Protein 3F8T (pdb70)

CATH classification: 1.10.260.200 (+2 more: 2.40.50.140, 3.40.50.300)

Radius of gyration: 26.72 Å; Cα contacts (8 Å, |Δi|>4): 953; chains: 1; bounding box: 68×81×51 Å

Secondary structure (DSSP, 8-state):
-HHHHHHHTT--HHHHHHHHTSHHHHHHHHTGGGTPPEEEEGGGS-HHHHHHHHHTHHHHHHHHHHHHHHH-TTS---EEEE---GGGSS-S--GGGTT-EEEEEEEEEEEEESSSEEEEEEE-SSSEEEEE-TT----TT-EEEEEEEEETTEEEEEEEEEE-SS------HHHHHHHHHHHHS-HHHHHHHHH--STT-HHHHHHHHHHHTT--SSGGG---EEEES-HHHHHHHHHHHHHHT-SSEEEEEGGG--HHHHSEEEEESSSEEEEE-HHHHTTTSEEEEE--TT--HHHHHHHHHHHHHSEEEETTEEEE---EEEEEE------S-GGGG--S-HHHHTT-SEEEETT---HHHHHHHHHHHHHH-S--EE-HHHHHHHHHHHHHHHHHHHHHHHTT-------HHHHHHHHHHHHHHHHHTT-SEE-HHHHHHHHHHHHHHHHHTT-

Solvent-accessible surface area: 21057 Å² total; per-residue (Å²): 181,42,16,112,8,0,89,147,54,59,9,67,52,125,2,0,56,42,0,25,175,8,124,19,1,84,144,16,30,74,136,9,116,61,25,121,21,2,26,1,24,1,158,80,21,87,89,114,6,5,29,80,0,0,58,56,0,136,40,0,14,30,0,0,72,40,17,5,128,100,86,6,104,132,59,123,28,76,2,27,0,95,11,6,33,150,159,0,87,119,16,116,141,7,184,110,33,85,11,3,0,0,1,0,34,8,22,0,54,29,6,103,6,56,170,123,27,62,46,2,42,0,40,23,67,69,40,94,1,40,0,76,0,93,45,37,197,19,22,12,3,45,25,0,21,0,20,0,2,0,86,96,47,18,0,13,3,18,18,32,84,155,58,68,33,11,51,81,5,126,26,85,114,72,26,79,94,85,0,116,82,7,11,113,148,74,5,6,37,34,0,1,120,16,1,8,96,111,135,70,19,52,27,4,0,41,0,1,0,0,1,0,0,0,2,6,34,90,75,57,0,5,0,8,0,0,0,4,6,172,51,120,44,2,22,98,11,0,73,24,2,29,96,77,0,11,12,26,32,35,63,18,16,7,151,198,11,118,64,61,74,1,11,0,31,46,128,133,103,238,28,71,23,10,75,5,5,5,2,0,31,0,4,4,0,0,0,0,0,2,23,0,48,53,4,68,85,57,20,48,158,13,2,25,44,0,9,70,141,1,33,1,66,19,112,73,60,71,16,71,0,58,0,0,1,0,0,2,3,58,30,28,170,83,121,48,47,15,25,62,75,11,94,25,60,165,91,1,17,36,37,6,6,0,0,0,4,41,88,77,98,64,74,74,23,0,76,76,0,0,12,33,0,10,71,66,29,65,44,0,95,44,40,77,104,0,99,110,96,5,87,107,17,40,108,51,65,113,95,73,14,114,97,85,86,73,110,60,76,97,21,41,69,8,36,171,80,7,46,53,4,0,42,47,0,0,18,0,12,0,0,0,68,12,18,75,73,0,63,24,109,0,0,56,49,0,8,81,0,0,14,39,14,19,114,7,0,54,134

Organism: Methanopyrus kandleri (strain AV19 / DSM 6324 / JCM 9639 / NBRC 100938) (NCBI:txid190192)

B-factor: mean 30.09, std 9.2, range [13.4, 61.05]

Foldseek 3Di:
DQCVLCVVLVHDSVLRVQQCPFPQQVVVLVVCVVVDAREGELVSDDPVSSVVCQLQVLSVQVSQQVVSCVVPVPYRHAYYYHHRDPCQEQDPDCQVSANGKHKHKAFWFKWWDAPATFWTWGDRPNDIAIEGQVREDDGGLWIWIFIAHHHRRYGYGRYIGTDASFDDDDDDPVLVVVLLVCLVPCVLQVQLCQLPVDPPCNLVSSLVLLQLLQLAQPQLQHAAEEEEADQPVLVCSLCSCQVQAKRFFDEDALVPADLCLAAWDWDDDVTIMIGGHGLSNQFSIAYEYEACAPRDPSRLVQVLCCLRPQWGDDPNDTGGRVHHYYYYHYFDDDPFAQLVRRPDDPVSVLSHQFYHYPVLPHSVSNRSSSSNLCVQQVAADEDPQLVVLLVVLQVVVQVVCVVCVVVVHDFDHRDVSNSSQLVSQQSSVCSSSSHSYRYNVSSVSSSVSSVSRRVSRGD

InterPro domains:
  IPR001208 MCM domain [PF00493] (193-378)
  IPR001208 MCM domain [PS50051] (217-377)
  IPR012340 Nucleic acid-binding, OB-fold [G3DSA:2.40.50.140] (102-181)
  IPR027417 P-loop containing nucleoside triphosphate hydrolase [G3DSA:3.40.50.300] (188-506)
  IPR027417 P-loop containing nucleoside triphosphate hydrolase [SSF52540] (266-484)
  IPR031327 Mini-chromosome maintenance protein [PTHR11630] (166-485)
  IPR031327 Mini-chromosome maintenance protein [SM00350] (55-488)
  IPR041562 MCM, AAA-lid domain [PF17855] (398-484)

Nearest PDB structures (foldseek):
  3f8t-assembly1_A  TM=1.002E+00  e=4.549E-99  Methanopyrus kandleri AV19
  8kg8-assembly1_6  TM=5.792E-01  e=2.944E-27  Saccharomyces cerevisiae S288C
  6sko-assembly1_6  TM=8.666E-01  e=1.803E-18  Saccharomyces cerevisiae S288C
  7p5z-assembly1_F  TM=6.450E-01  e=1.805E-23  Saccharomyces cerevisiae S288C
  7wi7-assembly1_B  TM=6.787E-01  e=6.792E-21  Homo sapiens

Structure (mmCIF, N/CA/C/O backbone):
data_3F8T
#
_entry.id   3F8T
#
_cell.length_a   42.841
_cell.length_b   95.417
_cell.length_c   125.374
_cell.angle_alpha   90.000
_cell.angle_beta   90.000
_cell.angle_gamma   90.000
#
_symmetry.space_group_name_H-M   'P 21 21 21'
#
loop_
_entity.id
_entity.type
_entity.pdbx_description
1 polymer 'Predicted ATPase involved in replication control, Cdc46/Mcm family'
2 water water
#
loop_
_atom_site.group_PDB
_atom_site.id
_atom_site.type_symbol
_atom_site.label_atom_id
_atom_site.label_alt_id
_atom_site.label_comp_id
_atom_site.label_asym_id
_atom_site.label_entity_id
_atom_site.label_seq_id
_atom_site.pdbx_PDB_ins_code
_atom_site.Cartn_x
_atom_site.Cartn_y
_atom_site.Cartn_z
_atom_site.occupancy
_atom_site.B_iso_or_equiv
_atom_site.auth_seq_id
_atom_site.auth_comp_id
_atom_site.auth_asym_id
_atom_site.auth_atom_id
_atom_site.pdbx_PDB_model_num
ATOM 1 N N . ARG A 1 18 ? 71.518 6.981 18.071 1.00 47.14 18 ARG A N 1
ATOM 2 C CA . ARG A 1 18 ? 70.624 5.796 17.912 1.00 46.92 18 ARG A CA 1
ATOM 3 C C . ARG A 1 18 ? 69.210 6.154 18.364 1.00 46.32 18 ARG A C 1
ATOM 4 O O . ARG A 1 18 ? 69.004 6.633 19.487 1.00 46.36 18 ARG A O 1
ATOM 12 N N . ILE A 1 19 ? 68.246 5.912 17.480 1.00 45.43 19 ILE A N 1
ATOM 13 C CA . ILE A 1 19 ? 66.868 6.346 17.683 1.00 44.58 19 ILE A CA 1
ATOM 14 C C . ILE A 1 19 ? 66.220 5.639 18.884 1.00 43.88 19 ILE A C 1
ATOM 15 O O . ILE A 1 19 ? 65.607 6.293 19.730 1.00 42.88 19 ILE A O 1
ATOM 20 N N . GLY A 1 20 ? 66.367 4.314 18.941 1.00 43.21 20 GLY A N 1
ATOM 21 C CA . GLY A 1 20 ? 65.844 3.503 20.045 1.00 42.81 20 GLY A CA 1
ATOM 22 C C . GLY A 1 20 ? 66.289 3.984 21.416 1.00 42.24 20 GLY A C 1
ATOM 23 O O . GLY A 1 20 ? 65.482 4.075 22.350 1.00 42.41 20 GLY A O 1
ATOM 24 N N . GLU A 1 21 ? 67.574 4.308 21.536 1.00 41.40 21 GLU A N 1
ATOM 25 C CA . GLU A 1 21 ? 68.104 4.848 22.780 1.00 40.40 21 GLU A CA 1
ATOM 26 C C . GLU A 1 21 ? 67.454 6.186 23.153 1.00 38.93 21 GLU A C 1
ATOM 27 O O . GLU A 1 21 ? 67.092 6.397 24.316 1.00 38.24 21 GLU A O 1
ATOM 33 N N . VAL A 1 22 ? 67.299 7.075 22.171 1.00 36.54 22 VAL A N 1
ATOM 34 C CA . VAL A 1 22 ? 66.661 8.367 22.422 1.00 34.96 22 VAL A CA 1
ATOM 35 C C . VAL A 1 22 ? 65.216 8.153 22.869 1.00 33.65 22 VAL A C 1
ATOM 36 O O . VAL A 1 22 ? 64.794 8.724 23.871 1.00 33.03 22 VAL A O 1
ATOM 40 N N . ALA A 1 23 ? 64.482 7.312 22.141 1.00 32.42 23 ALA A N 1
ATOM 41 C CA . ALA A 1 23 ? 63.084 7.013 22.464 1.00 32.41 23 ALA A CA 1
ATOM 42 C C . ALA A 1 23 ? 62.943 6.520 23.906 1.00 32.53 23 ALA A C 1
ATOM 43 O O . ALA A 1 23 ? 62.121 7.039 24.671 1.00 32.11 23 ALA A O 1
ATOM 45 N N . SER A 1 24 ? 63.780 5.544 24.272 1.00 32.72 24 SER A N 1
ATOM 46 C CA . SER A 1 24 ? 63.769 4.952 25.612 1.00 32.69 24 SER A CA 1
ATOM 47 C C . SER A 1 24 ? 64.013 6.015 26.680 1.00 32.13 24 SER A C 1
ATOM 48 O O . SER A 1 24 ? 63.297 6.069 27.690 1.00 32.33 24 SER A O 1
ATOM 51 N N . ARG A 1 25 ? 65.019 6.854 26.428 1.00 30.93 25 ARG A N 1
ATOM 52 C CA . ARG A 1 25 ? 65.413 7.968 27.289 1.00 30.57 25 ARG A CA 1
ATOM 53 C C . ARG A 1 25 ? 64.259 8.936 27.587 1.00 29.14 25 ARG A C 1
ATOM 54 O O . ARG A 1 25 ? 64.172 9.481 28.683 1.00 27.57 25 ARG A O 1
ATOM 62 N N . PHE A 1 26 ? 63.379 9.135 26.603 1.00 27.74 26 PHE A N 1
ATOM 63 C CA . PHE A 1 26 ? 62.303 10.110 26.708 1.00 26.69 26 PHE A CA 1
ATOM 64 C C . PHE A 1 26 ? 60.934 9.467 26.924 1.00 26.26 26 PHE A C 1
ATOM 65 O O . PHE A 1 26 ? 59.913 10.148 26.893 1.00 25.99 26 PHE A O 1
ATOM 73 N N . GLY A 1 27 ? 60.933 8.155 27.162 1.00 25.75 27 GLY A N 1
ATOM 74 C CA . GLY A 1 27 ? 59.716 7.405 27.472 1.00 26.16 27 GLY A CA 1
ATOM 75 C C . GLY A 1 27 ? 58.768 7.264 26.301 1.00 26.38 27 GLY A C 1
ATOM 76 O O . GLY A 1 27 ? 57.557 7.242 26.496 1.00 26.70 27 GLY A O 1
ATOM 77 N N . LEU A 1 28 ? 59.335 7.170 25.094 1.00 26.50 28 LEU A N 1
ATOM 78 C CA . LEU A 1 28 ? 58.577 7.011 23.848 1.00 27.73 28 LEU A CA 1
ATOM 79 C C . LEU A 1 28 ? 58.746 5.617 23.269 1.00 28.19 28 LEU A C 1
ATOM 80 O O . LEU A 1 28 ? 59.856 5.088 23.279 1.00 28.40 28 LEU A O 1
ATOM 85 N N . PRO A 1 29 ? 57.663 5.034 22.733 1.00 29.26 29 PRO A N 1
ATOM 86 C CA . PRO A 1 29 ? 57.825 3.801 21.955 1.00 29.80 29 PRO A CA 1
ATOM 87 C C . PRO A 1 29 ? 58.785 4.097 20.821 1.00 30.45 29 PRO A C 1
ATOM 88 O O . PRO A 1 29 ? 58.668 5.147 20.178 1.00 30.46 29 PRO A O 1
ATOM 92 N N . THR A 1 30 ? 59.744 3.207 20.594 1.00 31.15 30 THR A N 1
ATOM 93 C CA . THR A 1 30 ? 60.719 3.391 19.515 1.00 32.09 30 THR A CA 1
ATOM 94 C C . THR A 1 30 ? 60.071 3.702 18.150 1.00 32.11 30 THR A C 1
ATOM 95 O O . THR A 1 30 ? 60.558 4.561 17.413 1.00 32.38 30 THR A O 1
ATOM 99 N N . ARG A 1 31 ? 58.976 3.020 17.824 1.00 32.52 31 ARG A N 1
ATOM 100 C CA . ARG A 1 31 ? 58.314 3.235 16.529 1.00 33.03 31 ARG A CA 1
ATOM 101 C C . ARG A 1 31 ? 57.853 4.691 16.305 1.00 31.67 31 ARG A C 1
ATOM 102 O O . ARG A 1 31 ? 57.908 5.199 15.178 1.00 31.37 31 ARG A O 1
ATOM 110 N N . VAL A 1 32 ? 57.412 5.359 17.373 1.00 30.09 32 VAL A N 1
ATOM 111 C CA . VAL A 1 32 ? 57.050 6.775 17.293 1.00 29.17 32 VAL A CA 1
ATOM 112 C C . VAL A 1 32 ? 58.189 7.573 16.677 1.00 28.69 32 VAL A C 1
ATOM 113 O O . VAL A 1 32 ? 57.971 8.304 15.700 1.00 28.44 32 VAL A O 1
ATOM 117 N N . LEU A 1 33 ? 59.399 7.425 17.225 1.00 27.44 33 LEU A N 1
ATOM 118 C CA . LEU A 1 33 ? 60.550 8.178 16.734 1.00 27.40 33 LEU A CA 1
ATOM 119 C C . LEU A 1 33 ? 61.047 7.718 15.362 1.00 26.68 33 LEU A C 1
ATOM 120 O O . LEU A 1 33 ? 61.435 8.543 14.537 1.00 26.62 33 LEU A O 1
ATOM 125 N N . ILE A 1 34 ? 61.056 6.407 15.128 1.00 25.58 34 ILE A N 1
ATOM 126 C CA . ILE A 1 34 ? 61.408 5.883 13.809 1.00 25.51 34 ILE A CA 1
ATOM 127 C C . ILE A 1 34 ? 60.462 6.438 12.728 1.00 24.47 34 ILE A C 1
ATOM 128 O O . ILE A 1 34 ? 60.910 6.882 11.681 1.00 23.89 34 ILE A O 1
ATOM 133 N N . GLU A 1 35 ? 59.157 6.408 12.975 1.00 24.23 35 GLU A N 1
ATOM 134 C CA . GLU A 1 35 ? 58.225 6.905 11.956 1.00 24.99 35 GLU A CA 1
ATOM 135 C C . GLU A 1 35 ? 58.369 8.415 11.732 1.00 24.34 35 GLU A C 1
ATOM 136 O O . GLU A 1 35 ? 58.248 8.893 10.594 1.00 23.66 35 GLU A O 1
ATOM 142 N N . ILE A 1 36 ? 58.671 9.149 12.805 1.00 23.61 36 ILE A N 1
ATOM 143 C CA . ILE A 1 36 ? 58.907 10.601 12.706 1.00 23.72 36 ILE A CA 1
ATOM 144 C C . ILE A 1 36 ? 60.106 10.943 11.814 1.00 24.16 36 ILE A C 1
ATOM 145 O O . ILE A 1 36 ? 60.006 11.777 10.906 1.00 25.47 36 ILE A O 1
ATOM 150 N N . VAL A 1 37 ? 61.234 10.294 12.068 1.00 24.65 37 VAL A N 1
ATOM 151 C CA . VAL A 1 37 ? 62.469 10.558 11.342 1.00 26.30 37 VAL A CA 1
ATOM 152 C C . VAL A 1 37 ? 62.401 10.137 9.865 1.00 26.44 37 VAL A C 1
ATOM 153 O O . VAL A 1 37 ? 63.129 10.672 9.028 1.00 26.60 37 VAL A O 1
ATOM 157 N N . ARG A 1 38 ? 61.520 9.190 9.553 1.00 26.20 38 ARG A N 1
ATOM 158 C CA . ARG A 1 38 ? 61.318 8.751 8.174 1.00 27.00 38 ARG A CA 1
ATOM 159 C C . ARG A 1 38 ? 60.546 9.754 7.309 1.00 27.05 38 ARG A C 1
ATOM 160 O O . ARG A 1 38 ? 60.560 9.646 6.080 1.00 27.34 38 ARG A O 1
ATOM 168 N N . THR A 1 39 ? 59.860 10.711 7.938 1.00 27.12 39 THR A N 1
ATOM 169 C CA . THR A 1 39 ? 59.040 11.669 7.200 1.00 27.11 39 THR A CA 1
ATOM 170 C C . THR A 1 39 ? 59.893 12.588 6.328 1.00 28.04 39 THR A C 1
ATOM 171 O O . THR A 1 39 ? 61.036 12.917 6.688 1.00 27.99 39 THR A O 1
ATOM 175 N N . GLU A 1 40 ? 59.337 13.004 5.189 1.00 28.99 40 GLU A N 1
ATOM 176 C CA . GLU A 1 40 ? 60.051 13.916 4.285 1.00 30.75 40 GLU A CA 1
ATOM 177 C C . GLU A 1 40 ? 60.327 15.253 4.962 1.00 30.74 40 GLU A C 1
ATOM 178 O O . GLU A 1 40 ? 61.448 15.749 4.892 1.00 31.31 40 GLU A O 1
ATOM 184 N N . SER A 1 41 ? 59.315 15.802 5.641 1.00 31.02 41 SER A N 1
ATOM 185 C CA . SER A 1 41 ? 59.429 17.075 6.383 1.00 31.03 41 SER A CA 1
ATOM 186 C C . SER A 1 41 ? 60.642 17.066 7.300 1.00 30.90 41 SER A C 1
ATOM 187 O O . SER A 1 41 ? 61.457 17.995 7.291 1.00 30.58 41 SER A O 1
ATOM 190 N N . PHE A 1 42 ? 60.760 15.992 8.071 1.00 30.37 42 PHE A N 1
ATOM 191 C CA . PHE A 1 42 ? 61.820 15.8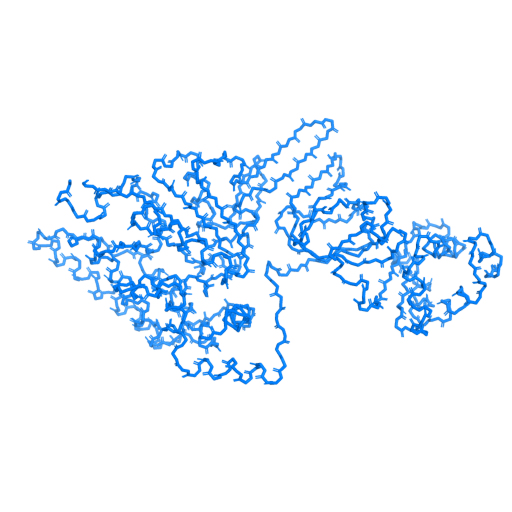65 9.051 1.00 30.79 42 PHE A CA 1
ATOM 192 C C . PHE A 1 42 ? 63.197 15.737 8.426 1.00 31.52 42 PHE A C 1
ATOM 193 O O . PHE A 1 42 ? 64.112 16.452 8.831 1.00 29.98 42 PHE A O 1
ATOM 201 N N . GLN A 1 43 ? 63.340 14.807 7.477 1.00 32.68 43 GLN A N 1
ATOM 202 C CA . GLN A 1 43 ? 64.622 14.561 6.803 1.00 34.80 43 GLN A CA 1
ATOM 203 C C . GLN A 1 43 ? 65.173 15.801 6.090 1.00 35.36 43 GLN A C 1
ATOM 204 O O . GLN A 1 43 ? 66.363 16.085 6.196 1.00 35.35 43 GLN A O 1
ATOM 210 N N . ARG A 1 44 ? 64.305 16.519 5.374 1.00 36.40 44 ARG A N 1
ATOM 211 C CA . ARG A 1 44 ? 64.694 17.730 4.626 1.00 38.10 44 ARG A CA 1
ATOM 212 C C . ARG A 1 44 ? 65.131 18.866 5.540 1.00 38.40 44 ARG A C 1
ATOM 213 O O . ARG A 1 44 ? 66.176 19.489 5.302 1.00 38.10 44 ARG A O 1
ATOM 221 N N . SER A 1 45 ? 64.341 19.126 6.586 1.00 38.88 45 SER A N 1
ATOM 222 C CA . SER A 1 45 ? 64.669 20.169 7.553 1.00 39.30 45 SER A CA 1
ATOM 223 C C . SER A 1 45 ? 65.882 19.808 8.399 1.00 40.16 45 SER A C 1
ATOM 224 O O . SER A 1 45 ? 66.676 20.681 8.729 1.00 40.25 45 SER A O 1
ATOM 227 N N . LEU A 1 46 ? 66.041 18.525 8.734 1.00 40.98 46 LEU A N 1
ATOM 228 C CA . LEU A 1 46 ? 67.211 18.087 9.497 1.00 42.34 46 LEU A CA 1
ATOM 229 C C . LEU A 1 46 ? 68.495 18.393 8.736 1.00 43.44 46 LEU A C 1
ATOM 230 O O . LEU A 1 46 ? 69.501 18.771 9.338 1.00 43.70 46 LEU A O 1
ATOM 235 N N . ALA A 1 47 ? 68.441 18.250 7.414 1.00 44.85 47 ALA A N 1
ATOM 236 C CA . ALA A 1 47 ? 69.576 18.537 6.538 1.00 46.32 47 ALA A CA 1
ATOM 237 C C . ALA A 1 47 ? 69.885 20.035 6.456 1.00 47.19 47 ALA A C 1
ATOM 238 O O . ALA A 1 47 ? 71.017 20.427 6.153 1.00 48.11 47 ALA A O 1
ATOM 240 N N . ARG A 1 48 ? 68.879 20.859 6.742 1.00 47.93 48 ARG A N 1
ATOM 241 C CA . ARG A 1 48 ? 68.964 22.316 6.619 1.00 48.15 48 ARG A CA 1
ATOM 242 C C . ARG A 1 48 ? 69.204 23.023 7.961 1.00 47.95 48 ARG A C 1
ATOM 243 O O . ARG A 1 48 ? 69.047 24.239 8.046 1.00 47.88 48 ARG A O 1
ATOM 251 N N . VAL A 1 49 ? 69.576 22.272 9.001 1.00 47.79 49 VAL A N 1
ATOM 252 C CA . VAL A 1 49 ? 69.600 22.804 10.379 1.00 47.78 49 VAL A CA 1
ATOM 253 C C . VAL A 1 49 ? 70.686 23.837 10.660 1.00 47.70 49 VAL A C 1
ATOM 254 O O . VAL A 1 49 ? 70.544 24.653 11.577 1.00 47.83 49 VAL A O 1
ATOM 258 N N . THR A 1 50 ? 71.769 23.784 9.891 1.00 47.62 50 THR A N 1
ATOM 259 C CA . THR A 1 50 ? 72.852 24.759 10.025 1.00 47.49 50 THR A CA 1
ATOM 260 C C . THR A 1 50 ? 72.379 26.160 9.635 1.00 47.00 50 THR A C 1
ATOM 261 O O . THR A 1 50 ? 72.780 27.142 10.259 1.00 47.68 50 THR A O 1
ATOM 265 N N . SER A 1 51 ? 71.510 26.237 8.624 1.00 46.11 51 SER A N 1
ATOM 266 C CA . SER A 1 51 ? 70.860 27.495 8.216 1.00 45.19 51 SER A CA 1
ATOM 267 C C . SER A 1 51 ? 69.997 28.134 9.313 1.00 44.32 51 SER A C 1
ATOM 268 O O . SER A 1 51 ? 69.343 29.159 9.083 1.00 43.91 51 SER A O 1
ATOM 271 N N . GLY A 1 52 ? 69.999 27.524 10.496 1.00 43.12 52 GLY A N 1
ATOM 272 C CA . GLY A 1 52 ? 69.241 28.029 11.635 1.00 41.95 52 GLY A CA 1
ATOM 273 C C . GLY A 1 52 ? 67.749 27.735 11.612 1.00 40.92 52 GLY A C 1
ATOM 274 O O . GLY A 1 52 ? 67.061 28.024 12.588 1.00 40.95 52 GLY A O 1
ATOM 275 N N . LYS A 1 53 ? 67.257 27.171 10.504 1.00 39.97 53 LYS A N 1
ATOM 276 C CA . LYS A 1 53 ? 65.839 26.830 10.335 1.00 39.00 53 LYS A CA 1
ATOM 277 C C . LYS A 1 53 ? 65.456 25.691 11.286 1.00 37.62 53 LYS A C 1
ATOM 278 O O . LYS A 1 53 ? 66.253 24.784 11.518 1.00 37.19 53 LYS A O 1
ATOM 284 N N . PRO A 1 54 ? 64.244 25.747 11.860 1.00 36.53 54 PRO A N 1
ATOM 285 C CA . PRO A 1 54 ? 63.861 24.690 12.792 1.00 35.62 54 PRO A CA 1
ATOM 286 C C . PRO A 1 54 ? 63.636 23.367 12.073 1.00 34.34 54 PRO A C 1
ATOM 287 O O . PRO A 1 54 ? 63.338 23.348 10.877 1.00 33.90 54 PRO A O 1
ATOM 291 N N . VAL A 1 55 ? 63.796 22.268 12.800 1.00 32.94 55 VAL A N 1
ATOM 292 C CA . VAL A 1 55 ? 63.434 20.973 12.262 1.00 31.46 55 VAL A CA 1
ATOM 293 C C . VAL A 1 55 ? 61.908 20.910 12.299 1.00 30.80 55 VAL A C 1
ATOM 294 O O . VAL A 1 55 ? 61.286 21.364 13.256 1.00 30.78 55 VAL A O 1
ATOM 298 N N . VAL A 1 56 ? 61.310 20.386 11.236 1.00 29.66 56 VAL A N 1
ATOM 299 C CA . VAL A 1 56 ? 59.861 20.448 11.066 1.00 28.79 56 VAL A CA 1
ATOM 300 C C . VAL A 1 56 ? 59.272 19.050 10.970 1.00 27.18 56 VAL A C 1
ATOM 301 O O . VAL A 1 56 ? 59.755 18.215 10.204 1.00 27.64 56 VAL A O 1
ATOM 305 N N . LEU A 1 57 ? 58.239 18.790 11.766 1.00 25.05 57 LEU A N 1
ATOM 306 C CA . LEU A 1 57 ? 57.467 17.562 11.624 1.00 23.73 57 LEU A CA 1
ATOM 307 C C . LEU A 1 57 ? 56.078 17.902 11.120 1.00 22.79 57 LEU A C 1
ATOM 308 O O . LEU A 1 57 ? 55.313 18.545 11.815 1.00 22.19 57 LEU A O 1
ATOM 313 N N . ASP A 1 58 ? 55.773 17.463 9.900 1.00 22.75 58 ASP A N 1
ATOM 314 C CA . ASP A 1 58 ? 54.439 17.617 9.347 1.00 22.55 58 ASP A CA 1
ATOM 315 C C . ASP A 1 58 ? 53.660 16.351 9.665 1.00 22.73 58 ASP A C 1
ATOM 316 O O . ASP A 1 58 ? 53.915 15.274 9.089 1.00 22.09 58 ASP A O 1
ATOM 321 N N . LEU A 1 59 ? 52.720 16.494 10.597 1.00 22.84 59 LEU A N 1
ATOM 322 C CA . LEU A 1 59 ? 51.934 15.383 11.124 1.00 22.80 59 LEU A CA 1
ATOM 323 C C . LEU A 1 59 ? 51.058 14.673 10.099 1.00 23.23 59 LEU A C 1
ATOM 324 O O . LEU A 1 59 ? 50.670 13.520 10.304 1.00 23.14 59 LEU A O 1
ATOM 329 N N . ARG A 1 60 ? 50.744 15.347 8.994 1.00 23.99 60 ARG A N 1
ATOM 330 C CA . ARG A 1 60 ? 49.948 14.721 7.924 1.00 24.58 60 ARG A CA 1
ATOM 331 C C . ARG A 1 60 ? 50.755 13.656 7.203 1.00 24.73 60 ARG A C 1
ATOM 332 O O . ARG A 1 60 ? 50.191 12.852 6.446 1.00 24.19 60 ARG A O 1
ATOM 340 N N . GLU A 1 61 ? 52.071 13.673 7.409 1.00 24.97 61 GLU A N 1
ATOM 341 C CA . GLU A 1 61 ? 52.979 12.708 6.778 1.00 25.90 61 GLU A CA 1
ATOM 342 C C . GLU A 1 61 ? 53.009 11.389 7.557 1.00 26.00 61 GLU A C 1
ATOM 343 O O . GLU A 1 61 ? 53.708 10.453 7.165 1.00 26.19 61 GLU A O 1
ATOM 349 N N . LEU A 1 62 ? 52.227 11.330 8.641 1.00 25.27 62 LEU A N 1
ATOM 350 C CA . LEU A 1 62 ? 52.113 10.149 9.496 1.00 25.80 62 LEU A CA 1
ATOM 351 C C . LEU A 1 62 ? 50.691 9.578 9.555 1.00 25.90 62 LEU A C 1
ATOM 352 O O . LEU A 1 62 ? 49.714 10.282 9.283 1.00 25.41 62 LEU A O 1
ATOM 357 N N . ASP A 1 63 ? 50.594 8.304 9.938 1.00 26.44 63 ASP A N 1
ATOM 358 C CA . ASP A 1 63 ? 49.324 7.668 10.294 1.00 27.27 63 ASP A CA 1
ATOM 359 C C . ASP A 1 63 ? 48.501 8.589 11.204 1.00 26.96 63 ASP A C 1
ATOM 360 O O . ASP A 1 63 ? 49.029 9.141 12.177 1.00 26.22 63 ASP A O 1
ATOM 365 N N . SER A 1 64 ? 47.210 8.713 10.907 1.00 26.85 64 SER A N 1
ATOM 366 C CA . SER A 1 64 ? 46.328 9.653 11.600 1.00 27.16 64 SER A CA 1
ATOM 367 C C . SER A 1 64 ? 46.251 9.432 13.096 1.00 27.00 64 SER A C 1
ATOM 368 O O . SER A 1 64 ? 46.216 10.397 13.872 1.00 27.09 64 SER A O 1
ATOM 371 N N . ASP A 1 65 ? 46.198 8.169 13.502 1.00 26.58 65 ASP A N 1
ATOM 372 C CA . ASP A 1 65 ? 46.181 7.836 14.927 1.00 27.10 65 ASP A CA 1
ATOM 373 C C . ASP A 1 65 ? 47.517 8.181 15.587 1.00 26.32 65 ASP A C 1
ATOM 374 O O . ASP A 1 65 ? 47.550 8.639 16.729 1.00 26.57 65 ASP A O 1
ATOM 379 N N . LEU A 1 66 ? 48.614 7.990 14.858 1.00 25.29 66 LEU A N 1
ATOM 380 C CA . LEU A 1 66 ? 49.930 8.401 15.357 1.00 24.44 66 LEU A CA 1
ATOM 381 C C . LEU A 1 66 ? 50.040 9.924 15.451 1.00 24.14 66 LEU A C 1
ATOM 382 O O . LEU A 1 66 ? 50.561 10.445 16.442 1.00 23.71 66 LEU A O 1
ATOM 387 N N . ALA A 1 67 ? 49.557 10.627 14.424 1.00 23.93 67 ALA A N 1
ATOM 388 C CA . ALA A 1 67 ? 49.546 12.088 14.415 1.00 23.54 67 ALA A CA 1
ATOM 389 C C . ALA A 1 67 ? 48.827 12.582 15.677 1.00 23.86 67 ALA A C 1
ATOM 390 O O . ALA A 1 67 ? 49.306 13.455 16.400 1.00 23.32 67 ALA A O 1
ATOM 392 N N . SER A 1 68 ? 47.677 11.985 15.938 1.00 24.61 68 SER A N 1
ATOM 393 C CA . SER A 1 68 ? 46.874 12.298 17.103 1.00 25.80 68 SER A CA 1
ATOM 394 C C . SER A 1 68 ? 47.622 12.017 18.412 1.00 25.24 68 SER A C 1
ATOM 395 O O . SER A 1 68 ? 47.618 12.850 19.318 1.00 26.42 68 SER A O 1
ATOM 398 N N . TRP A 1 69 ? 48.268 10.857 18.506 1.00 24.52 69 TRP A N 1
ATOM 399 C CA . TRP A 1 69 ? 49.014 10.470 19.711 1.00 23.96 69 TRP A CA 1
ATOM 400 C C . TRP A 1 69 ? 50.140 11.470 19.971 1.00 22.99 69 TRP A C 1
ATOM 401 O O . TRP A 1 69 ? 50.402 11.861 21.116 1.00 22.48 69 TRP A O 1
ATOM 412 N N . ILE A 1 70 ? 50.816 11.866 18.894 1.00 22.04 70 ILE A N 1
ATOM 413 C CA . ILE A 1 70 ? 51.938 12.789 18.998 1.00 21.52 70 ILE A CA 1
ATOM 414 C C . ILE A 1 70 ? 51.472 14.145 19.525 1.00 21.49 70 ILE A C 1
ATOM 415 O O . ILE A 1 70 ? 52.090 14.697 20.439 1.00 21.26 70 ILE A O 1
ATOM 420 N N . ALA A 1 71 ? 50.368 14.653 18.976 1.00 21.55 71 ALA A N 1
ATOM 421 C CA . ALA A 1 71 ? 49.801 15.928 19.427 1.00 22.39 71 ALA A CA 1
ATOM 422 C C . ALA A 1 71 ? 49.419 15.829 20.900 1.00 23.36 71 ALA A C 1
ATOM 423 O O . ALA A 1 71 ? 49.758 16.705 21.687 1.00 22.92 71 ALA A O 1
ATOM 425 N N . THR A 1 72 ? 48.741 14.745 21.276 1.00 23.85 72 THR A N 1
ATOM 426 C CA . THR A 1 72 ? 48.370 14.543 22.679 1.00 25.15 72 THR A CA 1
ATOM 427 C C . THR A 1 72 ? 49.580 14.510 23.619 1.00 24.56 72 THR A C 1
ATOM 428 O O . THR A 1 72 ? 49.524 15.079 24.706 1.00 25.60 72 THR A O 1
ATOM 432 N N . HIS A 1 73 ? 50.679 13.904 23.170 1.00 24.54 73 HIS A N 1
ATOM 433 C CA . HIS A 1 73 ? 51.879 13.720 23.983 1.00 23.96 73 HIS A CA 1
ATOM 434 C C . HIS A 1 73 ? 53.066 14.586 23.548 1.00 23.36 73 HIS A C 1
ATOM 435 O O . HIS A 1 73 ? 54.224 14.202 23.728 1.00 23.15 73 HIS A O 1
ATOM 442 N N . ALA A 1 74 ? 52.787 15.768 23.018 1.00 23.20 74 ALA A N 1
ATOM 443 C CA . ALA A 1 74 ? 53.853 16.622 22.477 1.00 22.86 74 ALA A CA 1
ATOM 444 C C . ALA A 1 74 ? 54.921 17.018 23.503 1.00 22.64 74 ALA A C 1
ATOM 445 O O . ALA A 1 74 ? 56.089 17.236 23.151 1.00 22.21 74 ALA A O 1
ATOM 447 N N . ARG A 1 75 ? 54.527 17.095 24.772 1.00 22.94 75 ARG A N 1
ATOM 448 C CA . ARG A 1 75 ? 55.463 17.484 25.833 1.00 23.08 75 ARG A CA 1
ATOM 449 C C . ARG A 1 75 ? 56.614 16.465 25.948 1.00 23.29 75 ARG A C 1
ATOM 450 O O . ARG A 1 75 ? 57.721 16.809 26.362 1.00 23.32 75 ARG A O 1
ATOM 458 N N . LEU A 1 76 ? 56.334 15.224 25.555 1.00 23.31 76 LEU A N 1
ATOM 459 C CA . LEU A 1 76 ? 57.339 14.144 25.488 1.00 24.02 76 LEU A CA 1
ATOM 460 C C . LEU A 1 76 ? 58.129 14.125 24.186 1.00 23.46 76 LEU A C 1
ATOM 461 O O . LEU A 1 76 ? 59.337 13.892 24.191 1.00 23.58 76 LEU A O 1
ATOM 466 N N . VAL A 1 77 ? 57.426 14.359 23.076 1.00 23.24 77 VAL A N 1
ATOM 467 C CA . VAL A 1 77 ? 58.018 14.262 21.731 1.00 23.12 77 VAL A CA 1
ATOM 468 C C . VAL A 1 77 ? 58.949 15.423 21.418 1.00 23.12 77 VAL A C 1
ATOM 469 O O . VAL A 1 77 ? 60.068 15.225 20.948 1.00 23.32 77 VAL A O 1
ATOM 473 N N . GLU A 1 78 ? 58.495 16.638 21.696 1.00 23.41 78 GLU A N 1
ATOM 474 C CA . GLU A 1 78 ? 59.289 17.818 21.375 1.00 24.38 78 GLU A CA 1
ATOM 475 C C . GLU A 1 78 ? 60.738 17.794 21.934 1.00 24.30 78 GLU A C 1
ATOM 476 O O . GLU A 1 78 ? 61.666 18.058 21.188 1.00 23.63 78 GLU A O 1
ATOM 482 N N . PRO A 1 79 ? 60.939 17.529 23.254 1.00 24.85 79 PRO A N 1
ATOM 483 C CA . PRO A 1 79 ? 62.345 17.447 23.709 1.00 25.09 79 PRO A CA 1
ATOM 484 C C . PRO A 1 79 ? 63.140 16.278 23.118 1.00 24.86 79 PRO A C 1
ATOM 485 O O . PRO A 1 79 ? 64.373 16.383 22.972 1.00 24.95 79 PRO A O 1
ATOM 489 N N . ALA A 1 80 ? 62.459 15.180 22.783 1.00 24.14 80 ALA A N 1
ATOM 490 C CA . ALA A 1 80 ? 63.128 14.044 22.114 1.00 24.52 80 ALA A CA 1
ATOM 491 C C . ALA A 1 80 ? 63.677 14.482 20.763 1.00 24.72 80 ALA A C 1
ATOM 492 O O . ALA A 1 80 ? 64.824 14.194 20.415 1.00 24.96 80 ALA A O 1
ATOM 494 N N . LEU A 1 81 ? 62.839 15.183 20.004 1.00 25.22 81 LEU A N 1
ATOM 495 C CA . LEU A 1 81 ? 63.236 15.729 18.711 1.00 26.58 81 LEU A CA 1
ATOM 496 C C . LEU A 1 81 ? 64.358 16.748 18.862 1.00 27.40 81 LEU A C 1
ATOM 497 O O . LEU A 1 81 ? 65.332 16.695 18.131 1.00 28.13 81 LEU A O 1
ATOM 502 N N . ARG A 1 82 ? 64.244 17.658 19.830 1.00 29.16 82 ARG A N 1
ATOM 503 C CA . ARG A 1 82 ? 65.343 18.592 20.100 1.00 31.36 82 ARG A CA 1
ATOM 504 C C . ARG A 1 82 ? 66.666 17.853 20.357 1.00 32.20 82 ARG A C 1
ATOM 505 O O . ARG A 1 82 ? 67.726 18.254 19.853 1.00 32.25 82 ARG A O 1
ATOM 513 N N . GLU A 1 83 ? 66.592 16.766 21.127 1.00 33.54 83 GLU A N 1
ATOM 514 C CA . GLU A 1 83 ? 67.767 15.939 21.424 1.00 35.17 83 GLU A CA 1
ATOM 515 C C . GLU A 1 83 ? 68.368 15.311 20.157 1.00 36.05 83 GLU A C 1
ATOM 516 O O . GLU A 1 83 ? 69.580 15.360 19.951 1.00 35.94 83 GLU A O 1
ATOM 522 N N . LEU A 1 84 ? 67.520 14.734 19.310 1.00 37.91 84 LEU A N 1
ATOM 523 C CA . LEU A 1 84 ? 67.957 14.240 17.998 1.00 40.07 84 LEU A CA 1
ATOM 524 C C . LEU A 1 84 ? 68.671 15.311 17.173 1.00 41.63 84 LEU A C 1
ATOM 525 O O . LEU A 1 84 ? 69.709 15.039 16.577 1.00 42.41 84 LEU A O 1
ATOM 530 N N . VAL A 1 85 ? 68.120 16.522 17.123 1.00 43.62 85 VAL A N 1
ATOM 531 C CA . VAL A 1 85 ? 68.760 17.589 16.343 1.00 45.66 85 VAL A CA 1
ATOM 532 C C . VAL A 1 85 ? 70.038 18.110 17.014 1.00 46.73 85 VAL A C 1
ATOM 533 O O . VAL A 1 85 ? 70.950 18.574 16.327 1.00 46.94 85 VAL A O 1
ATOM 537 N N . ARG A 1 86 ? 70.095 18.019 18.345 1.00 48.40 86 ARG A N 1
ATOM 538 C CA . ARG A 1 86 ? 71.270 18.428 19.125 1.00 50.39 86 ARG A CA 1
ATOM 539 C C . ARG A 1 86 ? 72.467 17.553 18.777 1.00 51.32 86 ARG A C 1
ATOM 540 O O . ARG A 1 86 ? 73.595 18.033 18.721 1.00 51.79 86 ARG A O 1
ATOM 548 N N . THR A 1 87 ? 72.204 16.270 18.535 1.00 52.54 87 THR A N 1
ATOM 549 C CA . THR A 1 87 ? 73.223 15.324 18.084 1.00 53.66 87 THR A CA 1
ATOM 550 C C . THR A 1 87 ? 73.803 15.731 16.724 1.00 54.32 87 THR A C 1
ATOM 551 O O . THR A 1 87 ? 75.015 15.688 16.524 1.00 54.71 87 THR A O 1
ATOM 555 N N . VAL A 1 88 ? 72.934 16.138 15.801 1.00 55.17 88 VAL A N 1
ATOM 556 C CA . VAL A 1 88 ? 73.348 16.545 14.451 1.00 55.77 88 VAL A CA 1
ATOM 557 C C . VAL A 1 88 ? 73.995 17.936 14.456 1.00 56.27 88 VAL A C 1
ATOM 558 O O . VAL A 1 88 ? 74.931 18.194 13.697 1.00 56.51 88 VAL A O 1
ATOM 562 N N . ALA A 1 89 ? 73.509 18.826 15.318 1.00 56.78 89 ALA A N 1
ATOM 563 C CA . ALA A 1 89 ? 74.029 20.193 15.376 1.00 57.17 89 ALA A CA 1
ATOM 564 C C . ALA A 1 89 ? 74.173 20.736 16.804 1.00 57.50 89 ALA A C 1
ATOM 565 O O . ALA A 1 89 ? 73.341 21.528 17.257 1.00 57.49 89 ALA A O 1
ATOM 567 N N . PRO A 1 90 ? 75.239 20.323 17.521 1.00 57.79 90 PRO A N 1
ATOM 568 C CA . PRO A 1 90 ? 75.470 20.891 18.854 1.00 57.96 90 PRO A CA 1
ATOM 569 C C . PRO A 1 90 ? 75.747 22.397 18.772 1.00 58.23 90 PRO A C 1
ATOM 570 O O . PRO A 1 90 ? 75.751 23.089 19.795 1.00 58.25 90 PRO A O 1
ATOM 574 N N . ASP A 1 91 ? 75.938 22.877 17.541 1.00 58.47 91 ASP A N 1
ATOM 575 C CA . ASP A 1 91 ? 76.292 24.266 17.224 1.00 58.62 91 ASP A CA 1
ATOM 576 C C . ASP A 1 91 ? 75.182 25.278 17.540 1.00 58.23 91 ASP A C 1
ATOM 577 O O . ASP A 1 91 ? 75.439 26.336 18.122 1.00 58.28 91 ASP A O 1
ATOM 582 N N . VAL A 1 92 ? 73.951 24.955 17.144 1.00 57.72 92 VAL A N 1
ATOM 583 C CA . VAL A 1 92 ? 72.853 25.933 17.173 1.00 56.88 92 VAL A CA 1
ATOM 584 C C . VAL A 1 92 ? 71.753 25.572 18.187 1.00 55.93 92 VAL A C 1
ATOM 585 O O . VAL A 1 92 ? 71.671 24.427 18.642 1.00 56.02 92 VAL A O 1
ATOM 589 N N . GLU A 1 93 ? 70.940 26.566 18.553 1.00 54.65 93 GLU A N 1
ATOM 590 C CA . GLU A 1 93 ? 69.772 26.358 19.411 1.00 53.29 93 GLU A CA 1
ATOM 591 C C . GLU A 1 93 ? 68.810 25.395 18.707 1.00 51.53 93 GLU A C 1
ATOM 592 O O . GLU A 1 93 ? 68.384 25.664 17.582 1.00 51.66 93 GLU A O 1
ATOM 598 N N . PRO A 1 94 ? 68.475 24.266 19.360 1.00 49.89 94 PRO A N 1
ATOM 599 C CA . PRO A 1 94 ? 67.623 23.272 18.711 1.00 48.14 94 PRO A CA 1
ATOM 600 C C . PRO A 1 94 ? 66.182 23.762 18.705 1.00 46.49 94 PRO A C 1
ATOM 601 O O . PRO A 1 94 ? 65.618 24.033 19.766 1.00 46.14 94 PRO A O 1
ATOM 605 N N . ARG A 1 95 ? 65.606 23.911 17.519 1.00 44.33 95 ARG A N 1
ATOM 606 C CA . ARG A 1 95 ? 64.223 24.345 17.420 1.00 42.64 95 ARG A CA 1
ATOM 607 C C . ARG A 1 95 ? 63.415 23.349 16.609 1.00 40.82 95 ARG A C 1
ATOM 608 O O . ARG A 1 95 ? 63.868 22.851 15.575 1.00 39.85 95 ARG A O 1
ATOM 616 N N . VAL A 1 96 ? 62.223 23.052 17.114 1.00 38.96 96 VAL A N 1
ATOM 617 C CA . VAL A 1 96 ? 61.327 22.089 16.495 1.00 37.42 96 VAL A CA 1
ATOM 618 C C . VAL A 1 96 ? 59.976 22.746 16.248 1.00 36.40 96 VAL A C 1
ATOM 619 O O . VAL A 1 96 ? 59.454 23.472 17.099 1.00 36.03 96 VAL A O 1
ATOM 623 N N . ARG A 1 97 ? 59.426 22.505 15.064 1.00 35.14 97 ARG A N 1
ATOM 624 C CA . ARG A 1 97 ? 58.116 23.020 14.715 1.00 34.32 97 ARG A CA 1
ATOM 625 C C . ARG A 1 97 ? 57.244 21.855 14.279 1.00 33.05 97 ARG A C 1
ATOM 626 O O . ARG A 1 97 ? 57.739 20.865 13.726 1.00 33.15 97 ARG A O 1
ATOM 634 N N . PHE A 1 98 ? 55.952 21.973 14.535 1.00 31.81 98 PHE A N 1
ATOM 635 C CA . PHE A 1 98 ? 55.004 20.989 14.060 1.00 31.20 98 PHE A CA 1
ATOM 636 C C . PHE A 1 98 ? 54.056 21.662 13.075 1.00 31.62 98 PHE A C 1
ATOM 637 O O . PHE A 1 98 ? 53.628 22.804 13.284 1.00 31.35 98 PHE A O 1
ATOM 645 N N . ARG A 1 99 ? 53.734 20.943 12.005 1.00 31.64 99 ARG A N 1
ATOM 646 C CA . ARG A 1 99 ? 52.743 21.392 11.038 1.00 31.88 99 ARG A CA 1
ATOM 647 C C . ARG A 1 99 ? 51.671 20.320 10.934 1.00 31.32 99 ARG A C 1
ATOM 648 O O . ARG A 1 99 ? 51.902 19.154 11.296 1.00 30.66 99 ARG A O 1
ATOM 656 N N . GLY A 1 100 ? 50.499 20.720 10.450 1.00 30.98 100 GLY A N 1
ATOM 657 C CA . GLY A 1 100 ? 49.444 19.773 10.124 1.00 30.52 100 GLY A CA 1
ATOM 658 C C . GLY A 1 100 ? 48.787 19.129 11.321 1.00 30.37 100 GLY A C 1
ATOM 659 O O . GLY A 1 100 ? 48.548 17.921 11.323 1.00 29.85 100 GLY A O 1
ATOM 660 N N . LEU A 1 101 ? 48.491 19.935 12.342 1.00 30.43 101 LEU A N 1
ATOM 661 C CA . LEU A 1 101 ? 47.708 19.488 13.497 1.00 30.54 101 LEU A CA 1
ATOM 662 C C . LEU A 1 101 ? 46.397 18.856 13.069 1.00 31.18 101 LEU A C 1
ATOM 663 O O . LEU A 1 101 ? 45.691 19.435 12.245 1.00 31.84 101 LEU A O 1
ATOM 668 N N . PRO A 1 102 ? 46.068 17.664 13.610 1.00 31.83 102 PRO A N 1
ATOM 669 C CA . PRO A 1 102 ? 44.708 17.143 13.447 1.00 32.65 102 PRO A CA 1
ATOM 670 C C . PRO A 1 102 ? 43.669 18.176 13.898 1.00 33.42 102 PRO A C 1
ATOM 671 O O . PRO A 1 102 ? 43.913 18.958 14.828 1.00 32.57 102 PRO A O 1
ATOM 675 N N . HIS A 1 103 ? 42.518 18.164 13.233 1.00 34.65 103 HIS A N 1
ATOM 676 C CA . HIS A 1 103 ? 41.536 19.240 13.347 1.00 35.77 103 HIS A CA 1
ATOM 677 C C . HIS A 1 103 ? 41.070 19.531 14.776 1.00 35.68 103 HIS A C 1
ATOM 678 O O . HIS A 1 103 ? 40.843 20.694 15.131 1.00 35.36 103 HIS A O 1
ATOM 685 N N . ARG A 1 104 ? 40.961 18.487 15.595 1.00 35.45 104 ARG A N 1
ATOM 686 C CA . ARG A 1 104 ? 40.490 18.630 16.976 1.00 35.97 104 ARG A CA 1
ATOM 687 C C . ARG A 1 104 ? 41.467 19.368 17.900 1.00 35.19 104 ARG A C 1
ATOM 688 O O . ARG A 1 104 ? 41.074 19.819 18.980 1.00 35.29 104 ARG A O 1
ATOM 696 N N . PHE A 1 105 ? 42.730 19.489 17.483 1.00 33.90 105 PHE A N 1
ATOM 697 C CA . PHE A 1 105 ? 43.738 20.196 18.285 1.00 32.43 105 PHE A CA 1
ATOM 698 C C . PHE A 1 105 ? 43.858 21.679 17.895 1.00 32.13 105 PHE A C 1
ATOM 699 O O . PHE A 1 105 ? 44.651 22.426 18.488 1.00 31.17 105 PHE A O 1
ATOM 707 N N . ARG A 1 106 ? 43.077 22.098 16.904 1.00 31.73 106 ARG A N 1
ATOM 708 C CA . ARG A 1 106 ? 43.146 23.480 16.392 1.00 32.14 106 ARG A CA 1
ATOM 709 C C . ARG A 1 106 ? 42.045 24.363 16.977 1.00 31.90 106 ARG A C 1
ATOM 710 O O . ARG A 1 106 ? 40.918 23.903 17.188 1.00 31.49 106 ARG A O 1
ATOM 718 N N . ARG A 1 107 ? 42.379 25.632 17.218 1.00 31.66 107 ARG A N 1
ATOM 719 C CA . ARG A 1 107 ? 41.438 26.622 17.752 1.00 31.85 107 ARG A CA 1
ATOM 720 C C . ARG A 1 107 ? 40.707 26.119 18.993 1.00 31.54 107 ARG A C 1
ATOM 721 O O . ARG A 1 107 ? 39.479 26.181 19.074 1.00 31.64 107 ARG A O 1
ATOM 729 N N . VAL A 1 108 ? 41.486 25.613 19.943 1.00 31.27 108 VAL A N 1
ATOM 730 C CA . VAL A 1 108 ? 40.980 25.034 21.180 1.00 31.15 108 VAL A CA 1
ATOM 731 C C . VAL A 1 108 ? 40.308 26.108 22.040 1.00 32.06 108 VAL A C 1
ATOM 732 O O . VAL A 1 108 ? 40.883 27.160 22.318 1.00 31.00 108 VAL A O 1
ATOM 736 N N . GLU A 1 109 ? 39.076 25.825 22.447 1.00 33.66 109 GLU A N 1
ATOM 737 C CA . GLU A 1 109 ? 38.279 26.776 23.203 1.00 35.27 109 GLU A CA 1
ATOM 738 C C . GLU A 1 109 ? 38.522 26.714 24.710 1.00 35.06 109 GLU A C 1
ATOM 739 O O . GLU A 1 109 ? 38.233 27.682 25.420 1.00 35.19 109 GLU A O 1
ATOM 745 N N . ARG A 1 110 ? 39.045 25.580 25.189 1.00 34.93 110 ARG A N 1
ATOM 746 C CA . ARG A 1 110 ? 39.368 25.374 26.607 1.00 35.42 110 ARG A CA 1
ATOM 747 C C . ARG A 1 110 ? 40.711 24.658 26.740 1.00 34.75 110 ARG A C 1
ATOM 748 O O . ARG A 1 110 ? 40.787 23.463 26.508 1.00 34.64 110 ARG A O 1
ATOM 756 N N . ILE A 1 111 ? 41.766 25.379 27.116 1.00 34.66 111 ILE A N 1
ATOM 757 C CA . ILE A 1 111 ? 43.131 24.807 27.053 1.00 34.42 111 ILE A CA 1
ATOM 758 C C . ILE A 1 111 ? 43.532 23.893 28.225 1.00 34.59 111 ILE A C 1
ATOM 759 O O . ILE A 1 111 ? 44.389 23.025 28.075 1.00 33.76 111 ILE A O 1
ATOM 764 N N . ARG A 1 112 ? 42.929 24.092 29.392 1.00 34.94 112 ARG A N 1
ATOM 765 C CA . ARG A 1 112 ? 43.378 23.373 30.599 1.00 35.56 112 ARG A CA 1
ATOM 766 C C . ARG A 1 112 ? 43.311 21.839 30.473 1.00 35.30 112 ARG A C 1
ATOM 767 O O . ARG A 1 112 ? 44.258 21.151 30.863 1.00 35.58 112 ARG A O 1
ATOM 775 N N . PRO A 1 113 ? 42.207 21.292 29.924 1.00 35.11 113 PRO A N 1
ATOM 776 C CA . PRO A 1 113 ? 42.151 19.833 29.779 1.00 35.04 113 PRO A CA 1
ATOM 777 C C . PRO A 1 113 ? 43.178 19.293 28.792 1.00 34.54 113 PRO A C 1
ATOM 778 O O . PRO A 1 113 ? 43.423 18.082 28.776 1.00 34.91 113 PRO A O 1
ATOM 782 N N . MET A 1 114 ? 43.772 20.184 27.989 1.00 33.29 114 MET A N 1
ATOM 783 C CA . MET A 1 114 ? 44.762 19.794 26.981 1.00 32.51 114 MET A CA 1
ATOM 784 C C . MET A 1 114 ? 46.200 19.828 27.501 1.00 31.46 114 MET A C 1
ATOM 785 O O . MET A 1 114 ? 47.134 19.916 26.703 1.00 30.40 114 MET A O 1
ATOM 790 N N . ASP A 1 115 ? 46.394 19.747 28.820 1.00 30.17 115 ASP A N 1
ATOM 791 C CA . ASP A 1 115 ? 47.752 19.847 29.363 1.00 29.58 115 ASP A CA 1
ATOM 792 C C . ASP A 1 115 ? 48.663 18.823 28.703 1.00 28.54 115 ASP A C 1
ATOM 793 O O . ASP A 1 115 ? 48.260 17.682 28.503 1.00 28.68 115 ASP A O 1
ATOM 798 N N . GLY A 1 116 ? 49.872 19.248 28.349 1.00 27.35 116 GLY A N 1
ATOM 799 C CA . GLY A 1 116 ? 50.861 18.366 27.723 1.00 26.08 116 GLY A CA 1
ATOM 800 C C . GLY A 1 116 ? 50.781 18.261 26.203 1.00 24.77 116 GLY A C 1
ATOM 801 O O . GLY A 1 116 ? 51.711 17.759 25.580 1.00 24.87 116 GLY A O 1
ATOM 802 N N . ALA A 1 117 ? 49.686 18.764 25.627 1.00 23.73 117 ALA A N 1
ATOM 803 C CA . ALA A 1 117 ? 49.360 18.597 24.208 1.00 23.07 117 ALA A CA 1
ATOM 804 C C . ALA A 1 117 ? 49.793 19.764 23.315 1.00 23.28 117 ALA A C 1
ATOM 805 O O . ALA A 1 117 ? 49.839 20.932 23.757 1.00 23.04 117 ALA A O 1
ATOM 807 N N . LEU A 1 118 ? 50.091 19.431 22.057 1.00 22.15 118 LEU A N 1
ATOM 808 C CA . LEU A 1 118 ? 50.277 20.415 21.001 1.00 21.84 118 LEU A CA 1
ATOM 809 C C . LEU A 1 118 ? 48.906 20.867 20.527 1.00 21.16 118 LEU A C 1
ATOM 810 O O . LEU A 1 118 ? 48.050 20.040 20.170 1.00 21.02 118 LEU A O 1
ATOM 815 N N . ILE A 1 119 ? 48.694 22.176 20.532 1.00 20.87 119 ILE A N 1
ATOM 816 C CA . ILE A 1 119 ? 47.417 22.755 20.139 1.00 20.89 119 ILE A CA 1
ATOM 817 C C . ILE A 1 119 ? 47.645 24.081 19.417 1.00 21.26 119 ILE A C 1
ATOM 818 O O . ILE A 1 119 ? 48.751 24.630 19.459 1.00 20.68 119 ILE A O 1
ATOM 823 N N . SER A 1 120 ? 46.594 24.602 18.776 1.00 22.07 120 SER A N 1
ATOM 824 C CA . SER A 1 120 ? 46.590 26.028 18.438 1.00 22.62 120 SER A CA 1
ATOM 825 C C . SER A 1 120 ? 45.430 26.723 19.144 1.00 23.00 120 SER A C 1
ATOM 826 O O . SER A 1 120 ? 44.406 26.093 19.457 1.00 22.98 120 SER A O 1
ATOM 829 N N . ILE A 1 121 ? 45.632 27.999 19.456 1.00 23.06 121 ILE A N 1
ATOM 830 C CA . ILE A 1 121 ? 44.542 28.875 19.875 1.00 22.84 121 ILE A CA 1
ATOM 831 C C . ILE A 1 121 ? 44.428 30.009 18.869 1.00 22.89 121 ILE A C 1
ATOM 832 O O . ILE A 1 121 ? 45.385 30.308 18.152 1.00 22.45 121 ILE A O 1
ATOM 837 N N . GLU A 1 122 ? 43.258 30.635 18.817 1.00 22.08 122 GLU A N 1
ATOM 838 C CA . GLU A 1 122 ? 43.086 31.802 17.990 1.00 22.38 122 GLU A CA 1
ATOM 839 C C . GLU A 1 122 ? 42.230 32.823 18.723 1.00 21.71 122 GLU A C 1
ATOM 840 O O . GLU A 1 122 ? 41.192 32.477 19.295 1.00 20.97 122 GLU A O 1
ATOM 846 N N . GLY A 1 123 ? 42.688 34.070 18.729 1.00 20.35 123 GLY A N 1
ATOM 847 C CA . GLY A 1 123 ? 41.894 35.162 19.262 1.00 20.09 123 GLY A CA 1
ATOM 848 C C . GLY A 1 123 ? 42.624 36.485 19.324 1.00 18.87 123 GLY A C 1
ATOM 849 O O . GLY A 1 123 ? 43.597 36.694 18.608 1.00 19.55 123 GLY A O 1
ATOM 850 N N . VAL A 1 124 ? 42.138 37.374 20.182 1.00 18.59 124 VAL A N 1
ATOM 851 C CA . VAL A 1 124 ? 42.626 38.763 20.263 1.00 18.26 124 VAL A CA 1
ATOM 852 C C . VAL A 1 124 ? 43.518 38.918 21.477 1.00 18.16 124 VAL A C 1
ATOM 853 O O . VAL A 1 124 ? 43.162 38.472 22.567 1.00 18.40 124 VAL A O 1
ATOM 857 N N . VAL A 1 125 ? 44.690 39.523 21.267 1.00 18.69 125 VAL A N 1
ATOM 858 C CA . VAL A 1 125 ? 45.645 39.747 22.340 1.00 18.96 125 VAL A CA 1
ATOM 859 C C . VAL A 1 125 ? 45.126 40.858 23.249 1.00 19.58 125 VAL A C 1
ATOM 860 O O . VAL A 1 125 ? 44.907 41.998 22.818 1.00 20.07 125 VAL A O 1
ATOM 864 N N . ARG A 1 126 ? 44.920 40.514 24.514 1.00 20.45 126 ARG A N 1
ATOM 865 C CA . ARG A 1 126 ? 44.428 41.477 25.497 1.00 22.00 126 ARG A CA 1
ATOM 866 C C . ARG A 1 126 ? 45.562 42.259 26.137 1.00 22.53 126 ARG A C 1
ATOM 867 O O . ARG A 1 126 ? 45.393 43.430 26.503 1.00 21.66 126 ARG A O 1
ATOM 875 N N . GLU A 1 127 ? 46.717 41.606 26.275 1.00 22.54 127 GLU A N 1
ATOM 876 C CA . GLU A 1 127 ? 47.793 42.153 27.081 1.00 24.34 127 GLU A CA 1
ATOM 877 C C . GLU A 1 127 ? 49.123 41.489 26.733 1.00 23.37 127 GLU A C 1
ATOM 878 O O . GLU A 1 127 ? 49.164 40.327 26.316 1.00 22.81 127 GLU A O 1
ATOM 884 N N . VAL A 1 128 ? 50.204 42.247 26.871 1.00 23.72 128 VAL A N 1
ATOM 885 C CA . VAL A 1 128 ? 51.545 41.690 26.737 1.00 24.49 128 VAL A CA 1
ATOM 886 C C . VAL A 1 128 ? 52.390 42.204 27.885 1.00 26.04 128 VAL A C 1
ATOM 887 O O . VAL A 1 128 ? 52.102 43.267 28.444 1.00 24.90 128 VAL A O 1
ATOM 891 N N . ARG A 1 129 ? 53.416 41.443 28.254 1.00 27.43 129 ARG A N 1
ATOM 892 C CA . ARG A 1 129 ? 54.316 41.895 29.303 1.00 30.24 129 ARG A CA 1
ATOM 893 C C . ARG A 1 129 ? 55.743 41.361 29.136 1.00 30.77 129 ARG A C 1
ATOM 894 O O . ARG A 1 129 ? 55.976 40.328 28.476 1.00 29.92 129 ARG A O 1
ATOM 902 N N . GLY A 1 130 ? 56.682 42.109 29.709 1.00 31.75 130 GLY A N 1
ATOM 903 C CA . GLY A 1 130 ? 58.093 41.764 29.650 1.00 33.93 130 GLY A CA 1
ATOM 904 C C . GLY A 1 130 ? 58.988 42.812 30.289 1.00 35.09 130 GLY A C 1
ATOM 905 O O . GLY A 1 130 ? 58.531 43.665 31.049 1.00 35.06 130 GLY A O 1
ATOM 906 N N . ALA A 1 131 ? 60.278 42.730 29.988 1.00 36.70 131 ALA A N 1
ATOM 907 C CA . ALA A 1 131 ? 61.250 43.656 30.544 1.00 37.94 131 ALA A CA 1
ATOM 908 C C . ALA A 1 131 ? 62.179 44.097 29.416 1.00 38.90 131 ALA A C 1
ATOM 909 O O . ALA A 1 131 ? 61.834 44.976 28.623 1.00 39.29 131 ALA A O 1
ATOM 911 N N . GLU A 1 132 ? 63.350 43.481 29.333 1.00 39.88 132 GLU A N 1
ATOM 912 C CA . GLU A 1 132 ? 64.232 43.696 28.196 1.00 41.00 132 GLU A CA 1
ATOM 913 C C . GLU A 1 132 ? 63.570 43.073 26.964 1.00 41.45 132 GLU A C 1
ATOM 914 O O . GLU A 1 132 ? 63.667 43.613 25.858 1.00 41.67 132 GLU A O 1
ATOM 920 N N . ARG A 1 133 ? 62.875 41.954 27.186 1.00 41.49 133 ARG A N 1
ATOM 921 C CA . ARG A 1 133 ? 62.250 41.165 26.132 1.00 41.69 133 ARG A CA 1
ATOM 922 C C . ARG A 1 133 ? 60.732 41.072 26.337 1.00 40.75 133 ARG A C 1
ATOM 923 O O . ARG A 1 133 ? 60.247 41.099 27.469 1.00 40.12 133 ARG A O 1
ATOM 931 N N . LEU A 1 134 ? 59.994 40.980 25.234 1.00 39.88 134 LEU A N 1
ATOM 932 C CA . LEU A 1 134 ? 58.567 40.646 25.265 1.00 38.87 134 LEU A CA 1
ATOM 933 C C . LEU A 1 134 ? 58.429 39.170 25.655 1.00 37.66 134 LEU A C 1
ATOM 934 O O . LEU A 1 134 ? 58.965 38.296 24.974 1.00 37.57 134 LEU A O 1
ATOM 939 N N . GLU A 1 135 ? 57.719 38.894 26.752 1.00 36.31 135 GLU A N 1
ATOM 940 C CA . GLU A 1 135 ? 57.766 37.571 27.391 1.00 35.47 135 GLU A CA 1
ATOM 941 C C . GLU A 1 135 ? 56.440 36.829 27.511 1.00 33.51 135 GLU A C 1
ATOM 942 O O . GLU A 1 135 ? 56.410 35.614 27.352 1.00 33.04 135 GLU A O 1
ATOM 948 N N . HIS A 1 136 ? 55.368 37.550 27.842 1.00 31.33 136 HIS A N 1
ATOM 949 C CA . HIS A 1 136 ? 54.076 36.935 28.140 1.00 29.72 136 HIS A CA 1
ATOM 950 C C . HIS A 1 136 ? 52.939 37.664 27.442 1.00 27.73 136 HIS A C 1
ATOM 951 O O . HIS A 1 136 ? 53.009 38.873 27.222 1.00 26.68 136 HIS A O 1
ATOM 958 N N . ALA A 1 137 ? 51.883 36.925 27.126 1.00 25.86 137 ALA A N 1
ATOM 959 C CA . ALA A 1 137 ? 50.671 37.529 26.598 1.00 24.26 137 ALA A CA 1
ATOM 960 C C . ALA A 1 137 ? 49.441 36.869 27.200 1.00 23.56 137 ALA A C 1
ATOM 961 O O . ALA A 1 137 ? 49.496 35.721 27.692 1.00 22.81 137 ALA A O 1
ATOM 963 N N . ILE A 1 138 ? 48.329 37.603 27.189 1.00 22.32 138 ILE A N 1
ATOM 964 C CA . ILE A 1 138 ? 47.032 37.002 27.497 1.00 21.50 138 ILE A CA 1
ATOM 965 C C . ILE A 1 138 ? 46.192 37.121 26.231 1.00 21.25 138 ILE A C 1
ATOM 966 O O . ILE A 1 138 ? 46.102 38.217 25.656 1.00 19.68 138 ILE A O 1
ATOM 971 N N . VAL A 1 139 ? 45.607 36.001 25.799 1.00 20.60 139 VAL A N 1
ATOM 972 C CA . VAL A 1 139 ? 44.794 35.974 24.578 1.00 20.27 139 VAL A CA 1
ATOM 973 C C . VAL A 1 139 ? 43.328 35.593 24.848 1.00 20.42 139 VAL A C 1
ATOM 974 O O . VAL A 1 139 ? 43.040 34.531 25.418 1.00 20.67 139 VAL A O 1
ATOM 978 N N . ASP A 1 140 ? 42.409 36.444 24.397 1.00 20.57 140 ASP A N 1
ATOM 979 C CA . ASP A 1 140 ? 40.968 36.161 24.466 1.00 21.02 140 ASP A CA 1
ATOM 980 C C . ASP A 1 140 ? 40.596 35.268 23.285 1.00 21.62 140 ASP A C 1
ATOM 981 O O . ASP A 1 140 ? 40.560 35.723 22.136 1.00 21.24 140 ASP A O 1
ATOM 986 N N . THR A 1 141 ? 40.335 33.993 23.567 1.00 22.00 141 THR A N 1
ATOM 987 C CA . THR A 1 141 ? 39.980 33.038 22.506 1.00 24.13 141 THR A CA 1
ATOM 988 C C . THR A 1 141 ? 38.460 32.934 22.282 1.00 25.50 141 THR A C 1
ATOM 989 O O . THR A 1 141 ? 37.987 32.084 21.530 1.00 25.37 141 THR A O 1
ATOM 993 N N . GLY A 1 142 ? 37.702 33.811 22.923 1.00 26.70 142 GLY A N 1
ATOM 994 C CA . GLY A 1 142 ? 36.247 33.813 22.751 1.00 29.15 142 GLY A CA 1
ATOM 995 C C . GLY A 1 142 ? 35.542 33.459 24.043 1.00 30.69 142 GLY A C 1
ATOM 996 O O . GLY A 1 142 ? 34.732 34.244 24.535 1.00 31.86 142 GLY A O 1
ATOM 997 N N . SER A 1 143 ? 35.842 32.288 24.604 1.00 31.24 143 SER A N 1
ATOM 998 C CA . SER A 1 143 ? 35.205 31.876 25.863 1.00 32.56 143 SER A CA 1
ATOM 999 C C . SER A 1 143 ? 36.102 31.998 27.085 1.00 32.27 143 SER A C 1
ATOM 1000 O O . SER A 1 143 ? 35.609 31.972 28.214 1.00 32.39 143 SER A O 1
ATOM 1003 N N . GLU A 1 144 ? 37.412 32.140 26.874 1.00 31.27 144 GLU A N 1
ATOM 1004 C CA . GLU A 1 144 ? 38.350 32.221 27.984 1.00 30.37 144 GLU A CA 1
ATOM 1005 C C . GLU A 1 144 ? 39.541 33.107 27.648 1.00 29.42 144 GLU A C 1
ATOM 1006 O O . GLU A 1 144 ? 39.787 33.413 26.483 1.00 28.99 144 GLU A O 1
ATOM 1012 N N . LEU A 1 145 ? 40.286 33.491 28.676 1.00 28.14 145 LEU A N 1
ATOM 1013 C CA . LEU A 1 145 ? 41.536 34.212 28.490 1.00 27.18 145 LEU A CA 1
ATOM 1014 C C . LEU A 1 145 ? 42.688 33.240 28.731 1.00 26.82 145 LEU A C 1
ATOM 1015 O O . LEU A 1 145 ? 42.708 32.532 29.746 1.00 28.03 145 LEU A O 1
ATOM 1020 N N . VAL A 1 146 ? 43.631 33.193 27.794 1.00 25.33 146 VAL A N 1
ATOM 1021 C CA . VAL A 1 146 ? 44.692 32.182 27.800 1.00 24.45 146 VAL A CA 1
ATOM 1022 C C . VAL A 1 146 ? 46.045 32.839 28.031 1.00 23.81 146 VAL A C 1
ATOM 1023 O O . VAL A 1 146 ? 46.402 33.776 27.326 1.00 22.21 146 VAL A O 1
ATOM 1027 N N . ALA A 1 147 ? 46.791 32.362 29.029 1.00 23.59 147 ALA A N 1
ATOM 1028 C CA . ALA A 1 147 ? 48.137 32.887 29.265 1.00 23.20 147 ALA A CA 1
ATOM 1029 C C . ALA A 1 147 ? 49.101 32.215 28.303 1.00 22.77 147 ALA A C 1
ATOM 1030 O O . ALA A 1 147 ? 49.000 31.002 28.079 1.00 22.01 147 ALA A O 1
ATOM 1032 N N . VAL A 1 148 ? 50.039 32.996 27.759 1.00 23.01 148 VAL A N 1
ATOM 1033 C CA . VAL A 1 148 ? 51.005 32.526 26.753 1.00 22.69 148 VAL A CA 1
ATOM 1034 C C . VAL A 1 148 ? 52.423 32.972 27.093 1.00 23.46 148 VAL A C 1
ATOM 1035 O O . VAL A 1 148 ? 52.666 34.169 27.310 1.00 23.63 148 VAL A O 1
ATOM 1039 N N . ARG A 1 149 ? 53.349 32.009 27.161 1.00 24.05 149 ARG A N 1
ATOM 1040 C CA . ARG A 1 149 ? 54.783 32.297 27.239 1.00 25.06 149 ARG A CA 1
ATOM 1041 C C . ARG A 1 149 ? 55.280 32.377 25.811 1.00 25.29 149 ARG A C 1
ATOM 1042 O O . ARG A 1 149 ? 55.132 31.420 25.042 1.00 24.24 149 ARG A O 1
ATOM 1050 N N . LEU A 1 150 ? 55.842 33.530 25.452 1.00 25.82 150 LEU A N 1
ATOM 1051 C CA . LEU A 1 150 ? 56.082 33.854 24.042 1.00 27.62 150 LEU A CA 1
ATOM 1052 C C . LEU A 1 150 ? 57.370 33.288 23.455 1.00 28.91 150 LEU A C 1
ATOM 1053 O O . LEU A 1 150 ? 57.438 33.047 22.252 1.00 29.27 150 LEU A O 1
ATOM 1058 N N . HIS A 1 151 ? 58.395 33.112 24.288 1.00 30.49 151 HIS A N 1
ATOM 1059 C CA . HIS A 1 151 ? 59.664 32.526 23.820 1.00 32.02 151 HIS A CA 1
ATOM 1060 C C . HIS A 1 151 ? 60.212 33.233 22.575 1.00 32.29 151 HIS A C 1
ATOM 1061 O O . HIS A 1 151 ? 60.571 32.588 21.587 1.00 33.14 151 HIS A O 1
ATOM 1068 N N . GLY A 1 152 ? 60.264 34.562 22.614 1.00 32.92 152 GLY A N 1
ATOM 1069 C CA . GLY A 1 152 ? 60.838 35.340 21.510 1.00 32.85 152 GLY A CA 1
ATOM 1070 C C . GLY A 1 152 ? 59.884 35.690 20.386 1.00 33.29 152 GLY A C 1
ATOM 1071 O O . GLY A 1 152 ? 60.214 36.503 19.511 1.00 33.85 152 GLY A O 1
ATOM 1072 N N . HIS A 1 153 ? 58.701 35.075 20.387 1.00 33.11 153 HIS A N 1
ATOM 1073 C CA . HIS A 1 153 ? 57.707 35.348 19.351 1.00 32.76 153 HIS A CA 1
ATOM 1074 C C . HIS A 1 153 ? 56.998 36.653 19.637 1.00 32.14 153 HIS A C 1
ATOM 1075 O O . HIS A 1 153 ? 56.639 36.937 20.778 1.00 32.09 153 HIS A O 1
ATOM 1082 N N . ARG A 1 154 ? 56.805 37.450 18.597 1.00 31.24 154 ARG A N 1
ATOM 1083 C CA . ARG A 1 154 ? 56.252 38.776 18.779 1.00 30.69 154 ARG A CA 1
ATOM 1084 C C . ARG A 1 154 ? 54.770 38.888 18.411 1.00 29.25 154 ARG A C 1
ATOM 1085 O O . ARG A 1 154 ? 54.254 38.168 17.556 1.00 29.35 154 ARG A O 1
ATOM 1093 N N . LEU A 1 155 ? 54.100 39.792 19.109 1.00 28.10 155 LEU A N 1
ATOM 1094 C CA . LEU A 1 155 ? 52.717 40.157 18.842 1.00 27.05 155 LEU A CA 1
ATOM 1095 C C . LEU A 1 155 ? 52.427 41.370 19.727 1.00 26.53 155 LEU A C 1
ATOM 1096 O O . LEU A 1 155 ? 53.316 41.818 20.482 1.00 26.45 155 LEU A O 1
ATOM 1101 N N . GLY A 1 156 ? 51.217 41.916 19.645 1.00 24.74 156 GLY A N 1
ATOM 1102 C CA . GLY A 1 156 ? 50.881 43.092 20.450 1.00 23.61 156 GLY A CA 1
ATOM 1103 C C . GLY A 1 156 ? 49.400 43.170 20.780 1.00 22.91 156 GLY A C 1
ATOM 1104 O O . GLY A 1 156 ? 48.597 42.510 20.139 1.00 22.68 156 GLY A O 1
ATOM 1105 N N . PRO A 1 157 ? 49.032 43.999 21.772 1.00 22.83 157 PRO A N 1
ATOM 1106 C CA . PRO A 1 157 ? 47.631 44.080 22.218 1.00 22.00 157 PRO A CA 1
ATOM 1107 C C . PRO A 1 157 ? 46.712 44.487 21.065 1.00 21.92 157 PRO A C 1
ATOM 1108 O O . PRO A 1 157 ? 47.040 45.409 20.309 1.00 22.12 157 PRO A O 1
ATOM 1112 N N . GLY A 1 158 ? 45.587 43.792 20.914 1.00 21.41 158 GLY A N 1
ATOM 1113 C CA . GLY A 1 158 ? 44.605 44.124 19.872 1.00 20.92 158 GLY A CA 1
ATOM 1114 C C . GLY A 1 158 ? 44.762 43.293 18.614 1.00 20.85 158 GLY A C 1
ATOM 1115 O O . GLY A 1 158 ? 43.832 43.190 17.806 1.00 21.01 158 GLY A O 1
ATOM 1116 N N . LEU A 1 159 ? 45.947 42.708 18.441 1.00 21.14 159 LEU A N 1
ATOM 1117 C CA . LEU A 1 159 ? 46.225 41.850 17.289 1.00 21.86 159 LEU A CA 1
ATOM 1118 C C . LEU A 1 159 ? 45.388 40.583 17.375 1.00 20.83 159 LEU A C 1
ATOM 1119 O O . LEU A 1 159 ? 45.211 40.038 18.458 1.00 19.77 159 LEU A O 1
ATOM 1124 N N . ARG A 1 160 ? 44.854 40.138 16.240 1.00 20.43 160 ARG A N 1
ATOM 1125 C CA . ARG A 1 160 ? 44.267 38.811 16.158 1.00 20.97 160 ARG A CA 1
ATOM 1126 C C . ARG A 1 160 ? 45.312 37.809 15.659 1.00 21.17 160 ARG A C 1
ATOM 1127 O O . ARG A 1 160 ? 45.941 38.010 14.624 1.00 20.61 160 ARG A O 1
ATOM 1135 N N . VAL A 1 161 ? 45.471 36.717 16.397 1.00 21.59 161 VAL A N 1
ATOM 1136 C CA . VAL A 1 161 ? 46.562 35.784 16.148 1.00 21.86 161 VAL A CA 1
ATOM 1137 C C . VAL A 1 161 ? 46.114 34.325 16.222 1.00 22.49 161 VAL A C 1
ATOM 1138 O O . VAL A 1 161 ? 45.145 33.997 16.910 1.00 21.67 161 VAL A O 1
ATOM 1142 N N . GLU A 1 162 ? 46.794 33.460 15.471 1.00 22.30 162 GLU A N 1
ATOM 1143 C CA . GLU A 1 162 ? 46.772 32.037 15.765 1.00 23.57 162 GLU A CA 1
ATOM 1144 C C . GLU A 1 162 ? 48.132 31.654 16.337 1.00 22.45 162 GLU A C 1
ATOM 1145 O O . GLU A 1 162 ? 49.189 31.995 15.769 1.00 22.14 162 GLU A O 1
ATOM 1151 N N . ILE A 1 163 ? 48.104 30.977 17.481 1.00 21.70 163 ILE A N 1
ATOM 1152 C CA . ILE A 1 163 ? 49.336 30.603 18.174 1.00 20.77 163 ILE A CA 1
ATOM 1153 C C . ILE A 1 163 ? 49.372 29.104 18.321 1.00 21.50 163 ILE A C 1
ATOM 1154 O O . ILE A 1 163 ? 48.457 28.491 18.886 1.00 21.48 163 ILE A O 1
ATOM 1159 N N . LEU A 1 164 ? 50.440 28.517 17.809 1.00 20.99 164 LEU A N 1
ATOM 1160 C CA . LEU A 1 164 ? 50.688 27.106 17.986 1.00 21.88 164 LEU A CA 1
ATOM 1161 C C . LEU A 1 164 ? 51.629 26.942 19.167 1.00 20.93 164 LEU A C 1
ATOM 1162 O O . LEU A 1 164 ? 52.557 27.734 19.337 1.00 21.02 164 LEU A O 1
ATOM 1167 N N . GLY A 1 165 ? 51.396 25.917 19.980 1.00 20.98 165 GLY A N 1
ATOM 1168 C CA . GLY A 1 165 ? 52.209 25.713 21.157 1.00 20.59 165 GLY A CA 1
ATOM 1169 C C . GLY A 1 165 ? 51.901 24.441 21.904 1.00 20.34 165 GLY A C 1
ATOM 1170 O O . GLY A 1 165 ? 51.034 23.679 21.522 1.00 20.31 165 GLY A O 1
ATOM 1171 N N . ILE A 1 166 ? 52.619 24.236 22.998 1.00 20.58 166 ILE A N 1
ATOM 1172 C CA . ILE A 1 166 ? 52.364 23.103 23.868 1.00 21.33 166 ILE A CA 1
ATOM 1173 C C . ILE A 1 166 ? 51.862 23.630 25.236 1.00 21.81 166 ILE A C 1
ATOM 1174 O O . ILE A 1 166 ? 52.451 24.542 25.812 1.00 22.20 166 ILE A O 1
ATOM 1179 N N . VAL A 1 167 ? 50.764 23.064 25.719 1.00 22.53 167 VAL A N 1
ATOM 1180 C CA . VAL A 1 167 ? 50.147 23.491 26.978 1.00 24.40 167 VAL A CA 1
ATOM 1181 C C . VAL A 1 167 ? 50.943 22.923 28.146 1.00 25.50 167 VAL A C 1
ATOM 1182 O O . VAL A 1 167 ? 51.220 21.729 28.180 1.00 25.56 167 VAL A O 1
ATOM 1186 N N . ARG A 1 168 ? 51.327 23.787 29.085 1.00 27.16 168 ARG A N 1
ATOM 1187 C CA . ARG A 1 168 ? 51.987 23.365 30.309 1.00 29.02 168 ARG A CA 1
ATOM 1188 C C . ARG A 1 168 ? 51.389 24.123 31.487 1.00 30.15 168 ARG A C 1
ATOM 1189 O O . ARG A 1 168 ? 51.611 25.333 31.638 1.00 29.97 168 ARG A O 1
ATOM 1197 N N . SER A 1 169 ? 50.607 23.405 32.294 1.00 31.60 169 SER A N 1
ATOM 1198 C CA . SER A 1 169 ? 49.926 23.952 33.475 1.00 33.43 169 SER A CA 1
ATOM 1199 C C . SER A 1 169 ? 49.191 25.264 33.188 1.00 33.81 169 SER A C 1
ATOM 1200 O O . SER A 1 169 ? 49.580 26.334 33.675 1.00 34.81 169 SER A O 1
ATOM 1203 N N . ALA A 1 170 ? 48.136 25.164 32.384 1.00 33.70 170 ALA A N 1
ATOM 1204 C CA . ALA A 1 170 ? 47.265 26.299 32.057 1.00 33.70 170 ALA A CA 1
ATOM 1205 C C . ALA A 1 170 ? 47.968 27.480 31.374 1.00 32.96 170 ALA A C 1
ATOM 1206 O O . ALA A 1 170 ? 47.411 28.584 31.326 1.00 34.29 170 ALA A O 1
ATOM 1208 N N . THR A 1 171 ? 49.178 27.250 30.861 1.00 31.51 171 THR A N 1
ATOM 1209 C CA . THR A 1 171 ? 49.897 28.220 30.021 1.00 30.02 171 THR A CA 1
ATOM 1210 C C . THR A 1 171 ? 50.301 27.572 28.690 1.00 28.70 171 THR A C 1
ATOM 1211 O O . THR A 1 171 ? 50.785 26.432 28.656 1.00 27.92 171 THR A O 1
ATOM 1215 N N . LEU A 1 172 ? 50.106 28.308 27.597 1.00 26.48 172 LEU A N 1
ATOM 1216 C CA . LEU A 1 172 ? 50.527 27.845 26.290 1.00 24.29 172 LEU A CA 1
ATOM 1217 C C . LEU A 1 172 ? 51.948 28.318 26.048 1.00 24.03 172 LEU A C 1
ATOM 1218 O O . LEU A 1 172 ? 52.210 29.524 26.055 1.00 22.98 172 LEU A O 1
ATOM 1223 N N . ASP A 1 173 ? 52.868 27.371 25.862 1.00 22.98 173 ASP A N 1
ATOM 1224 C CA . ASP A 1 173 ? 54.224 27.696 25.459 1.00 23.27 173 ASP A CA 1
ATOM 1225 C C . ASP A 1 173 ? 54.270 27.809 23.946 1.00 22.96 173 ASP A C 1
ATOM 1226 O O . ASP A 1 173 ? 54.242 26.810 23.238 1.00 22.90 173 ASP A O 1
ATOM 1231 N N . ALA A 1 174 ? 54.356 29.038 23.461 1.00 23.05 174 ALA A N 1
ATOM 1232 C CA . ALA A 1 174 ? 54.272 29.318 22.042 1.00 23.59 174 ALA A CA 1
ATOM 1233 C C . ALA A 1 174 ? 55.446 28.722 21.263 1.00 24.37 174 ALA A C 1
ATOM 1234 O O . ALA A 1 174 ? 56.612 28.848 21.671 1.00 24.43 174 ALA A O 1
ATOM 1236 N N . LEU A 1 175 ? 55.116 28.068 20.153 1.00 24.40 175 LEU A N 1
ATOM 1237 C CA . LEU A 1 175 ? 56.098 27.591 19.172 1.00 25.36 175 LEU A CA 1
ATOM 1238 C C . LEU A 1 175 ? 56.117 28.483 17.931 1.00 26.12 175 LEU A C 1
ATOM 1239 O O . LEU A 1 175 ? 57.164 28.708 17.332 1.00 25.77 175 LEU A O 1
ATOM 1244 N N . GLU A 1 176 ? 54.941 28.964 17.537 1.00 26.30 176 GLU A N 1
ATOM 1245 C CA . GLU A 1 176 ? 54.836 29.949 16.455 1.00 27.15 176 GLU A CA 1
ATOM 1246 C C . GLU A 1 176 ? 53.587 30.814 16.606 1.00 26.69 176 GLU A C 1
ATOM 1247 O O . GLU A 1 176 ? 52.610 30.409 17.237 1.00 25.53 176 GLU A O 1
ATOM 1253 N N . VAL A 1 177 ? 53.650 32.003 16.009 1.00 26.41 177 VAL A N 1
ATOM 1254 C CA . VAL A 1 177 ? 52.585 33.000 16.082 1.00 26.55 177 VAL A CA 1
ATOM 1255 C C . VAL A 1 177 ? 52.292 33.429 14.647 1.00 27.13 177 VAL A C 1
ATOM 1256 O O . VAL A 1 177 ? 53.221 33.781 13.915 1.00 27.40 177 VAL A O 1
ATOM 1260 N N . HIS A 1 178 ? 51.025 33.328 14.244 1.00 27.50 178 HIS A N 1
ATOM 1261 C CA . HIS A 1 178 ? 50.581 33.763 12.925 1.00 28.60 178 HIS A CA 1
ATOM 1262 C C . HIS A 1 178 ? 49.594 34.910 13.073 1.00 28.78 178 HIS A C 1
ATOM 1263 O O . HIS A 1 178 ? 48.545 34.743 13.685 1.00 27.90 178 HIS A O 1
ATOM 1270 N N . LYS A 1 179 ? 49.958 36.072 12.531 1.00 29.30 179 LYS A N 1
ATOM 1271 C CA . LYS A 1 179 ? 49.080 37.241 12.504 1.00 29.56 179 LYS A CA 1
ATOM 1272 C C . LYS A 1 179 ? 47.889 36.927 11.604 1.00 28.74 179 LYS A C 1
ATOM 1273 O O . LYS A 1 179 ? 48.035 36.272 10.563 1.00 28.93 179 LYS A O 1
ATOM 1279 N N . LYS A 1 180 ? 46.703 37.358 12.021 1.00 27.77 180 LYS A N 1
ATOM 1280 C CA . LYS A 1 180 ? 45.475 37.146 11.261 1.00 27.49 180 LYS A CA 1
ATOM 1281 C C . LYS A 1 180 ? 44.822 38.498 10.971 1.00 27.10 180 LYS A C 1
ATOM 1282 O O . LYS A 1 180 ? 45.183 39.505 11.598 1.00 26.65 180 LYS A O 1
ATOM 1288 N N . ASP A 1 181 ? 43.865 38.509 10.038 1.00 26.50 181 ASP A N 1
ATOM 1289 C CA . ASP A 1 181 ? 43.018 39.688 9.792 1.00 26.80 181 ASP A CA 1
ATOM 1290 C C . ASP A 1 181 ? 42.297 40.020 11.100 1.00 24.94 181 ASP A C 1
ATOM 1291 O O . ASP A 1 181 ? 42.075 39.126 11.905 1.00 23.94 181 ASP A O 1
ATOM 1296 N N . PRO A 1 182 ? 41.921 41.297 11.319 1.00 23.97 182 PRO A N 1
ATOM 1297 C CA . PRO A 1 182 ? 41.213 41.630 12.560 1.00 23.58 182 PRO A CA 1
ATOM 1298 C C . PRO A 1 182 ? 39.852 40.949 12.727 1.00 23.57 182 PRO A C 1
ATOM 1299 O O . PRO A 1 182 ? 39.360 40.833 13.848 1.00 22.84 182 PRO A O 1
ATOM 1303 N N . ILE A 1 183 ? 39.260 40.479 11.635 1.00 23.96 183 ILE A N 1
ATOM 1304 C CA . ILE A 1 183 ? 37.964 39.811 11.721 1.00 25.20 183 ILE A CA 1
ATOM 1305 C C . ILE A 1 183 ? 38.039 38.377 11.17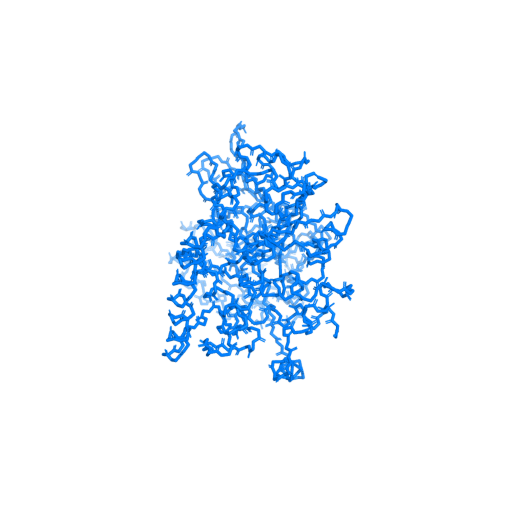8 1.00 26.35 183 ILE A C 1
ATOM 1306 O O . ILE A 1 183 ? 38.873 38.092 10.320 1.00 25.67 183 ILE A O 1
ATOM 1311 N N . PRO A 1 184 ? 37.196 37.472 11.710 1.00 27.60 184 PRO A N 1
ATOM 1312 C CA . PRO A 1 184 ? 37.183 36.076 11.284 1.00 28.65 184 PRO A CA 1
ATOM 1313 C C . PRO A 1 184 ? 36.898 35.916 9.794 1.00 29.99 184 PRO A C 1
ATOM 1314 O O . PRO A 1 184 ? 36.103 36.667 9.231 1.00 29.29 184 PRO A O 1
ATOM 1318 N N . GLU A 1 185 ? 37.559 34.938 9.182 1.00 31.40 185 GLU A N 1
ATOM 1319 C CA . GLU A 1 185 ? 37.333 34.552 7.795 1.00 33.30 185 GLU A CA 1
ATOM 1320 C C . GLU A 1 185 ? 36.142 33.594 7.667 1.00 33.18 185 GLU A C 1
ATOM 1321 O O . GLU A 1 185 ? 35.988 32.665 8.460 1.00 33.25 185 GLU A O 1
ATOM 1327 N N . VAL A 1 186 ? 35.321 33.826 6.649 1.00 33.26 186 VAL A N 1
ATOM 1328 C CA . VAL A 1 186 ? 34.223 32.952 6.296 1.00 33.73 186 VAL A CA 1
ATOM 1329 C C . VAL A 1 186 ? 34.534 32.399 4.905 1.00 34.43 186 VAL A C 1
ATOM 1330 O O . VAL A 1 186 ? 34.829 33.151 3.982 1.00 34.67 186 VAL A O 1
ATOM 1334 N N . HIS A 1 187 ? 34.494 31.082 4.773 1.00 35.40 187 HIS A N 1
ATOM 1335 C CA . HIS A 1 187 ? 34.686 30.428 3.485 1.00 36.07 187 HIS A CA 1
ATOM 1336 C C . HIS A 1 187 ? 33.416 29.628 3.203 1.00 35.92 187 HIS A C 1
ATOM 1337 O O . HIS A 1 187 ? 33.282 28.470 3.644 1.00 36.14 187 HIS A O 1
ATOM 1344 N N . PRO A 1 188 ? 32.457 30.261 2.496 1.00 35.19 188 PRO A N 1
ATOM 1345 C CA . PRO A 1 188 ? 31.151 29.663 2.249 1.00 35.01 188 PRO A CA 1
ATOM 1346 C C . PRO A 1 188 ? 31.254 28.495 1.278 1.00 35.12 188 PRO A C 1
ATOM 1347 O O . PRO A 1 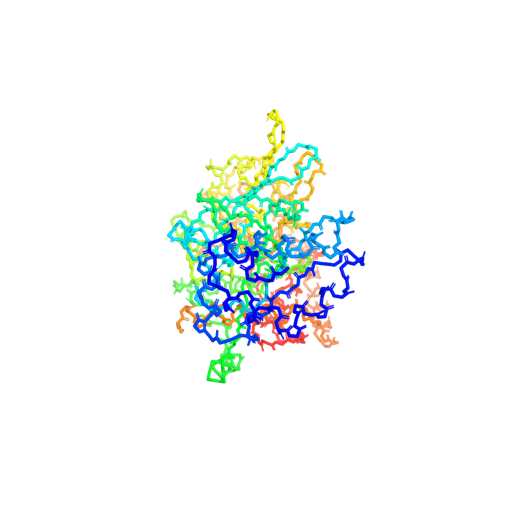188 ? 32.098 28.515 0.373 1.00 34.88 188 PRO A O 1
ATOM 1351 N N . ASP A 1 189 ? 30.410 27.488 1.486 1.00 35.02 189 ASP A N 1
ATOM 1352 C CA . ASP A 1 189 ? 30.254 26.402 0.526 1.00 35.17 189 ASP A CA 1
ATOM 1353 C C . ASP A 1 189 ? 29.320 26.845 -0.603 1.00 34.59 189 ASP A C 1
ATOM 1354 O O . ASP A 1 189 ? 28.780 27.958 -0.547 1.00 34.14 189 ASP A O 1
ATOM 1359 N N . PRO A 1 190 ? 29.141 25.998 -1.645 1.00 34.02 190 PRO A N 1
ATOM 1360 C CA . PRO A 1 190 ? 28.334 26.418 -2.783 1.00 33.61 190 PRO A CA 1
ATOM 1361 C C . PRO A 1 190 ? 26.919 26.845 -2.413 1.00 33.02 190 PRO A C 1
ATOM 1362 O O . PRO A 1 190 ? 26.445 27.837 -2.949 1.00 32.74 190 PRO A O 1
ATOM 1366 N N . ALA A 1 191 ? 26.267 26.123 -1.495 1.00 32.54 191 ALA A N 1
ATOM 1367 C CA . ALA A 1 191 ? 24.911 26.475 -1.072 1.00 32.01 191 ALA A CA 1
ATOM 1368 C C . ALA A 1 191 ? 24.879 27.840 -0.368 1.00 31.28 191 ALA A C 1
ATOM 1369 O O . ALA A 1 191 ? 23.997 28.652 -0.632 1.00 31.26 191 ALA A O 1
ATOM 1371 N N . GLU A 1 192 ? 25.838 28.087 0.516 1.00 30.98 192 GLU A N 1
ATOM 1372 C CA . GLU A 1 192 ? 25.878 29.374 1.216 1.00 30.57 192 GLU A CA 1
ATOM 1373 C C . GLU A 1 192 ? 26.279 30.503 0.262 1.00 30.20 192 GLU A C 1
ATOM 1374 O O . GLU A 1 192 ? 25.682 31.572 0.274 1.00 30.68 192 GLU A O 1
ATOM 1380 N N . LEU A 1 193 ? 27.283 30.258 -0.575 1.00 30.33 193 LEU A N 1
ATOM 1381 C CA . LEU A 1 193 ? 27.645 31.218 -1.617 1.00 30.19 193 LEU A CA 1
ATOM 1382 C C . LEU A 1 193 ? 26.429 31.611 -2.467 1.00 29.94 193 LEU A C 1
ATOM 1383 O O . LEU A 1 193 ? 26.242 32.787 -2.810 1.00 29.31 193 LEU A O 1
ATOM 1388 N N . GLU A 1 194 ? 25.588 30.624 -2.783 1.00 29.61 194 GLU A N 1
ATOM 1389 C CA . GLU A 1 194 ? 24.335 30.867 -3.491 1.00 29.65 194 GLU A CA 1
ATOM 1390 C C . GLU A 1 194 ? 23.382 31.780 -2.702 1.00 28.80 194 GLU A C 1
ATOM 1391 O O . GLU A 1 194 ? 22.809 32.700 -3.277 1.00 28.38 194 GLU A O 1
ATOM 1397 N N . GLU A 1 195 ? 23.231 31.535 -1.395 1.00 27.93 195 GLU A N 1
ATOM 1398 C CA . GLU A 1 195 ? 22.416 32.414 -0.540 1.00 28.11 195 GLU A CA 1
ATOM 1399 C C . GLU A 1 195 ? 22.956 33.839 -0.590 1.00 26.40 195 GLU A C 1
ATOM 1400 O O . GLU A 1 195 ? 22.192 34.792 -0.716 1.00 26.89 195 GLU A O 1
ATOM 1406 N N . PHE A 1 196 ? 24.277 33.968 -0.478 1.00 25.16 196 PHE A N 1
ATOM 1407 C CA . PHE A 1 196 ? 24.956 35.274 -0.529 1.00 24.30 196 PHE A CA 1
ATOM 1408 C C . PHE A 1 196 ? 24.627 35.992 -1.830 1.00 23.98 196 PHE A C 1
ATOM 1409 O O . PHE A 1 196 ? 24.239 37.155 -1.821 1.00 23.63 196 PHE A O 1
ATOM 1417 N N . ARG A 1 197 ? 24.770 35.295 -2.961 1.00 24.17 197 ARG A N 1
ATOM 1418 C CA . ARG A 1 197 ? 24.502 35.924 -4.249 1.00 24.16 197 ARG A CA 1
ATOM 1419 C C . ARG A 1 197 ? 23.053 36.375 -4.362 1.00 24.44 197 ARG A C 1
ATOM 1420 O O . ARG A 1 197 ? 22.786 37.460 -4.867 1.00 24.26 197 ARG A O 1
ATOM 1428 N N . GLU A 1 198 ? 22.126 35.560 -3.857 1.00 25.60 198 GLU A N 1
ATOM 1429 C CA . GLU A 1 198 ? 20.715 35.941 -3.829 1.00 26.97 198 GLU A CA 1
ATOM 1430 C C . GLU A 1 198 ? 20.465 37.181 -2.979 1.00 26.99 198 GLU A C 1
ATOM 1431 O O . GLU A 1 198 ? 19.724 38.071 -3.389 1.00 27.01 198 GLU A O 1
ATOM 1437 N N . LEU A 1 199 ? 21.099 37.245 -1.812 1.00 27.67 199 LEU A N 1
ATOM 1438 C CA . LEU A 1 199 ? 20.960 38.419 -0.941 1.00 27.64 199 LEU A CA 1
ATOM 1439 C C . LEU A 1 199 ? 21.477 39.666 -1.660 1.00 27.96 199 LEU A C 1
ATOM 1440 O O . LEU A 1 199 ? 20.775 40.680 -1.734 1.00 28.41 199 LEU A O 1
ATOM 1445 N N . ALA A 1 200 ? 22.680 39.579 -2.222 1.00 28.48 200 ALA A N 1
ATOM 1446 C CA . ALA A 1 200 ? 23.269 40.679 -3.011 1.00 28.96 200 ALA A CA 1
ATOM 1447 C C . ALA A 1 200 ? 22.374 41.229 -4.127 1.00 29.87 200 ALA A C 1
ATOM 1448 O O . ALA A 1 200 ? 22.307 42.442 -4.341 1.00 29.12 200 ALA A O 1
ATOM 1450 N N . ASP A 1 201 ? 21.700 40.332 -4.840 1.00 31.10 201 ASP A N 1
ATOM 1451 C CA . ASP A 1 201 ? 20.830 40.716 -5.955 1.00 32.59 201 ASP A CA 1
ATOM 1452 C C . ASP A 1 201 ? 19.557 41.444 -5.516 1.00 33.49 201 ASP A C 1
ATOM 1453 O O . ASP A 1 201 ? 18.996 42.224 -6.284 1.00 34.28 201 ASP A O 1
ATOM 1458 N N . LYS A 1 202 ? 19.102 41.188 -4.289 1.00 34.22 202 LYS A N 1
ATOM 1459 C CA . LYS A 1 202 ? 17.860 41.773 -3.774 1.00 35.40 202 LYS A CA 1
ATOM 1460 C C . LYS A 1 202 ? 18.013 43.234 -3.329 1.00 35.26 202 LYS A C 1
ATOM 1461 O O . LYS A 1 202 ? 18.437 44.094 -4.090 1.00 36.56 202 LYS A O 1
ATOM 1467 N N . ASP A 1 203 ? 17.639 43.498 -2.085 1.00 34.79 203 ASP A N 1
ATOM 1468 C CA . ASP A 1 203 ? 17.819 44.803 -1.463 1.00 33.85 203 ASP A CA 1
ATOM 1469 C C . ASP A 1 203 ? 18.419 44.480 -0.114 1.00 31.77 203 ASP A C 1
ATOM 1470 O O . ASP A 1 203 ? 17.669 44.352 0.882 1.00 32.99 203 ASP A O 1
ATOM 1475 N N . PRO A 1 204 ? 19.759 44.270 -0.064 1.00 29.84 204 PRO A N 1
ATOM 1476 C CA . PRO A 1 204 ? 20.348 43.921 1.228 1.00 27.85 204 PRO A CA 1
ATOM 1477 C C . PRO A 1 204 ? 20.307 45.082 2.219 1.00 26.30 204 PRO A C 1
ATOM 1478 O O . PRO A 1 204 ? 20.242 44.846 3.424 1.00 25.77 204 PRO A O 1
ATOM 1482 N N . LEU A 1 205 ? 20.332 46.318 1.725 1.00 24.02 205 LEU A N 1
ATOM 1483 C CA . LEU A 1 205 ? 20.289 47.476 2.628 1.00 22.86 205 LEU A CA 1
ATOM 1484 C C . LEU A 1 205 ? 19.031 47.458 3.475 1.00 22.48 205 LEU A C 1
ATOM 1485 O O . LEU A 1 205 ? 19.104 47.585 4.684 1.00 21.24 205 LEU A O 1
ATOM 1490 N N . THR A 1 206 ? 17.875 47.282 2.837 1.00 23.02 206 THR A N 1
ATOM 1491 C CA . THR A 1 206 ? 16.613 47.219 3.586 1.00 24.08 206 THR A CA 1
ATOM 1492 C C . THR A 1 206 ? 16.565 46.054 4.572 1.00 23.51 206 THR A C 1
ATOM 1493 O O . THR A 1 206 ? 16.120 46.199 5.721 1.00 23.94 206 THR A O 1
ATOM 1497 N N . THR A 1 207 ? 17.050 44.898 4.133 1.00 23.64 207 THR A N 1
ATOM 1498 C CA . THR A 1 207 ? 17.127 43.725 5.000 1.00 23.55 207 THR A CA 1
ATOM 1499 C C . THR A 1 207 ? 17.943 43.991 6.271 1.00 23.53 207 THR A C 1
ATOM 1500 O O . THR A 1 207 ? 17.481 43.692 7.380 1.00 23.53 207 THR A O 1
ATOM 1504 N N . PHE A 1 208 ? 19.160 44.523 6.117 1.00 22.39 208 PHE A N 1
ATOM 1505 C CA . PHE A 1 208 ? 20.008 44.799 7.269 1.00 21.79 208 PHE A CA 1
ATOM 1506 C C . PHE A 1 208 ? 19.413 45.900 8.142 1.00 21.72 208 PHE A C 1
ATOM 1507 O O . PHE A 1 208 ? 19.457 45.798 9.365 1.00 21.22 208 PHE A O 1
ATOM 1515 N N . ALA A 1 209 ? 18.823 46.923 7.514 1.00 22.30 209 ALA A N 1
ATOM 1516 C CA . ALA A 1 209 ? 18.230 48.062 8.223 1.00 22.64 209 ALA A CA 1
ATOM 1517 C C . ALA A 1 209 ? 17.095 47.615 9.139 1.00 22.92 209 ALA A C 1
ATOM 1518 O O . ALA A 1 209 ? 16.988 48.048 10.279 1.00 22.60 209 ALA A O 1
ATOM 1520 N N . ARG A 1 210 ? 16.246 46.735 8.627 1.00 24.26 210 ARG A N 1
ATOM 1521 C CA . ARG A 1 210 ? 15.139 46.193 9.409 1.00 25.08 210 ARG A CA 1
ATOM 1522 C C . ARG A 1 210 ? 15.616 45.242 10.495 1.00 24.86 210 ARG A C 1
ATOM 1523 O O . ARG A 1 210 ? 15.046 45.200 11.594 1.00 24.58 210 ARG A O 1
ATOM 1531 N N . ALA A 1 211 ? 16.680 44.495 10.211 1.00 24.41 211 ALA A N 1
ATOM 1532 C CA . ALA A 1 211 ? 17.278 43.639 11.224 1.00 24.41 211 ALA A CA 1
ATOM 1533 C C . ALA A 1 211 ? 17.760 44.474 12.407 1.00 24.43 211 ALA A C 1
ATOM 1534 O O . ALA A 1 211 ? 17.549 44.105 13.557 1.00 24.48 211 ALA A O 1
ATOM 1536 N N . ILE A 1 212 ? 18.383 45.611 12.115 1.00 23.71 212 ILE A N 1
ATOM 1537 C CA . ILE A 1 212 ? 18.961 46.470 13.147 1.00 23.74 212 ILE A CA 1
ATOM 1538 C C . ILE A 1 212 ? 17.935 47.281 13.931 1.00 24.69 212 ILE A C 1
ATOM 1539 O O . ILE A 1 212 ? 18.003 47.370 15.169 1.00 24.87 212 ILE A O 1
ATOM 1544 N N . ALA A 1 213 ? 16.992 47.885 13.218 1.00 25.59 213 ALA A N 1
ATOM 1545 C CA . ALA A 1 213 ? 16.067 48.830 13.834 1.00 27.22 213 ALA A CA 1
ATOM 1546 C C . ALA A 1 213 ? 14.684 48.701 13.216 1.00 28.43 213 ALA A C 1
ATOM 1547 O O . ALA A 1 213 ? 14.324 49.481 12.338 1.00 28.86 213 ALA A O 1
ATOM 1549 N N . PRO A 1 214 ? 13.915 47.701 13.669 1.00 30.21 214 PRO A N 1
ATOM 1550 C CA . PRO A 1 214 ? 12.626 47.367 13.067 1.00 32.07 214 PRO A CA 1
ATOM 1551 C C . PRO A 1 214 ? 11.445 48.236 13.532 1.00 33.50 214 PRO A C 1
ATOM 1552 O O . PRO A 1 214 ? 10.336 48.077 13.009 1.00 35.63 214 PRO A O 1
ATOM 1556 N N . LEU A 1 215 ? 11.664 49.141 14.484 1.00 34.29 215 LEU A N 1
ATOM 1557 C CA . LEU A 1 215 ? 10.566 49.963 15.016 1.00 34.91 215 LEU A CA 1
ATOM 1558 C C . LEU A 1 215 ? 10.061 50.971 13.981 1.00 34.68 215 LEU A C 1
ATOM 1559 O O . LEU A 1 215 ? 10.852 51.474 13.172 1.00 34.15 215 LEU A O 1
ATOM 1564 N N . PRO A 1 216 ? 8.735 51.248 13.976 1.00 34.66 216 PRO A N 1
ATOM 1565 C CA . PRO A 1 216 ? 8.210 52.261 13.060 1.00 34.41 216 PRO A CA 1
ATOM 1566 C C . PRO A 1 216 ? 8.996 53.565 13.140 1.00 34.66 216 PRO A C 1
ATOM 1567 O O . PRO A 1 216 ? 9.370 54.001 14.234 1.00 34.46 216 PRO A O 1
ATOM 1571 N N . GLY A 1 217 ? 9.252 54.163 11.979 1.00 34.53 217 GLY A N 1
ATOM 1572 C CA . GLY A 1 217 ? 9.962 55.431 11.896 1.00 35.34 217 GLY A CA 1
ATOM 1573 C C . GLY A 1 217 ? 11.479 55.344 11.878 1.00 35.56 217 GLY A C 1
ATOM 1574 O O . GLY A 1 217 ? 12.142 56.352 11.643 1.00 35.93 217 GLY A O 1
ATOM 1575 N N . ALA A 1 218 ? 12.035 54.153 12.120 1.00 35.37 218 ALA A N 1
ATOM 1576 C CA . ALA A 1 218 ? 13.494 54.012 12.261 1.00 35.17 218 ALA A CA 1
ATOM 1577 C C . ALA A 1 218 ? 14.230 53.560 10.982 1.00 34.91 218 ALA A C 1
ATOM 1578 O O . ALA A 1 218 ? 15.329 53.011 11.063 1.00 34.28 218 ALA A O 1
ATOM 1580 N N . GLU A 1 219 ? 13.620 53.801 9.818 1.00 34.75 219 GLU A N 1
ATOM 1581 C CA . GLU A 1 219 ? 14.155 53.377 8.508 1.00 34.40 219 GLU A CA 1
ATOM 1582 C C . GLU A 1 219 ? 15.540 53.934 8.155 1.00 32.87 219 GLU A C 1
ATOM 1583 O O . GLU A 1 219 ? 16.451 53.177 7.837 1.00 32.14 219 GLU A O 1
ATOM 1589 N N . GLU A 1 220 ? 15.675 55.257 8.197 1.00 31.37 220 GLU A N 1
ATOM 1590 C CA . GLU A 1 220 ? 16.936 55.936 7.912 1.00 30.19 220 GLU A CA 1
ATOM 1591 C C . GLU A 1 220 ? 18.008 55.550 8.920 1.00 27.92 220 GLU A C 1
ATOM 1592 O O . GLU A 1 220 ? 19.162 55.327 8.556 1.00 26.88 220 GLU A O 1
ATOM 1598 N N . VAL A 1 221 ? 17.612 55.474 10.186 1.00 25.70 221 VAL A N 1
ATOM 1599 C CA . VAL A 1 221 ? 18.522 55.093 11.251 1.00 23.85 221 VAL A CA 1
ATOM 1600 C C . VAL A 1 221 ? 19.082 53.693 10.955 1.00 22.67 221 VAL A C 1
ATOM 1601 O O . VAL A 1 221 ? 20.301 53.500 10.973 1.00 21.96 221 VAL A O 1
ATOM 1605 N N . GLY A 1 222 ? 18.195 52.736 10.667 1.00 20.97 222 GLY A N 1
ATOM 1606 C CA . GLY A 1 222 ? 18.616 51.368 10.300 1.00 19.73 222 GLY A CA 1
ATOM 1607 C C . GLY A 1 222 ? 19.585 51.351 9.124 1.00 19.26 222 GLY A C 1
ATOM 1608 O O . GLY A 1 222 ? 20.565 50.598 9.131 1.00 18.84 222 GLY A O 1
ATOM 1609 N N . LYS A 1 223 ? 19.305 52.159 8.102 1.00 18.85 223 LYS A N 1
ATOM 1610 C CA . LYS A 1 223 ? 20.161 52.202 6.905 1.00 18.92 223 LYS A CA 1
ATOM 1611 C C . LYS A 1 223 ? 21.547 52.734 7.248 1.00 18.28 223 LYS A C 1
ATOM 1612 O O . LYS A 1 223 ? 22.544 52.196 6.808 1.00 17.75 223 LYS A O 1
ATOM 1618 N N . MET A 1 224 ? 21.602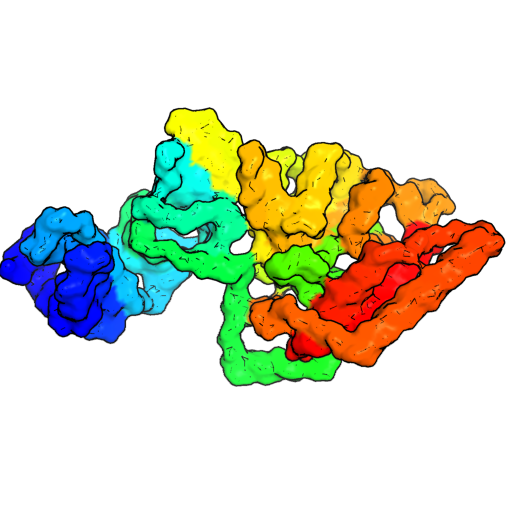 53.790 8.055 1.00 18.96 224 MET A N 1
ATOM 1619 C CA . MET A 1 224 ? 22.889 54.344 8.524 1.00 19.62 224 MET A CA 1
ATOM 1620 C C . MET A 1 224 ? 23.744 53.306 9.258 1.00 18.99 224 MET A C 1
ATOM 1621 O O . MET A 1 224 ? 24.932 53.161 8.987 1.00 17.93 224 MET A O 1
ATOM 1626 N N . LEU A 1 225 ? 23.138 52.610 10.213 1.00 18.93 225 LEU A N 1
ATOM 1627 C CA . LEU A 1 225 ? 23.832 51.573 10.973 1.00 18.83 225 LEU A CA 1
ATOM 1628 C C . LEU A 1 225 ? 24.197 50.355 10.125 1.00 18.58 225 LEU A C 1
ATOM 1629 O O . LEU A 1 225 ? 25.252 49.760 10.333 1.00 18.62 225 LEU A O 1
ATOM 1634 N N . ALA A 1 226 ? 23.315 49.967 9.199 1.00 17.38 226 ALA A N 1
ATOM 1635 C CA . ALA A 1 226 ? 23.649 48.902 8.237 1.00 17.31 226 ALA A CA 1
ATOM 1636 C C . ALA A 1 226 ? 24.920 49.251 7.443 1.00 16.73 226 ALA A C 1
ATOM 1637 O O . ALA A 1 226 ? 25.870 48.467 7.382 1.00 16.37 226 ALA A O 1
ATOM 1639 N N . LEU A 1 227 ? 24.956 50.447 6.865 1.00 16.27 227 LEU A N 1
ATOM 1640 C CA . LEU A 1 227 ? 26.115 50.840 6.070 1.00 16.02 227 LEU A CA 1
ATOM 1641 C C . LEU A 1 227 ? 27.359 51.023 6.958 1.00 15.81 227 LEU A C 1
ATOM 1642 O O . LEU A 1 227 ? 28.476 50.727 6.553 1.00 15.21 227 LEU A O 1
ATOM 1647 N N . GLN A 1 228 ? 27.177 51.498 8.183 1.00 16.08 228 GLN A N 1
ATOM 1648 C CA . GLN A 1 228 ? 28.318 51.511 9.117 1.00 16.21 228 GLN A CA 1
ATOM 1649 C C . GLN A 1 228 ? 28.980 50.121 9.294 1.00 16.18 228 GLN A C 1
ATOM 1650 O O . GLN A 1 228 ? 30.208 50.002 9.234 1.00 14.98 228 GLN A O 1
ATOM 1656 N N . LEU A 1 229 ? 28.171 49.081 9.474 1.00 15.73 229 LEU A N 1
ATOM 1657 C CA . LEU A 1 229 ? 28.707 47.709 9.569 1.00 17.04 229 LEU A CA 1
ATOM 1658 C C . LEU A 1 229 ? 29.561 47.358 8.357 1.00 17.22 229 LEU A C 1
ATOM 1659 O O . LEU A 1 229 ? 30.653 46.816 8.495 1.00 16.86 229 LEU A O 1
ATOM 1664 N N . PHE A 1 230 ? 29.081 47.742 7.183 1.00 17.46 230 PHE A N 1
ATOM 1665 C CA . PHE A 1 230 ? 29.779 47.481 5.921 1.00 17.75 230 PHE A CA 1
ATOM 1666 C C . PHE A 1 230 ? 30.958 48.429 5.646 1.00 18.33 230 PHE A C 1
ATOM 1667 O O . PHE A 1 230 ? 31.589 48.364 4.577 1.00 18.15 230 PHE A O 1
ATOM 1675 N N . SER A 1 231 ? 31.263 49.290 6.614 1.00 17.94 231 SER A N 1
ATOM 1676 C CA . SER A 1 231 ? 32.443 50.156 6.507 1.00 18.63 231 SER A CA 1
ATOM 1677 C C . SER A 1 231 ? 33.595 49.656 7.380 1.00 19.56 231 SER A C 1
ATOM 1678 O O . SER A 1 231 ? 34.645 50.300 7.454 1.00 20.03 231 SER A O 1
ATOM 1681 N N . CYS A 1 232 ? 33.391 48.537 8.064 1.00 20.61 232 CYS A N 1
ATOM 1682 C CA . CYS A 1 232 ? 34.386 47.992 8.982 1.00 22.95 232 CYS A CA 1
ATOM 1683 C C . CYS A 1 232 ? 35.600 47.386 8.262 1.00 25.29 232 CYS A C 1
ATOM 1684 O O . CYS A 1 232 ? 35.698 46.175 8.107 1.00 25.93 232 CYS A O 1
ATOM 1687 N N . VAL A 1 233 ? 36.512 48.230 7.808 1.00 28.29 233 VAL A N 1
ATOM 1688 C CA . VAL A 1 233 ? 37.702 47.736 7.093 1.00 30.60 233 VAL A CA 1
ATOM 1689 C C . VAL A 1 233 ? 38.949 48.432 7.627 1.00 32.17 233 VAL A C 1
ATOM 1690 O O . VAL A 1 233 ? 38.843 49.472 8.269 1.00 32.34 233 VAL A O 1
ATOM 1694 N N . GLY A 1 234 ? 40.123 47.857 7.358 1.00 34.26 234 GLY A N 1
ATOM 1695 C CA . GLY A 1 234 ? 41.405 48.389 7.845 1.00 36.35 234 GLY A CA 1
ATOM 1696 C C . GLY A 1 234 ? 41.778 49.753 7.286 1.00 37.83 234 GLY A C 1
ATOM 1697 O O . GLY A 1 234 ? 42.287 50.621 8.021 1.00 38.30 234 GLY A O 1
ATOM 1698 N N . LYS A 1 235 ? 41.522 49.947 5.993 1.00 39.23 235 LYS A N 1
ATOM 1699 C CA . LYS A 1 235 ? 41.805 51.212 5.299 1.00 40.95 235 LYS A CA 1
ATOM 1700 C C . LYS A 1 235 ? 41.169 52.402 6.032 1.00 40.96 235 LYS A C 1
ATOM 1701 O O . LYS A 1 235 ? 39.946 52.529 6.122 1.00 41.51 235 LYS A O 1
ATOM 1707 N N . ASN A 1 236 ? 42.036 53.267 6.545 1.00 41.35 236 ASN A N 1
ATOM 1708 C CA . ASN A 1 236 ? 41.693 54.291 7.528 1.00 41.06 236 ASN A CA 1
ATOM 1709 C C . ASN A 1 236 ? 40.512 55.189 7.156 1.00 40.31 236 ASN A C 1
ATOM 1710 O O . ASN A 1 236 ? 39.603 55.419 7.964 1.00 40.98 236 ASN A O 1
ATOM 1715 N N . SER A 1 237 ? 40.523 55.665 5.920 1.00 38.76 237 SER A N 1
ATOM 1716 C CA . SER A 1 237 ? 39.560 56.647 5.446 1.00 36.96 237 SER A CA 1
ATOM 1717 C C . SER A 1 237 ? 38.169 56.067 5.127 1.00 35.09 237 SER A C 1
ATOM 1718 O O . SER A 1 237 ? 37.295 56.816 4.703 1.00 35.62 237 SER A O 1
ATOM 1721 N N . GLU A 1 238 ? 37.971 54.759 5.344 1.00 32.49 238 GLU A N 1
ATOM 1722 C CA . GLU A 1 238 ? 36.748 54.027 4.921 1.00 30.19 238 GLU A CA 1
ATOM 1723 C C . GLU A 1 238 ? 35.655 53.935 5.977 1.00 27.33 238 GLU A C 1
ATOM 1724 O O . GLU A 1 238 ? 34.468 53.801 5.646 1.00 26.18 238 GLU A O 1
ATOM 1730 N N . ARG A 1 239 ? 36.076 53.953 7.239 1.00 23.95 239 ARG A N 1
ATOM 1731 C CA . ARG A 1 239 ? 35.201 53.623 8.353 1.00 21.52 239 ARG A CA 1
ATOM 1732 C C . ARG A 1 239 ? 34.234 54.768 8.652 1.00 20.00 239 ARG A C 1
ATOM 1733 O O . ARG A 1 239 ? 34.630 55.937 8.602 1.00 19.16 239 ARG A O 1
ATOM 1741 N N . LEU A 1 240 ? 32.986 54.417 8.973 1.00 17.53 240 LEU A N 1
ATOM 1742 C CA . LEU A 1 240 ? 31.941 55.390 9.278 1.00 16.54 240 LEU A CA 1
ATOM 1743 C C . LEU A 1 240 ? 31.691 55.483 10.765 1.00 15.78 240 LEU A C 1
ATOM 1744 O O . LEU A 1 240 ? 31.663 54.467 11.464 1.00 15.61 240 LEU A O 1
ATOM 1749 N N . HIS A 1 241 ? 31.478 56.708 11.239 1.00 15.16 241 HIS A N 1
ATOM 1750 C CA . HIS A 1 241 ? 31.182 56.961 12.650 1.00 14.66 241 HIS A CA 1
ATOM 1751 C C . HIS A 1 241 ? 29.813 57.597 12.766 1.00 15.30 241 HIS A C 1
ATOM 1752 O O . HIS A 1 241 ? 29.503 58.562 12.051 1.00 15.97 241 HIS A O 1
ATOM 1759 N N . VAL A 1 242 ? 28.990 57.033 13.635 1.00 14.49 242 VAL A N 1
ATOM 1760 C CA . VAL A 1 242 ? 27.563 57.389 13.710 1.00 16.06 242 VAL A CA 1
ATOM 1761 C C . VAL A 1 242 ? 27.216 57.699 15.161 1.00 16.21 242 VAL A C 1
ATOM 1762 O O . VAL A 1 242 ? 27.580 56.946 16.066 1.00 16.39 242 VAL A O 1
ATOM 1766 N N . LEU A 1 243 ? 26.525 58.818 15.374 1.00 16.96 243 LEU A N 1
ATOM 1767 C CA . LEU A 1 243 ? 26.019 59.178 16.693 1.00 17.28 243 LEU A CA 1
ATOM 1768 C C . LEU A 1 243 ? 24.499 59.028 16.700 1.00 18.61 243 LEU A C 1
ATOM 1769 O O . LEU A 1 243 ? 23.818 59.684 15.916 1.00 17.91 243 LEU A O 1
ATOM 1774 N N . LEU A 1 244 ? 23.995 58.165 17.574 1.00 19.68 244 LEU A N 1
ATOM 1775 C CA . LEU A 1 244 ? 22.559 58.049 17.835 1.00 22.08 244 LEU A CA 1
ATOM 1776 C C . LEU A 1 244 ? 22.152 59.046 18.900 1.00 23.49 244 LEU A C 1
ATOM 1777 O O . LEU A 1 244 ? 22.723 59.059 19.997 1.00 23.36 244 LEU A O 1
ATOM 1782 N N . ALA A 1 245 ? 21.166 59.889 18.591 1.00 24.21 245 ALA A N 1
ATOM 1783 C CA . ALA A 1 245 ? 20.661 60.822 19.581 1.00 25.39 245 ALA A CA 1
ATOM 1784 C C . ALA A 1 245 ? 19.205 60.496 19.906 1.00 26.79 245 ALA A C 1
ATOM 1785 O O . ALA A 1 245 ? 18.308 60.774 19.108 1.00 26.64 245 ALA A O 1
ATOM 1787 N N . GLY A 1 246 ? 18.988 59.873 21.062 1.00 27.37 246 GLY A N 1
ATOM 1788 C CA . GLY A 1 246 ? 17.636 59.525 21.518 1.00 28.58 246 GLY A CA 1
ATOM 1789 C C . GLY A 1 246 ? 17.604 59.173 22.989 1.00 29.06 246 GLY A C 1
ATOM 1790 O O . GLY A 1 246 ? 18.589 59.370 23.706 1.00 28.00 246 GLY A O 1
ATOM 1791 N N . TYR A 1 247 ? 16.460 58.650 23.440 1.00 29.76 247 TYR A N 1
ATOM 1792 C CA . TYR A 1 247 ? 16.287 58.215 24.831 1.00 30.12 247 TYR A CA 1
ATOM 1793 C C . TYR A 1 247 ? 17.213 57.049 25.146 1.00 29.73 247 TYR A C 1
ATOM 1794 O O . TYR A 1 247 ? 17.455 56.218 24.266 1.00 29.64 247 TYR A O 1
ATOM 1803 N N . PRO A 1 248 ? 17.726 56.975 26.398 1.00 29.39 248 PRO A N 1
ATOM 1804 C CA . PRO A 1 248 ? 18.731 55.980 26.816 1.00 29.34 248 PRO A CA 1
ATOM 1805 C C . PRO A 1 248 ? 18.402 54.524 26.516 1.00 28.91 248 PRO A C 1
ATOM 1806 O O . PRO A 1 248 ? 19.217 53.812 25.934 1.00 28.79 248 PRO A O 1
ATOM 1810 N N . VAL A 1 249 ? 17.217 54.089 26.933 1.00 28.50 249 VAL A N 1
ATOM 1811 C CA . VAL A 1 249 ? 16.795 52.700 26.829 1.00 28.15 249 VAL A CA 1
ATOM 1812 C C . VAL A 1 249 ? 16.843 52.188 25.382 1.00 27.72 249 VAL A C 1
ATOM 1813 O O . VAL A 1 249 ? 17.414 51.128 25.095 1.00 28.38 249 VAL A O 1
ATOM 1817 N N . VAL A 1 250 ? 16.249 52.943 24.474 1.00 27.28 250 VAL A N 1
ATOM 1818 C CA . VAL A 1 250 ? 16.155 52.487 23.098 1.00 27.58 250 VAL A CA 1
ATOM 1819 C C . VAL A 1 250 ? 17.538 52.526 22.405 1.00 26.94 250 VAL A C 1
ATOM 1820 O O . VAL A 1 250 ? 17.879 51.620 21.647 1.00 27.25 250 VAL A O 1
ATOM 1824 N N . CYS A 1 251 ? 18.330 53.554 22.701 1.00 25.76 251 CYS A N 1
ATOM 1825 C CA . CYS A 1 251 ? 19.685 53.664 22.125 1.00 25.28 251 CYS A CA 1
ATOM 1826 C C . CYS A 1 251 ? 20.588 52.535 22.629 1.00 24.27 251 CYS A C 1
ATOM 1827 O O . CYS A 1 251 ? 21.349 51.947 21.846 1.00 23.56 251 CYS A O 1
ATOM 1830 N N . SER A 1 252 ? 20.482 52.194 23.918 1.00 23.02 252 SER A N 1
ATOM 1831 C CA . SER A 1 252 ? 21.281 51.097 24.466 1.00 22.60 252 SER A CA 1
ATOM 1832 C C . SER A 1 252 ? 20.911 49.758 23.839 1.00 22.85 252 SER A C 1
ATOM 1833 O O . SER A 1 252 ? 21.780 48.951 23.545 1.00 21.37 252 SER A O 1
ATOM 1836 N N . GLU A 1 253 ? 19.614 49.520 23.663 1.00 22.49 253 GLU A N 1
ATOM 1837 C CA . GLU A 1 253 ? 19.155 48.284 23.033 1.00 22.90 253 GLU A CA 1
ATOM 1838 C C . GLU A 1 253 ? 19.742 48.173 21.623 1.00 21.83 253 GLU A C 1
ATOM 1839 O O . GLU A 1 253 ? 20.175 47.104 21.233 1.00 22.33 253 GLU A O 1
ATOM 1845 N N . ILE A 1 254 ? 19.738 49.270 20.874 1.00 21.16 254 ILE A N 1
ATOM 1846 C CA . ILE A 1 254 ? 20.293 49.278 19.511 1.00 20.72 254 ILE A CA 1
ATOM 1847 C C . ILE A 1 254 ? 21.810 48.922 19.523 1.00 20.77 254 ILE A C 1
ATOM 1848 O O . ILE A 1 254 ? 22.241 47.985 18.845 1.00 19.92 254 ILE A O 1
ATOM 1853 N N . LEU A 1 255 ? 22.590 49.640 20.330 1.00 19.18 255 LEU A N 1
ATOM 1854 C CA . LEU A 1 255 ? 24.041 49.379 20.420 1.00 19.20 255 LEU A CA 1
ATOM 1855 C C . LEU A 1 255 ? 24.332 47.927 20.792 1.00 19.42 255 LEU A C 1
ATOM 1856 O O . LEU A 1 255 ? 25.171 47.273 20.165 1.00 19.30 255 LEU A O 1
ATOM 1861 N N . HIS A 1 256 ? 23.635 47.419 21.811 1.00 19.60 256 HIS A N 1
ATOM 1862 C CA . HIS A 1 256 ? 23.815 46.029 22.245 1.00 20.53 256 HIS A CA 1
ATOM 1863 C C . HIS A 1 256 ? 23.406 45.045 21.152 1.00 20.98 256 HIS A C 1
ATOM 1864 O O . HIS A 1 256 ? 24.079 44.035 20.932 1.00 20.89 256 HIS A O 1
ATOM 1871 N N . HIS A 1 257 ? 22.288 45.348 20.485 1.00 21.09 257 HIS A N 1
ATOM 1872 C CA . HIS A 1 257 ? 21.791 44.526 19.384 1.00 21.25 257 HIS A CA 1
ATOM 1873 C C . HIS A 1 257 ? 22.828 44.389 18.252 1.00 21.01 257 HIS A C 1
ATOM 1874 O O . HIS A 1 257 ? 23.186 43.264 17.837 1.00 20.68 257 HIS A O 1
ATOM 1881 N N . VAL A 1 258 ? 23.337 45.528 17.793 1.00 21.05 258 VAL A N 1
ATOM 1882 C CA . VAL A 1 258 ? 24.340 45.543 16.723 1.00 21.01 258 VAL A CA 1
ATOM 1883 C C . VAL A 1 258 ? 25.573 44.718 17.120 1.00 21.55 258 VAL A C 1
ATOM 1884 O O . VAL A 1 258 ? 26.014 43.841 16.375 1.00 20.85 258 VAL A O 1
ATOM 1888 N N . LEU A 1 259 ? 26.116 44.987 18.299 1.00 22.21 259 LEU A N 1
ATOM 1889 C CA . LEU A 1 259 ? 27.297 44.263 18.767 1.00 23.83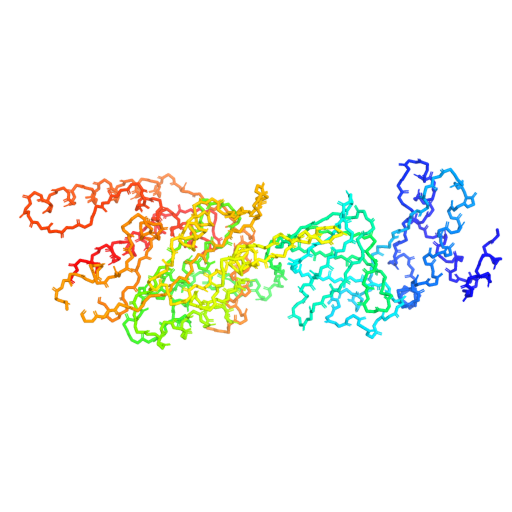 259 LEU A CA 1
ATOM 1890 C C . LEU A 1 259 ? 27.068 42.787 19.021 1.00 24.94 259 LEU A C 1
ATOM 1891 O O . LEU A 1 259 ? 27.956 41.964 18.791 1.00 26.17 259 LEU A O 1
ATOM 1896 N N . ASP A 1 260 ? 25.893 42.439 19.530 1.00 25.38 260 ASP A N 1
ATOM 1897 C CA . ASP A 1 260 ? 25.649 41.052 19.911 1.00 25.57 260 ASP A CA 1
ATOM 1898 C C . ASP A 1 260 ? 25.385 40.174 18.729 1.00 25.35 260 ASP A C 1
ATOM 1899 O O . ASP A 1 260 ? 25.772 39.022 18.746 1.00 25.45 260 ASP A O 1
ATOM 1904 N N . HIS A 1 261 ? 24.720 40.715 17.714 1.00 24.17 261 HIS A N 1
ATOM 1905 C CA . HIS A 1 261 ? 24.123 39.898 16.666 1.00 24.87 261 HIS A CA 1
ATOM 1906 C C . HIS A 1 261 ? 24.642 40.125 15.272 1.00 23.70 261 HIS A C 1
ATOM 1907 O O . HIS A 1 261 ? 24.419 39.294 14.396 1.00 23.33 261 HIS A O 1
ATOM 1914 N N . LEU A 1 262 ? 25.317 41.252 15.048 1.00 22.16 262 LEU A N 1
ATOM 1915 C CA . LEU A 1 262 ? 25.677 41.616 13.684 1.00 21.25 262 LEU A CA 1
ATOM 1916 C C . LEU A 1 262 ? 27.138 41.971 13.489 1.00 20.60 262 LEU A C 1
ATOM 1917 O O . LEU A 1 262 ? 27.716 41.622 12.456 1.00 20.62 262 LEU A O 1
ATOM 1922 N N . ALA A 1 263 ? 27.730 42.660 14.461 1.00 19.58 263 ALA A N 1
ATOM 1923 C CA . ALA A 1 263 ? 29.105 43.163 14.292 1.00 19.71 263 ALA A CA 1
ATOM 1924 C C . ALA A 1 263 ? 30.126 42.027 14.064 1.00 19.77 263 ALA A C 1
ATOM 1925 O O . ALA A 1 263 ? 30.041 40.980 14.717 1.00 19.78 263 ALA A O 1
ATOM 1927 N N . PRO A 1 264 ? 31.099 42.236 13.141 1.00 19.95 264 PRO A N 1
ATOM 1928 C CA . PRO A 1 264 ? 32.161 41.252 12.862 1.00 19.30 264 PRO A CA 1
ATOM 1929 C C . PRO A 1 264 ? 33.114 41.070 14.046 1.00 19.46 264 PRO A C 1
ATOM 1930 O O . PRO A 1 264 ? 33.763 40.011 14.192 1.00 19.05 264 PRO A O 1
ATOM 1934 N N . ARG A 1 265 ? 33.154 42.107 14.885 1.00 18.33 265 ARG A N 1
ATOM 1935 C CA . ARG A 1 265 ? 34.030 42.210 16.040 1.00 19.24 265 ARG A CA 1
ATOM 1936 C C . ARG A 1 265 ? 33.627 43.502 16.754 1.00 18.97 265 ARG A C 1
ATOM 1937 O O . ARG A 1 265 ? 33.144 44.451 16.117 1.00 19.90 265 ARG A O 1
ATOM 1945 N N . GLY A 1 266 ? 33.822 43.580 18.059 1.00 18.16 266 GLY A N 1
ATOM 1946 C CA . GLY A 1 266 ? 33.479 44.851 18.694 1.00 18.13 266 GLY A CA 1
ATOM 1947 C C . GLY A 1 266 ? 33.494 44.815 20.199 1.00 17.83 266 GLY A C 1
ATOM 1948 O O . GLY A 1 266 ? 33.666 43.744 20.794 1.00 16.28 266 GLY A O 1
ATOM 1949 N N . VAL A 1 267 ? 33.298 45.995 20.796 1.00 17.04 267 VAL A N 1
ATOM 1950 C CA . VAL A 1 267 ? 33.258 46.153 22.243 1.00 17.38 267 VAL A CA 1
ATOM 1951 C C . VAL A 1 267 ? 32.212 47.183 22.575 1.00 17.57 267 VAL A C 1
ATOM 1952 O O . VAL A 1 267 ? 32.116 48.231 21.915 1.00 16.01 267 VAL A O 1
ATOM 1956 N N . TYR A 1 268 ? 31.443 46.885 23.619 1.00 17.88 268 TYR A N 1
ATOM 1957 C CA . TYR A 1 268 ? 30.506 47.842 24.170 1.00 18.90 268 TYR A CA 1
ATOM 1958 C C . TYR A 1 268 ? 31.096 48.481 25.407 1.00 18.72 268 TYR A C 1
ATOM 1959 O O . TYR A 1 268 ? 31.644 47.788 26.258 1.00 18.58 268 TYR A O 1
ATOM 1968 N N . VAL A 1 269 ? 30.998 49.807 25.491 1.00 18.07 269 VAL A N 1
ATOM 1969 C CA . VAL A 1 269 ? 31.271 50.515 26.735 1.00 18.30 269 VAL A CA 1
ATOM 1970 C C . VAL A 1 269 ? 30.186 51.545 27.052 1.00 18.30 269 VAL A C 1
ATOM 1971 O O . VAL A 1 269 ? 29.623 52.200 26.159 1.00 18.10 269 VAL A O 1
ATOM 1975 N N . ASP A 1 270 ? 29.915 51.679 28.340 1.00 18.30 270 ASP A N 1
ATOM 1976 C CA . ASP A 1 270 ? 29.196 52.840 28.851 1.00 19.43 270 ASP A CA 1
ATOM 1977 C C . ASP A 1 270 ? 30.311 53.819 29.186 1.00 18.75 270 ASP A C 1
ATOM 1978 O O . ASP A 1 270 ? 31.080 53.566 30.112 1.00 18.91 270 ASP A O 1
ATOM 1983 N N . LEU A 1 271 ? 30.416 54.919 28.439 1.00 18.92 271 LEU A N 1
ATOM 1984 C CA . LEU A 1 271 ? 31.526 55.864 28.635 1.00 19.84 271 LEU A CA 1
ATOM 1985 C C . LEU A 1 271 ? 31.631 56.373 30.082 1.00 20.66 271 LEU A C 1
ATOM 1986 O O . LEU A 1 271 ? 32.738 56.619 30.598 1.00 20.58 271 LEU A O 1
ATOM 1991 N N . ARG A 1 272 ? 30.485 56.501 30.746 1.00 20.76 272 ARG A N 1
ATOM 1992 C CA . ARG A 1 272 ? 30.459 56.931 32.143 1.00 22.15 272 ARG A CA 1
ATOM 1993 C C . ARG A 1 272 ? 31.181 55.956 33.087 1.00 22.09 272 ARG A C 1
ATOM 1994 O O . ARG A 1 272 ? 31.667 56.376 34.137 1.00 23.74 272 ARG A O 1
ATOM 2002 N N . ARG A 1 273 ? 31.246 54.675 32.714 1.00 22.27 273 ARG A N 1
ATOM 2003 C CA . ARG A 1 273 ? 31.901 53.648 33.530 1.00 22.19 273 ARG A CA 1
ATOM 2004 C C . ARG A 1 273 ? 33.302 53.287 33.013 1.00 21.91 273 ARG A C 1
ATOM 2005 O O . ARG A 1 273 ? 33.898 52.304 33.455 1.00 21.86 273 ARG A O 1
ATOM 2013 N N . THR A 1 274 ? 33.830 54.094 32.101 1.00 21.97 274 THR A N 1
ATOM 2014 C CA . THR A 1 274 ? 35.073 53.763 31.420 1.00 22.85 274 THR A CA 1
ATOM 2015 C C . THR A 1 274 ? 36.138 54.797 31.730 1.00 23.07 274 THR A C 1
ATOM 2016 O O . THR A 1 274 ? 36.008 55.969 31.356 1.00 23.28 274 THR A O 1
ATOM 2020 N N . GLU A 1 275 ? 37.178 54.367 32.442 1.00 23.55 275 GLU A N 1
ATOM 2021 C CA . GLU A 1 275 ? 38.343 55.231 32.667 1.00 24.26 275 GLU A CA 1
ATOM 2022 C C . GLU A 1 275 ? 39.081 55.362 31.348 1.00 24.20 275 GLU A C 1
ATOM 2023 O O . GLU A 1 275 ? 38.965 54.489 30.478 1.00 23.09 275 GLU A O 1
ATOM 2029 N N . LEU A 1 276 ? 39.847 56.439 31.202 1.00 24.28 276 LEU A N 1
ATOM 2030 C CA . LEU A 1 276 ? 40.538 56.701 29.952 1.00 25.39 276 LEU A CA 1
ATOM 2031 C C . LEU A 1 276 ? 41.365 55.489 29.525 1.00 25.66 276 LEU A C 1
ATOM 2032 O O . LEU A 1 276 ? 41.321 55.071 28.369 1.00 25.14 276 LEU A O 1
ATOM 2037 N N . THR A 1 277 ? 42.093 54.902 30.463 1.00 26.15 277 THR A N 1
ATOM 2038 C CA . THR A 1 277 ? 42.921 53.765 30.113 1.00 26.89 277 THR A CA 1
ATOM 2039 C C . THR A 1 277 ? 42.104 52.477 29.871 1.00 26.78 277 THR A C 1
ATOM 2040 O O . THR A 1 277 ? 42.624 51.538 29.272 1.00 26.94 277 THR A O 1
ATOM 2044 N N . ASP A 1 278 ? 40.841 52.445 30.307 1.00 25.63 278 ASP A N 1
ATOM 2045 C CA . ASP A 1 278 ? 39.913 51.367 29.923 1.00 25.31 278 ASP A CA 1
ATOM 2046 C C . ASP A 1 278 ? 39.489 51.552 28.449 1.00 24.37 278 ASP A C 1
ATOM 2047 O O . ASP A 1 278 ? 39.016 50.605 27.802 1.00 23.37 278 ASP A O 1
ATOM 2052 N N . LEU A 1 279 ? 39.606 52.780 27.943 1.00 23.19 279 LEU A N 1
ATOM 2053 C CA . LEU A 1 279 ? 39.195 53.103 26.572 1.00 23.27 279 LEU A CA 1
ATOM 2054 C C . LEU A 1 279 ? 40.348 52.986 25.572 1.00 23.30 279 LEU A C 1
ATOM 2055 O O . LEU A 1 279 ? 40.148 52.566 24.433 1.00 24.02 279 LEU A O 1
ATOM 2060 N N . THR A 1 280 ? 41.548 53.366 25.991 1.00 23.56 280 THR A N 1
ATOM 2061 C CA . THR A 1 280 ? 42.699 53.358 25.105 1.00 23.75 280 THR A CA 1
ATOM 2062 C C . THR A 1 280 ? 43.577 52.130 25.391 1.00 24.47 280 THR A C 1
ATOM 2063 O O . THR A 1 280 ? 43.433 51.083 24.746 1.00 24.46 280 THR A O 1
ATOM 2067 N N . ALA A 1 281 ? 44.461 52.261 26.379 1.00 24.48 281 ALA A N 1
ATOM 2068 C CA . ALA A 1 281 ? 45.362 51.202 26.785 1.00 25.36 281 ALA A CA 1
ATOM 2069 C C . ALA A 1 281 ? 46.031 51.668 28.069 1.00 25.85 281 ALA A C 1
ATOM 2070 O O . ALA A 1 281 ? 46.035 52.859 28.362 1.00 25.89 281 ALA A O 1
ATOM 2072 N N . VAL A 1 282 ? 46.572 50.736 28.844 1.00 26.90 282 VAL A N 1
ATOM 2073 C CA . VAL A 1 282 ? 47.356 51.099 30.034 1.00 28.06 282 VAL A CA 1
ATOM 2074 C C . VAL A 1 282 ? 48.774 50.504 29.937 1.00 28.42 282 VAL A C 1
ATOM 2075 O O . VAL A 1 282 ? 48.936 49.341 29.558 1.00 27.49 282 VAL A O 1
ATOM 2079 N N . LEU A 1 283 ? 49.781 51.325 30.234 1.00 29.28 283 LEU A N 1
ATOM 2080 C CA . LEU A 1 283 ? 51.157 50.848 30.361 1.00 31.10 283 LEU A CA 1
ATOM 2081 C C . LEU A 1 283 ? 51.543 50.919 31.837 1.00 32.74 283 LEU A C 1
ATOM 2082 O O . LEU A 1 283 ? 51.542 51.998 32.425 1.00 32.33 283 LEU A O 1
ATOM 2087 N N . LYS A 1 284 ? 51.826 49.766 32.435 1.00 35.10 284 LYS A N 1
ATOM 2088 C CA . LYS A 1 284 ? 52.189 49.694 33.850 1.00 38.19 284 LYS A CA 1
ATOM 2089 C C . LYS A 1 284 ? 53.656 49.328 33.985 1.00 39.93 284 LYS A C 1
ATOM 2090 O O . LYS A 1 284 ? 54.124 48.409 33.311 1.00 40.04 284 LYS A O 1
ATOM 2096 N N . GLU A 1 285 ? 54.364 50.057 34.850 1.00 42.29 285 GLU A N 1
ATOM 2097 C CA . GLU A 1 285 ? 55.783 49.815 35.155 1.00 44.65 285 GLU A CA 1
ATOM 2098 C C . GLU A 1 285 ? 55.918 49.197 36.539 1.00 45.56 285 GLU A C 1
ATOM 2099 O O . GLU A 1 285 ? 55.562 49.830 37.542 1.00 45.84 285 GLU A O 1
ATOM 2105 N N . ASP A 1 286 ? 56.427 47.966 36.592 1.00 46.63 286 ASP A N 1
ATOM 2106 C CA . ASP A 1 286 ? 56.532 47.210 37.845 1.00 47.48 286 ASP A CA 1
ATOM 2107 C C . ASP A 1 286 ? 57.488 46.026 37.682 1.00 47.37 286 ASP A C 1
ATOM 2108 O O . ASP A 1 286 ? 57.085 44.958 37.213 1.00 47.59 286 ASP A O 1
ATOM 2113 N N . ARG A 1 287 ? 58.752 46.220 38.068 1.00 47.00 287 ARG A N 1
ATOM 2114 C CA . ARG A 1 287 ? 59.812 45.218 37.839 1.00 46.53 287 ARG A CA 1
ATOM 2115 C C . ARG A 1 287 ? 59.694 44.630 36.422 1.00 45.83 287 ARG A C 1
ATOM 2116 O O . ARG A 1 287 ? 59.800 43.416 36.222 1.00 46.50 287 ARG A O 1
ATOM 2124 N N . GLY A 1 288 ? 59.474 45.519 35.452 1.00 44.76 288 GLY A N 1
ATOM 2125 C CA . GLY A 1 288 ? 59.113 45.151 34.084 1.00 42.50 288 GLY A CA 1
ATOM 2126 C C . GLY A 1 288 ? 58.001 46.066 33.598 1.00 40.95 288 GLY A C 1
ATOM 2127 O O . GLY A 1 288 ? 57.690 47.072 34.239 1.00 40.79 288 GLY A O 1
ATOM 2128 N N . TRP A 1 289 ? 57.403 45.719 32.464 1.00 39.31 289 TRP A N 1
ATOM 2129 C CA . TRP A 1 289 ? 56.316 46.505 31.880 1.00 37.71 289 TRP A CA 1
ATOM 2130 C C . TRP A 1 289 ? 55.180 45.587 31.420 1.00 35.69 289 TRP A C 1
ATOM 2131 O O . TRP A 1 289 ? 55.424 44.462 30.994 1.00 35.07 289 TRP A O 1
ATOM 2142 N N . ALA A 1 290 ? 53.947 46.069 31.523 1.00 32.80 290 ALA A N 1
ATOM 2143 C CA . ALA A 1 290 ? 52.793 45.358 30.960 1.00 30.67 290 ALA A CA 1
ATOM 2144 C C . ALA A 1 290 ? 51.948 46.352 30.181 1.00 29.59 290 ALA A C 1
ATOM 2145 O O . ALA A 1 290 ? 51.730 47.470 30.645 1.00 28.75 290 ALA A O 1
ATOM 2147 N N . LEU A 1 291 ? 51.498 45.953 28.994 1.00 27.87 291 LEU A N 1
ATOM 2148 C CA . LEU A 1 291 ? 50.661 46.803 28.164 1.00 26.62 291 LEU A CA 1
ATOM 2149 C C . LEU A 1 291 ? 49.331 46.088 27.901 1.00 26.39 291 LEU A C 1
ATOM 2150 O O . LEU A 1 291 ? 49.320 45.009 27.302 1.00 24.77 291 LEU A O 1
ATOM 2155 N N . ARG A 1 292 ? 48.234 46.690 28.371 1.00 25.72 292 ARG A N 1
ATOM 2156 C CA . ARG A 1 292 ? 46.898 46.084 28.300 1.00 26.05 292 ARG A CA 1
ATOM 2157 C C . ARG A 1 292 ? 45.965 46.914 27.405 1.00 25.38 292 ARG A C 1
ATOM 2158 O O . ARG A 1 292 ? 45.839 48.139 27.575 1.00 25.85 292 ARG A O 1
ATOM 2166 N N . ALA A 1 293 ? 45.330 46.239 26.449 1.00 23.68 293 ALA A N 1
ATOM 2167 C CA . ALA A 1 293 ? 44.446 46.888 25.499 1.00 22.39 293 ALA A CA 1
ATOM 2168 C C . ALA A 1 293 ? 43.184 47.358 26.198 1.00 21.03 293 ALA A C 1
ATOM 2169 O O . ALA A 1 293 ? 42.573 46.596 26.942 1.00 20.48 293 ALA A O 1
ATOM 2171 N N . GLY A 1 294 ? 42.801 48.599 25.914 1.00 20.24 294 GLY A N 1
ATOM 2172 C CA . GLY A 1 294 ? 41.480 49.125 26.259 1.00 19.18 294 GLY A CA 1
ATOM 2173 C C . GLY A 1 294 ? 40.503 48.898 25.119 1.00 19.33 294 GLY A C 1
ATOM 2174 O O . GLY A 1 294 ? 40.842 48.294 24.098 1.00 18.52 294 GLY A O 1
ATOM 2175 N N . ALA A 1 295 ? 39.285 49.405 25.291 1.00 18.37 295 ALA A N 1
ATOM 2176 C CA . ALA A 1 295 ? 38.172 49.097 24.393 1.00 18.17 295 ALA A CA 1
ATOM 2177 C C . ALA A 1 295 ? 38.419 49.383 22.921 1.00 17.32 295 ALA A C 1
ATOM 2178 O O . ALA A 1 295 ? 38.054 48.569 22.089 1.00 17.31 295 ALA A O 1
ATOM 2180 N N . ALA A 1 296 ? 38.978 50.549 22.598 1.00 17.37 296 ALA A N 1
ATOM 2181 C CA . ALA A 1 296 ? 39.129 50.954 21.196 1.00 17.82 296 ALA A CA 1
ATOM 2182 C C . ALA A 1 296 ? 40.088 50.014 20.449 1.00 18.37 296 ALA A C 1
ATOM 2183 O O . ALA A 1 296 ? 39.874 49.671 19.282 1.00 18.33 296 ALA A O 1
ATOM 2185 N N . VAL A 1 297 ? 41.143 49.604 21.152 1.00 18.47 297 VAL A N 1
ATOM 2186 C CA . VAL A 1 297 ? 42.120 48.626 20.659 1.00 18.10 297 VAL A CA 1
ATOM 2187 C C . VAL A 1 297 ? 41.479 47.237 20.502 1.00 17.49 297 VAL A C 1
ATOM 2188 O O . VAL A 1 297 ? 41.677 46.564 19.490 1.00 17.20 297 VAL A O 1
ATOM 2192 N N . LEU A 1 298 ? 40.692 46.805 21.482 1.00 17.20 298 LEU A N 1
ATOM 2193 C CA . LEU A 1 298 ? 40.022 45.504 21.361 1.00 17.60 298 LEU A CA 1
ATOM 2194 C C . LEU A 1 298 ? 38.945 45.496 20.266 1.00 17.17 298 LEU A C 1
ATOM 2195 O O . LEU A 1 298 ? 38.552 44.432 19.778 1.00 17.01 298 LEU A O 1
ATOM 2200 N N . ALA A 1 299 ? 38.481 46.683 19.873 1.00 17.19 299 ALA A N 1
ATOM 2201 C CA . ALA A 1 299 ? 37.456 46.821 18.814 1.00 17.42 299 ALA A CA 1
ATOM 2202 C C . ALA A 1 299 ? 38.089 47.017 17.429 1.00 18.43 299 ALA A C 1
ATOM 2203 O O . ALA A 1 299 ? 37.378 47.214 16.442 1.00 18.71 299 ALA A O 1
ATOM 2205 N N . ASP A 1 300 ? 39.418 46.967 17.350 1.00 17.56 300 ASP A N 1
ATOM 2206 C CA . ASP A 1 300 ? 40.112 47.078 16.066 1.00 18.47 300 ASP A CA 1
ATOM 2207 C C . ASP A 1 300 ? 39.468 46.188 15.000 1.00 18.14 300 ASP A C 1
ATOM 2208 O O . ASP A 1 300 ? 39.306 44.979 15.187 1.00 18.21 300 ASP A O 1
ATOM 2213 N N . GLY A 1 301 ? 39.091 46.807 13.884 1.00 18.28 301 GLY A N 1
ATOM 2214 C CA . GLY A 1 301 ? 38.471 46.106 12.770 1.00 17.79 301 GLY A CA 1
ATOM 2215 C C . GLY A 1 301 ? 36.969 45.883 12.904 1.00 18.37 301 GLY A C 1
ATOM 2216 O O . GLY A 1 301 ? 36.357 45.208 12.074 1.00 18.57 301 GLY A O 1
ATOM 2217 N N . GLY A 1 302 ? 36.377 46.422 13.957 1.00 17.66 302 GLY A N 1
ATOM 2218 C CA . GLY A 1 302 ? 34.945 46.227 14.179 1.00 16.82 302 GLY A CA 1
ATOM 2219 C C . GLY A 1 302 ? 34.272 47.477 14.711 1.00 17.27 302 GLY A C 1
ATOM 2220 O O . GLY A 1 302 ? 34.681 48.612 14.390 1.00 17.44 302 GLY A O 1
ATOM 2221 N N . ILE A 1 303 ? 33.231 47.267 15.516 1.00 16.58 303 ILE A N 1
ATOM 2222 C CA . ILE A 1 303 ? 32.426 48.377 16.020 1.00 16.16 303 ILE A CA 1
ATOM 2223 C C . ILE A 1 303 ? 32.820 48.677 17.454 1.00 15.53 303 ILE A C 1
ATOM 2224 O O . ILE A 1 303 ? 32.847 47.783 18.291 1.00 15.97 303 ILE A O 1
ATOM 2229 N N . LEU A 1 304 ? 33.110 49.940 17.733 1.00 15.58 304 LEU A N 1
ATOM 2230 C CA . LEU A 1 304 ? 33.202 50.386 19.118 1.00 15.76 304 LEU A CA 1
ATOM 2231 C C . LEU A 1 304 ? 31.891 51.082 19.505 1.00 16.07 304 LEU A C 1
ATOM 2232 O O . LEU A 1 304 ? 31.611 52.204 19.059 1.00 15.16 304 LEU A O 1
ATOM 2237 N N . ALA A 1 305 ? 31.095 50.410 20.336 1.00 15.78 305 ALA A N 1
ATOM 2238 C CA . ALA A 1 305 ? 29.820 50.986 20.772 1.00 16.66 305 ALA A CA 1
ATOM 2239 C C . ALA A 1 305 ? 30.050 51.812 22.029 1.00 16.64 305 ALA A C 1
ATOM 2240 O O . ALA A 1 305 ? 30.414 51.271 23.082 1.00 17.47 305 ALA A O 1
ATOM 2242 N N . VAL A 1 306 ? 29.862 53.121 21.908 1.00 16.84 306 VAL A N 1
ATOM 2243 C CA . VAL A 1 306 ? 30.184 54.053 22.994 1.00 17.26 306 VAL A CA 1
ATOM 2244 C C . VAL A 1 306 ? 28.881 54.649 23.500 1.00 17.00 306 VAL A C 1
ATOM 2245 O O . VAL A 1 306 ? 28.376 55.611 22.931 1.00 16.90 306 VAL A O 1
ATOM 2249 N N . ASP A 1 307 ? 28.342 54.050 24.557 1.00 17.47 307 ASP A N 1
ATOM 2250 C CA . ASP A 1 307 ? 27.017 54.434 25.067 1.00 18.47 307 ASP A CA 1
ATOM 2251 C C . ASP A 1 307 ? 27.175 55.575 26.072 1.00 19.43 307 ASP A C 1
ATOM 2252 O O . ASP A 1 307 ? 28.217 55.700 26.727 1.00 19.86 307 ASP A O 1
ATOM 2257 N N . HIS A 1 308 ? 26.137 56.398 26.186 1.00 19.55 308 HIS A N 1
ATOM 2258 C CA . HIS A 1 308 ? 26.105 57.522 27.131 1.00 20.56 308 HIS A CA 1
ATOM 2259 C C . HIS A 1 308 ? 27.254 58.513 26.952 1.00 20.92 308 HIS A C 1
ATOM 2260 O O . HIS A 1 308 ? 28.017 58.781 27.893 1.00 21.64 308 HIS A O 1
ATOM 2267 N N . LEU A 1 309 ? 27.360 59.059 25.747 1.00 20.35 309 LEU A N 1
ATOM 2268 C CA . LEU A 1 309 ? 28.399 60.027 25.406 1.00 21.74 309 LEU A CA 1
ATOM 2269 C C . LEU A 1 309 ? 28.213 61.404 26.074 1.00 22.58 309 LEU A C 1
ATOM 2270 O O . LEU A 1 309 ? 29.152 62.204 26.116 1.00 22.59 309 LEU A O 1
ATOM 2275 N N . GLU A 1 310 ? 27.011 61.693 26.587 1.00 23.28 310 GLU A N 1
ATOM 2276 C CA . GLU A 1 310 ? 26.744 63.012 27.182 1.00 25.12 310 GLU A CA 1
ATOM 2277 C C . GLU A 1 310 ? 27.799 63.381 28.210 1.00 25.96 310 GLU A C 1
ATOM 2278 O O . GLU A 1 310 ? 28.144 62.560 29.064 1.00 26.71 310 GLU A O 1
ATOM 2284 N N . GLY A 1 311 ? 28.323 64.601 28.092 1.00 26.75 311 GLY A N 1
ATOM 2285 C CA . GLY A 1 311 ? 29.330 65.131 29.023 1.00 26.71 311 GLY A CA 1
ATOM 2286 C C . GLY A 1 311 ? 30.652 64.382 28.974 1.00 26.55 311 GLY A C 1
ATOM 2287 O O . GLY A 1 311 ? 31.400 64.360 29.959 1.00 27.05 311 GLY A O 1
ATOM 2288 N N . ALA A 1 312 ? 30.937 63.749 27.836 1.00 25.77 312 ALA A N 1
ATOM 2289 C CA . ALA A 1 312 ? 32.192 63.027 27.646 1.00 25.66 312 ALA A CA 1
ATOM 2290 C C . ALA A 1 312 ? 33.376 63.921 28.039 1.00 25.20 312 ALA A C 1
ATOM 2291 O O . ALA A 1 312 ? 33.537 64.997 27.459 1.00 25.88 312 ALA A O 1
ATOM 2293 N N . PRO A 1 313 ? 34.199 63.489 29.013 1.00 25.08 313 PRO A N 1
ATOM 2294 C CA . PRO A 1 313 ? 35.332 64.338 29.405 1.00 25.33 313 PRO A CA 1
ATOM 2295 C C . PRO A 1 313 ? 36.323 64.535 28.268 1.00 24.68 313 PRO A C 1
ATOM 2296 O O . PRO A 1 313 ? 36.459 63.683 27.393 1.00 23.87 313 PRO A O 1
ATOM 2300 N N . GLU A 1 314 ? 37.008 65.665 28.294 1.00 24.29 314 GLU A N 1
ATOM 2301 C CA . GLU A 1 314 ? 37.934 66.026 27.237 1.00 24.88 314 GLU A CA 1
ATOM 2302 C C . GLU A 1 314 ? 38.977 64.948 26.852 1.00 24.13 314 GLU A C 1
ATOM 2303 O O . GLU A 1 314 ? 39.158 64.678 25.649 1.00 23.93 314 GLU A O 1
ATOM 2309 N N . PRO A 1 315 ? 39.677 64.346 27.845 1.00 24.05 315 PRO A N 1
ATOM 2310 C CA . PRO A 1 315 ? 40.636 63.286 27.507 1.00 22.91 315 PRO A CA 1
ATOM 2311 C C . PRO A 1 315 ? 40.015 62.115 26.733 1.00 22.43 315 PRO A C 1
ATOM 2312 O O . PRO A 1 315 ? 40.637 61.609 25.795 1.00 21.45 315 PRO A O 1
ATOM 2316 N N . HIS A 1 316 ? 38.808 61.705 27.131 1.00 21.48 316 HIS A N 1
ATOM 2317 C CA . HIS A 1 316 ? 38.009 60.709 26.398 1.00 21.09 316 HIS A CA 1
ATOM 2318 C C . HIS A 1 316 ? 37.663 61.151 24.972 1.00 21.31 316 HIS A C 1
ATOM 2319 O O . HIS A 1 316 ? 37.761 60.355 24.045 1.00 20.88 316 HIS A O 1
ATOM 2326 N N . ARG A 1 317 ? 37.256 62.407 24.799 1.00 21.12 317 ARG A N 1
ATOM 2327 C CA . ARG A 1 317 ? 37.000 62.946 23.457 1.00 21.73 317 ARG A CA 1
ATOM 2328 C C . ARG A 1 317 ? 38.236 62.945 22.559 1.00 22.32 317 ARG A C 1
ATOM 2329 O O . ARG A 1 317 ? 38.156 62.555 21.380 1.00 22.17 317 ARG A O 1
ATOM 2337 N N . TRP A 1 318 ? 39.370 63.387 23.094 1.00 22.48 318 TRP A N 1
ATOM 2338 C CA . TRP A 1 318 ? 40.635 63.308 22.355 1.00 23.30 318 TRP A CA 1
ATOM 2339 C C . TRP A 1 318 ? 40.968 61.883 21.903 1.00 22.27 318 TRP A C 1
ATOM 2340 O O . TRP A 1 318 ? 41.365 61.677 20.765 1.00 21.17 318 TRP A O 1
ATOM 2351 N N . ALA A 1 319 ? 40.805 60.914 22.802 1.00 21.98 319 ALA A N 1
ATOM 2352 C CA . ALA A 1 319 ? 41.067 59.509 22.473 1.00 22.02 319 ALA A CA 1
ATOM 2353 C C . ALA A 1 319 ? 40.151 59.065 21.357 1.00 21.94 319 ALA A C 1
ATOM 2354 O O . ALA A 1 319 ? 40.603 58.448 20.371 1.00 22.27 319 ALA A O 1
ATOM 2356 N N . LEU A 1 320 ? 38.854 59.369 21.505 1.00 20.96 320 LEU A N 1
ATOM 2357 C CA . LEU A 1 320 ? 37.879 58.978 20.497 1.00 20.91 320 LEU A CA 1
ATOM 2358 C C . LEU A 1 320 ? 38.201 59.624 19.168 1.00 21.12 320 LEU A C 1
ATOM 2359 O O . LEU A 1 320 ? 38.117 58.978 18.132 1.00 20.43 320 LEU A O 1
ATOM 2364 N N . MET A 1 321 ? 38.608 60.892 19.186 1.00 21.97 321 MET A N 1
ATOM 2365 C CA . MET A 1 321 ? 38.930 61.572 17.928 1.00 23.38 321 MET A CA 1
ATOM 2366 C C . MET A 1 321 ? 40.124 60.963 17.219 1.00 22.88 321 MET A C 1
ATOM 2367 O O . MET A 1 321 ? 40.144 60.899 15.985 1.00 22.18 321 MET A O 1
ATOM 2372 N N . GLU A 1 322 ? 41.125 60.546 17.990 1.00 22.67 322 GLU A N 1
ATOM 2373 C CA . GLU A 1 322 ? 42.286 59.874 17.409 1.00 23.03 322 GLU A CA 1
ATOM 2374 C C . GLU A 1 322 ? 41.889 58.547 16.751 1.00 22.30 322 GLU A C 1
ATOM 2375 O O . GLU A 1 322 ? 42.302 58.273 15.614 1.00 22.22 322 GLU A O 1
ATOM 2381 N N . ALA A 1 323 ? 41.087 57.743 17.451 1.00 21.57 323 ALA A N 1
ATOM 2382 C CA . ALA A 1 323 ? 40.618 56.473 16.899 1.00 21.51 323 ALA A CA 1
ATOM 2383 C C . ALA A 1 323 ? 39.785 56.702 15.640 1.00 21.30 323 ALA A C 1
ATOM 2384 O O . ALA A 1 323 ? 39.902 55.949 14.669 1.00 20.31 323 ALA A O 1
ATOM 2386 N N . MET A 1 324 ? 38.954 57.747 15.657 1.00 21.76 324 MET A N 1
ATOM 2387 C CA . MET A 1 324 ? 38.051 58.037 14.546 1.00 22.39 324 MET A CA 1
ATOM 2388 C C . MET A 1 324 ? 38.774 58.573 13.325 1.00 23.39 324 MET A C 1
ATOM 2389 O O . MET A 1 324 ? 38.484 58.143 12.199 1.00 23.41 324 MET A O 1
ATOM 2394 N N . ASP A 1 325 ? 39.686 59.520 13.552 1.00 24.26 325 ASP A N 1
ATOM 2395 C CA . ASP A 1 325 ? 40.435 60.183 12.468 1.00 26.16 325 ASP A CA 1
ATOM 2396 C C . ASP A 1 325 ? 41.599 59.352 11.938 1.00 26.53 325 ASP A C 1
ATOM 2397 O O . ASP A 1 325 ? 41.839 59.325 10.731 1.00 26.74 325 ASP A O 1
ATOM 2402 N N . LYS A 1 326 ? 42.340 58.715 12.846 1.00 26.88 326 LYS A N 1
ATOM 2403 C CA . LYS A 1 326 ? 43.617 58.084 12.496 1.00 27.89 326 LYS A CA 1
ATOM 2404 C C . LYS A 1 326 ? 43.631 56.559 12.688 1.00 26.50 326 LYS A C 1
ATOM 2405 O O . LYS A 1 326 ? 44.552 55.878 12.220 1.00 26.29 326 LYS A O 1
ATOM 2411 N N . GLY A 1 327 ? 42.610 56.012 13.354 1.00 24.93 327 GLY A N 1
ATOM 2412 C CA . GLY A 1 327 ? 42.543 54.562 13.595 1.00 23.71 327 GLY A CA 1
ATOM 2413 C C . GLY A 1 327 ? 43.576 54.010 14.566 1.00 23.39 327 GLY A C 1
ATOM 2414 O O . GLY A 1 327 ? 43.951 52.819 14.496 1.00 22.38 327 GLY A O 1
ATOM 2415 N N . THR A 1 328 ? 44.033 54.875 15.478 1.00 22.98 328 THR A N 1
ATOM 2416 C CA . THR A 1 328 ? 44.982 54.501 16.507 1.00 23.26 328 THR A CA 1
ATOM 2417 C C . THR A 1 328 ? 44.562 55.050 17.862 1.00 23.43 328 THR A C 1
ATOM 2418 O O . THR A 1 328 ? 43.743 55.973 17.953 1.00 23.29 328 THR A O 1
ATOM 2422 N N . VAL A 1 329 ? 45.128 54.462 18.907 1.00 23.54 329 VAL A N 1
ATOM 2423 C CA . VAL A 1 329 ? 45.230 55.111 20.202 1.00 24.68 329 VAL A CA 1
ATOM 2424 C C . VAL A 1 329 ? 46.708 55.144 20.532 1.00 25.26 329 VAL A C 1
ATOM 2425 O O . VAL A 1 329 ? 47.462 54.252 20.119 1.00 24.33 329 VAL A O 1
ATOM 2429 N N . THR A 1 330 ? 47.108 56.163 21.286 1.00 26.01 330 THR A N 1
ATOM 2430 C CA . THR A 1 330 ? 48.501 56.311 21.693 1.00 26.99 330 THR A CA 1
ATOM 2431 C C . THR A 1 330 ? 48.527 56.431 23.208 1.00 28.02 330 THR A C 1
ATOM 2432 O O . THR A 1 330 ? 47.745 57.185 23.813 1.00 28.09 330 THR A O 1
ATOM 2436 N N . VAL A 1 331 ? 49.386 55.624 23.819 1.00 28.18 331 VAL A N 1
ATOM 2437 C CA . VAL A 1 331 ? 49.637 55.696 25.240 1.00 29.33 331 VAL A CA 1
ATOM 2438 C C . VAL A 1 331 ? 51.159 55.731 25.415 1.00 29.70 331 VAL A C 1
ATOM 2439 O O . VAL A 1 331 ? 51.857 54.821 24.969 1.00 29.30 331 VAL A O 1
ATOM 2443 N N . ASP A 1 332 ? 51.668 56.809 26.012 1.00 30.70 332 ASP A N 1
ATOM 2444 C CA . ASP A 1 332 ? 53.113 56.947 26.276 1.00 30.91 332 ASP A CA 1
ATOM 2445 C C . ASP A 1 332 ? 53.988 56.704 25.040 1.00 30.90 332 ASP A C 1
ATOM 2446 O O . ASP A 1 332 ? 55.010 55.981 25.080 1.00 30.55 332 ASP A O 1
ATOM 2451 N N . GLY A 1 333 ? 53.585 57.322 23.932 1.00 30.03 333 GLY A N 1
ATOM 2452 C CA . GLY A 1 333 ? 54.327 57.210 22.694 1.00 29.34 333 GLY A CA 1
ATOM 2453 C C . GLY A 1 333 ? 54.178 55.892 21.969 1.00 29.13 333 GLY A C 1
ATOM 2454 O O . GLY A 1 333 ? 54.803 55.692 20.926 1.00 29.61 333 GLY A O 1
ATOM 2455 N N . ILE A 1 334 ? 53.387 54.974 22.523 1.00 28.35 334 ILE A N 1
ATOM 2456 C CA . ILE A 1 334 ? 53.111 53.697 21.855 1.00 28.35 334 ILE A CA 1
ATOM 2457 C C . ILE A 1 334 ? 51.796 53.825 21.091 1.00 27.99 334 ILE A C 1
ATOM 2458 O O . ILE A 1 334 ? 50.745 54.002 21.707 1.00 28.29 334 ILE A O 1
ATOM 2463 N N . ALA A 1 335 ? 51.866 53.741 19.765 1.00 27.10 335 ALA A N 1
ATOM 2464 C CA . ALA A 1 335 ? 50.678 53.769 18.920 1.00 26.33 335 ALA A CA 1
ATOM 2465 C C . ALA A 1 335 ? 50.163 52.345 18.732 1.00 26.00 335 ALA A C 1
ATOM 2466 O O . ALA A 1 335 ? 50.931 51.461 18.334 1.00 25.57 335 ALA A O 1
ATOM 2468 N N . LEU A 1 336 ? 48.878 52.114 19.038 1.00 23.88 336 LEU A N 1
ATOM 2469 C CA . LEU A 1 336 ? 48.234 50.794 18.829 1.00 23.25 336 LEU A CA 1
ATOM 2470 C C . LEU A 1 336 ? 47.101 50.901 17.803 1.00 22.50 336 LEU A C 1
ATOM 2471 O O . LEU A 1 336 ? 46.458 51.939 17.718 1.00 22.33 336 LEU A O 1
ATOM 2476 N N . ASN A 1 337 ? 46.871 49.845 17.026 1.00 21.16 337 ASN A N 1
ATOM 2477 C CA . ASN A 1 337 ? 45.796 49.873 16.029 1.00 21.60 337 ASN A CA 1
ATOM 2478 C C . ASN A 1 337 ? 44.463 49.901 16.764 1.00 20.05 337 ASN A C 1
ATOM 2479 O O . ASN A 1 337 ? 44.236 49.115 17.689 1.00 20.59 337 ASN A O 1
ATOM 2484 N N . ALA A 1 338 ? 43.608 50.816 16.344 1.00 19.81 338 ALA A N 1
ATOM 2485 C CA . ALA A 1 338 ? 42.266 50.949 16.878 1.00 19.16 338 ALA A CA 1
ATOM 2486 C C . ALA A 1 338 ? 41.375 51.388 15.729 1.00 18.82 338 ALA A C 1
ATOM 2487 O O . ALA A 1 338 ? 40.799 52.483 15.742 1.00 18.52 338 ALA A O 1
ATOM 2489 N N . ARG A 1 339 ? 41.278 50.514 14.727 1.00 19.01 339 ARG A N 1
ATOM 2490 C CA . ARG A 1 339 ? 40.604 50.830 13.474 1.00 19.26 339 ARG A CA 1
ATOM 2491 C C . ARG A 1 339 ? 39.160 50.427 13.621 1.00 19.48 339 ARG A C 1
ATOM 2492 O O . ARG A 1 339 ? 38.695 49.478 12.983 1.00 19.89 339 ARG A O 1
ATOM 2500 N N . CYS A 1 340 ? 38.462 51.157 14.492 1.00 19.97 340 CYS A N 1
ATOM 2501 C CA . CYS A 1 340 ? 37.073 50.836 14.836 1.00 20.17 340 CYS A CA 1
ATOM 2502 C C . CYS A 1 340 ? 36.100 51.838 14.219 1.00 19.32 340 CYS A C 1
ATOM 2503 O O . CYS A 1 340 ? 36.452 52.987 13.972 1.00 20.22 340 CYS A O 1
ATOM 2506 N N . ALA A 1 341 ? 34.886 51.387 13.937 1.00 18.52 341 ALA A N 1
ATOM 2507 C CA . ALA A 1 341 ? 33.820 52.283 13.502 1.00 17.43 341 ALA A CA 1
ATOM 2508 C C . ALA A 1 341 ? 33.080 52.645 14.788 1.00 16.94 341 ALA A C 1
ATOM 2509 O O . ALA A 1 341 ? 32.610 51.758 15.498 1.00 17.01 341 ALA A O 1
ATOM 2511 N N . VAL A 1 342 ? 33.007 53.934 15.102 1.00 15.88 342 VAL A N 1
ATOM 2512 C CA . VAL A 1 342 ? 32.439 54.366 16.372 1.00 15.98 342 VAL A CA 1
ATOM 2513 C C . VAL A 1 342 ? 30.917 54.543 16.244 1.00 15.82 342 VAL A C 1
ATOM 2514 O O . VAL A 1 342 ? 30.437 55.380 15.466 1.00 15.43 342 VAL A O 1
ATOM 2518 N N . LEU A 1 343 ? 30.201 53.729 17.005 1.00 16.21 343 LEU A N 1
ATOM 2519 C CA . LEU A 1 343 ? 28.745 53.834 17.144 1.00 16.32 343 LEU A CA 1
ATOM 2520 C C . LEU A 1 343 ? 28.453 54.353 18.539 1.00 16.32 343 LEU A C 1
ATOM 2521 O O . LEU A 1 343 ? 28.467 53.608 19.504 1.00 16.86 343 LEU A O 1
ATOM 2526 N N . ALA A 1 344 ? 28.200 55.646 18.625 1.00 17.39 344 ALA A N 1
ATOM 2527 C CA . ALA A 1 344 ? 28.001 56.305 19.904 1.00 17.92 344 ALA A CA 1
ATOM 2528 C C . ALA A 1 344 ? 26.515 56.587 20.113 1.00 18.43 344 ALA A C 1
ATOM 2529 O O . ALA A 1 344 ? 25.739 56.598 19.155 1.00 18.46 344 ALA A O 1
ATOM 2531 N N . ALA A 1 345 ? 26.132 56.763 21.377 1.00 18.63 345 ALA A N 1
ATOM 2532 C CA . ALA A 1 345 ? 24.775 57.171 21.737 1.00 19.64 345 ALA A CA 1
ATOM 2533 C C . ALA A 1 345 ? 24.813 58.302 22.757 1.00 21.00 345 ALA A C 1
ATOM 2534 O O . ALA A 1 345 ? 25.623 58.291 23.698 1.00 20.73 345 ALA A O 1
ATOM 2536 N N . ILE A 1 346 ? 23.926 59.276 22.576 1.00 23.20 346 ILE A N 1
ATOM 2537 C CA . ILE A 1 346 ? 23.833 60.406 23.500 1.00 24.58 346 ILE A CA 1
ATOM 2538 C C . ILE A 1 346 ? 22.372 60.692 23.823 1.00 27.25 346 ILE A C 1
ATOM 2539 O O . ILE A 1 346 ? 21.498 60.583 22.952 1.00 26.09 346 ILE A O 1
ATOM 2544 N N . ASN A 1 347 ? 22.123 61.030 25.084 1.00 30.46 347 ASN A N 1
ATOM 2545 C CA . ASN A 1 347 ? 20.785 61.388 25.531 1.00 34.35 347 ASN A CA 1
ATOM 2546 C C . ASN A 1 347 ? 20.668 62.895 25.593 1.00 36.93 347 ASN A C 1
ATOM 2547 O O . ASN A 1 347 ? 21.182 63.504 26.530 1.00 37.12 347 ASN A O 1
ATOM 2552 N N . PRO A 1 348 ? 19.967 63.498 24.614 1.00 39.52 348 PRO A N 1
ATOM 2553 C CA . PRO A 1 348 ? 19.738 64.942 24.608 1.00 42.10 348 PRO A CA 1
ATOM 2554 C C . PRO A 1 348 ? 18.654 65.289 25.634 1.00 44.46 348 PRO A C 1
ATOM 2555 O O . PRO A 1 348 ? 18.724 64.847 26.787 1.00 45.28 348 PRO A O 1
ATOM 2559 N N . GLY A 1 349 ? 17.657 66.066 25.229 1.00 47.23 349 GLY A N 1
ATOM 2560 C CA . GLY A 1 349 ? 16.499 66.297 26.090 1.00 49.56 349 GLY A CA 1
ATOM 2561 C C . GLY A 1 349 ? 15.644 67.459 25.651 1.00 51.44 349 GLY A C 1
ATOM 2562 O O . GLY A 1 349 ? 15.771 67.955 24.524 1.00 51.93 349 GLY A O 1
ATOM 2563 N N . GLU A 1 350 ? 14.768 67.882 26.562 1.00 52.94 350 GLU A N 1
ATOM 2564 C CA . GLU A 1 350 ? 13.919 69.063 26.400 1.00 54.04 350 GLU A CA 1
ATOM 2565 C C . GLU A 1 350 ? 14.726 70.317 26.065 1.00 54.26 350 GLU A C 1
ATOM 2566 O O . GLU A 1 350 ? 15.925 70.396 26.340 1.00 54.61 350 GLU A O 1
ATOM 2572 N N . PRO A 1 353 ? 13.950 73.161 25.504 1.00 56.68 353 PRO A N 1
ATOM 2573 C CA . PRO A 1 353 ? 14.625 73.672 24.317 1.00 56.45 353 PRO A CA 1
ATOM 2574 C C . PRO A 1 353 ? 13.809 73.421 23.055 1.00 56.24 353 PRO A C 1
ATOM 2575 O O . PRO A 1 353 ? 13.665 72.274 22.609 1.00 56.65 353 PRO A O 1
ATOM 2577 N N . SER A 1 354 ? 13.265 74.503 22.500 1.00 55.52 354 SER A N 1
ATOM 2578 C CA . SER A 1 354 ? 12.616 74.481 21.192 1.00 54.46 354 SER A CA 1
ATOM 2579 C C . SER A 1 354 ? 13.627 74.921 20.125 1.00 53.67 354 SER A C 1
ATOM 2580 O O . SER A 1 354 ? 13.264 75.499 19.092 1.00 53.88 354 SER A O 1
ATOM 2582 N N . ASP A 1 355 ? 14.902 74.649 20.401 1.00 52.22 355 ASP A N 1
ATOM 2583 C CA . ASP A 1 355 ? 15.988 74.865 19.450 1.00 50.75 355 ASP A CA 1
ATOM 2584 C C . ASP A 1 355 ? 16.080 73.651 18.501 1.00 49.52 355 ASP A C 1
ATOM 2585 O O . ASP A 1 355 ? 15.495 72.597 18.792 1.00 49.77 355 ASP A O 1
ATOM 2587 N N . PRO A 1 356 ? 16.808 73.783 17.367 1.00 47.92 356 PRO A N 1
ATOM 2588 C CA . PRO A 1 356 ? 16.891 72.660 16.427 1.00 46.59 356 PRO A CA 1
ATOM 2589 C C . PRO A 1 356 ? 17.532 71.436 17.101 1.00 45.01 356 PRO A C 1
ATOM 2590 O O . PRO A 1 356 ? 18.324 71.612 18.026 1.00 45.04 356 PRO A O 1
ATOM 2594 N N . PRO A 1 357 ? 17.188 70.206 16.658 1.00 43.52 357 PRO A N 1
ATOM 2595 C CA . PRO A 1 357 ? 17.675 69.001 17.342 1.00 42.48 357 PRO A CA 1
ATOM 2596 C C . PRO A 1 357 ? 19.181 68.957 17.633 1.00 41.42 357 PRO A C 1
ATOM 2597 O O . PRO A 1 357 ? 19.574 68.483 18.703 1.00 41.04 357 PRO A O 1
ATOM 2601 N N . ILE A 1 358 ? 20.010 69.455 16.720 1.00 40.17 358 ILE A N 1
ATOM 2602 C CA . ILE A 1 358 ? 21.451 69.403 16.932 1.00 39.87 358 ILE A CA 1
ATOM 2603 C C . ILE A 1 358 ? 21.924 70.370 18.031 1.00 40.29 358 ILE A C 1
ATOM 2604 O O . ILE A 1 358 ? 22.929 70.116 18.699 1.00 39.85 358 ILE A O 1
ATOM 2609 N N . ALA A 1 359 ? 21.187 71.462 18.223 1.00 40.31 359 ALA A N 1
ATOM 2610 C CA . ALA A 1 359 ? 21.504 72.424 19.274 1.00 41.00 359 ALA A CA 1
ATOM 2611 C C . ALA A 1 359 ? 21.306 71.839 20.672 1.00 41.23 359 ALA A C 1
ATOM 2612 O O . ALA A 1 359 ? 21.914 72.311 21.633 1.00 41.68 359 ALA A O 1
ATOM 2614 N N . ARG A 1 360 ? 20.475 70.806 20.777 1.00 41.73 360 ARG A N 1
ATOM 2615 C CA . ARG A 1 360 ? 20.185 70.152 22.056 1.00 42.89 360 ARG A CA 1
ATOM 2616 C C . ARG A 1 360 ? 21.251 69.141 22.494 1.00 42.75 360 ARG A C 1
ATOM 2617 O O . ARG A 1 360 ? 21.230 68.671 23.632 1.00 42.76 360 ARG A O 1
ATOM 2625 N N . ILE A 1 361 ? 22.162 68.804 21.588 1.00 42.66 361 ILE A N 1
ATOM 2626 C CA . ILE A 1 361 ? 23.275 67.911 21.900 1.00 43.32 361 ILE A CA 1
ATOM 2627 C C . ILE A 1 361 ? 24.357 68.690 22.643 1.00 43.35 361 ILE A C 1
ATOM 2628 O O . ILE A 1 361 ? 24.970 69.597 22.078 1.00 43.59 361 ILE A O 1
ATOM 2633 N N . ASP A 1 362 ? 24.586 68.348 23.906 1.00 44.15 362 ASP A N 1
ATOM 2634 C CA . ASP A 1 362 ? 25.679 68.983 24.652 1.00 44.85 362 ASP A CA 1
ATOM 2635 C C . ASP A 1 362 ? 27.015 68.249 24.427 1.00 44.40 362 ASP A C 1
ATOM 2636 O O . ASP A 1 362 ? 27.387 67.328 25.157 1.00 44.80 362 ASP A O 1
ATOM 2641 N N . LEU A 1 363 ? 27.682 68.655 23.353 1.00 44.00 363 LEU A N 1
ATOM 2642 C CA . LEU A 1 363 ? 29.008 68.194 22.973 1.00 43.74 363 LEU A CA 1
ATOM 2643 C C . LEU A 1 363 ? 29.576 69.320 22.152 1.00 43.83 363 LEU A C 1
ATOM 2644 O O . LEU A 1 363 ? 28.833 69.981 21.419 1.00 44.11 363 LEU A O 1
ATOM 2649 N N . ASP A 1 364 ? 30.885 69.539 22.239 1.00 43.95 364 ASP A N 1
ATOM 2650 C CA . ASP A 1 364 ? 31.479 70.647 21.505 1.00 43.88 364 ASP A CA 1
ATOM 2651 C C . ASP A 1 364 ? 31.415 70.429 19.998 1.00 43.92 364 ASP A C 1
ATOM 2652 O O . ASP A 1 364 ? 31.404 69.286 19.520 1.00 44.10 364 ASP A O 1
ATOM 2657 N N . GLN A 1 365 ? 31.366 71.536 19.262 1.00 43.63 365 GLN A N 1
ATOM 2658 C CA . GLN A 1 365 ? 31.230 71.526 17.807 1.00 43.48 365 GLN A CA 1
ATOM 2659 C C . GLN A 1 365 ? 32.322 70.733 17.089 1.00 41.90 365 GLN A C 1
ATOM 2660 O O . GLN A 1 365 ? 32.021 69.996 16.149 1.00 42.07 365 GLN A O 1
ATOM 2666 N N . ASP A 1 366 ? 33.573 70.884 17.534 1.00 40.30 366 ASP A N 1
ATOM 2667 C CA . ASP A 1 366 ? 34.722 70.206 16.924 1.00 38.45 366 ASP A CA 1
ATOM 2668 C C . ASP A 1 366 ? 34.595 68.683 17.029 1.00 36.22 366 ASP A C 1
ATOM 2669 O O . ASP A 1 366 ? 34.745 67.979 16.026 1.00 35.55 366 ASP A O 1
ATOM 2674 N N . PHE A 1 367 ? 34.307 68.188 18.233 1.00 33.59 367 PHE A N 1
ATOM 2675 C CA . PHE A 1 367 ? 34.130 66.744 18.450 1.00 31.11 367 PHE A CA 1
ATOM 2676 C C . PHE A 1 367 ? 32.959 66.211 17.626 1.00 30.11 367 PHE A C 1
ATOM 2677 O O . PHE A 1 367 ? 33.063 65.173 16.962 1.00 28.72 367 PHE A O 1
ATOM 2685 N N . LEU A 1 368 ? 31.845 66.934 17.665 1.00 29.13 368 LEU A N 1
ATOM 2686 C CA . LEU A 1 368 ? 30.643 66.517 16.960 1.00 28.95 368 LEU A CA 1
ATOM 2687 C C . LEU A 1 368 ? 30.863 66.368 15.446 1.00 28.27 368 LEU A C 1
ATOM 2688 O O . LEU A 1 368 ? 30.265 65.502 14.805 1.00 27.43 368 LEU A O 1
ATOM 2693 N N . SER A 1 369 ? 31.731 67.202 14.881 1.00 27.61 369 SER A N 1
ATOM 2694 C CA . SER A 1 369 ? 32.010 67.150 13.445 1.00 27.09 369 SER A CA 1
ATOM 2695 C C . SER A 1 369 ? 32.779 65.907 13.015 1.00 26.13 369 SER A C 1
ATOM 2696 O O . SER A 1 369 ? 32.903 65.648 11.827 1.00 26.20 369 SER A O 1
ATOM 2699 N N . HIS A 1 370 ? 33.281 65.132 13.973 1.00 24.50 370 HIS A N 1
ATOM 2700 C CA . HIS A 1 370 ? 34.020 63.905 13.649 1.00 23.79 370 HIS A CA 1
ATOM 2701 C C . HIS A 1 370 ? 33.105 62.748 13.279 1.00 22.35 370 HIS A C 1
ATOM 2702 O O . HIS A 1 370 ? 33.549 61.735 12.742 1.00 22.62 370 HIS A O 1
ATOM 2709 N N . PHE A 1 371 ? 31.821 62.912 13.558 1.00 21.33 371 PHE A N 1
ATOM 2710 C CA . PHE A 1 371 ? 30.835 61.901 13.195 1.00 20.13 371 PHE A CA 1
ATOM 2711 C C . PHE A 1 371 ? 30.374 62.155 11.771 1.00 19.87 371 PHE A C 1
ATOM 2712 O O . PHE A 1 371 ? 30.109 63.299 11.389 1.00 20.86 371 PHE A O 1
ATOM 2720 N N . ASP A 1 372 ? 30.312 61.098 10.977 1.00 19.40 372 ASP A N 1
ATOM 2721 C CA . ASP A 1 372 ? 29.746 61.179 9.633 1.00 18.92 372 ASP A CA 1
ATOM 2722 C C . ASP A 1 372 ? 28.250 61.499 9.659 1.00 18.89 372 ASP A C 1
ATOM 2723 O O . ASP A 1 372 ? 27.756 62.212 8.811 1.00 18.75 372 ASP A O 1
ATOM 2728 N N . LEU A 1 373 ? 27.535 60.928 10.616 1.00 19.16 373 LEU A N 1
ATOM 2729 C CA . LEU A 1 373 ? 26.082 61.037 10.656 1.00 19.59 373 LEU A CA 1
ATOM 2730 C C . LEU A 1 373 ? 25.607 61.123 12.084 1.00 20.46 373 LEU A C 1
ATOM 2731 O O . LEU A 1 373 ? 26.137 60.448 12.958 1.00 19.45 373 LEU A O 1
ATOM 2736 N N . ILE A 1 374 ? 24.587 61.944 12.313 1.00 21.33 374 ILE A N 1
ATOM 2737 C CA . ILE A 1 374 ? 23.874 61.908 13.573 1.00 23.07 374 ILE A CA 1
ATOM 2738 C C . ILE A 1 374 ? 22.460 61.441 13.280 1.00 24.45 374 ILE A C 1
ATOM 2739 O O . ILE A 1 374 ? 21.783 62.007 12.426 1.00 24.37 374 ILE A O 1
ATOM 2744 N N . ALA A 1 375 ? 22.046 60.389 13.967 1.00 25.87 375 ALA A N 1
ATOM 2745 C CA . ALA A 1 375 ? 20.718 59.813 13.797 1.00 28.54 375 ALA A CA 1
ATOM 2746 C C . ALA A 1 375 ? 19.820 60.261 14.956 1.00 30.39 375 ALA A C 1
ATOM 2747 O O . ALA A 1 375 ? 19.932 59.759 16.090 1.00 30.15 375 ALA A O 1
ATOM 2749 N N . PHE A 1 376 ? 18.965 61.240 14.669 1.00 31.89 376 PHE A N 1
ATOM 2750 C CA . PHE A 1 376 ? 18.034 61.786 15.648 1.00 34.48 376 PHE A CA 1
ATOM 2751 C C . PHE A 1 376 ? 16.810 60.904 15.676 1.00 36.04 376 PHE A C 1
ATOM 2752 O O . PHE A 1 376 ? 16.001 60.929 14.746 1.00 36.97 376 PHE A O 1
ATOM 2760 N N . LEU A 1 377 ? 16.690 60.094 16.724 1.00 37.40 377 LEU A N 1
ATOM 2761 C CA . LEU A 1 377 ? 15.567 59.166 16.837 1.00 38.87 377 LEU A CA 1
ATOM 2762 C C . LEU A 1 377 ? 14.286 59.946 17.148 1.00 40.07 377 LEU A C 1
ATOM 2763 O O . LEU A 1 377 ? 14.339 60.994 17.791 1.00 40.20 377 LEU A O 1
ATOM 2768 N N . GLY A 1 378 ? 13.144 59.446 16.682 1.00 41.70 378 GLY A N 1
ATOM 2769 C CA . GLY A 1 378 ? 11.872 60.172 16.839 1.00 43.53 378 GLY A CA 1
ATOM 2770 C C . GLY A 1 378 ? 11.746 61.317 15.843 1.00 44.88 378 GLY A C 1
ATOM 2771 O O . GLY A 1 378 ? 10.678 61.937 15.719 1.00 45.26 378 GLY A O 1
ATOM 2772 N N . VAL A 1 379 ? 12.848 61.585 15.140 1.00 45.94 379 VAL A N 1
ATOM 2773 C CA . VAL A 1 379 ? 12.936 62.537 14.017 1.00 46.61 379 VAL A CA 1
ATOM 2774 C C . VAL A 1 379 ? 12.985 63.988 14.480 1.00 47.05 379 VAL A C 1
ATOM 2775 O O . VAL A 1 379 ? 14.075 64.569 14.606 1.00 47.57 379 VAL A O 1
ATOM 2779 N N . PRO A 1 394 ? 16.199 37.580 7.431 1.00 33.60 394 PRO A N 1
ATOM 2780 C CA . PRO A 1 394 ? 16.724 36.222 7.555 1.00 32.81 394 PRO A CA 1
ATOM 2781 C C . PRO A 1 394 ? 17.476 36.001 8.857 1.00 32.18 394 PRO A C 1
ATOM 2782 O O . PRO A 1 394 ? 17.490 36.867 9.738 1.00 31.59 394 PRO A O 1
ATOM 2786 N N . SER A 1 395 ? 18.069 34.819 8.963 1.00 31.03 395 SER A N 1
ATOM 2787 C CA . SER A 1 395 ? 18.922 34.432 10.063 1.00 31.06 395 SER A CA 1
ATOM 2788 C C . SER A 1 395 ? 20.016 35.462 10.343 1.00 30.34 395 SER A C 1
ATOM 2789 O O . SER A 1 395 ? 20.654 35.956 9.411 1.00 29.04 395 SER A O 1
ATOM 2792 N N . TYR A 1 396 ? 20.251 35.759 11.619 1.00 29.84 396 TYR A N 1
ATOM 2793 C CA . TYR A 1 396 ? 21.389 36.605 11.992 1.00 30.01 396 TYR A CA 1
ATOM 2794 C C . TYR A 1 396 ? 22.723 35.927 11.658 1.00 29.65 396 TYR A C 1
ATOM 2795 O O . TYR A 1 396 ? 23.728 36.592 11.379 1.00 29.10 396 TYR A O 1
ATOM 2804 N N . THR A 1 397 ? 22.725 34.599 11.688 1.00 29.39 397 THR A N 1
ATOM 2805 C CA . THR A 1 397 ? 23.888 33.819 11.248 1.00 29.12 397 THR A CA 1
ATOM 2806 C C . THR A 1 397 ? 24.242 34.149 9.800 1.00 28.16 397 THR A C 1
ATOM 2807 O O . THR A 1 397 ? 25.393 34.455 9.500 1.00 28.33 397 THR A O 1
ATOM 2811 N N . LEU A 1 398 ? 23.246 34.104 8.920 1.00 26.82 398 LEU A N 1
ATOM 2812 C CA . LEU A 1 398 ? 23.441 34.431 7.523 1.00 26.00 398 LEU A CA 1
ATOM 2813 C C . LEU A 1 398 ? 23.895 35.878 7.379 1.00 24.63 398 LEU A C 1
ATOM 2814 O O . LEU A 1 398 ? 24.912 36.137 6.740 1.00 23.94 398 LEU A O 1
ATOM 2819 N N . LEU A 1 399 ? 23.160 36.800 7.997 1.00 22.59 399 LEU A N 1
ATOM 2820 C CA . LEU A 1 399 ? 23.486 38.228 7.921 1.00 22.58 399 LEU A CA 1
ATOM 2821 C C . LEU A 1 399 ? 24.919 38.520 8.360 1.00 22.19 399 LEU A C 1
ATOM 2822 O O . LEU A 1 399 ? 25.641 39.266 7.692 1.00 22.24 399 LEU A O 1
ATOM 2827 N N . ARG A 1 400 ? 25.329 37.937 9.480 1.00 22.36 400 ARG A N 1
ATOM 2828 C CA . ARG A 1 400 ? 26.673 38.205 10.015 1.00 22.92 400 ARG A CA 1
ATOM 2829 C C . ARG A 1 400 ? 27.759 37.588 9.134 1.00 21.96 400 ARG A C 1
ATOM 2830 O O . ARG A 1 400 ? 28.795 38.210 8.866 1.00 20.13 400 ARG A O 1
ATOM 2838 N N . ARG A 1 401 ? 27.529 36.347 8.703 1.00 21.16 401 ARG A N 1
ATOM 2839 C CA . ARG A 1 401 ? 28.491 35.679 7.811 1.00 20.90 401 ARG A CA 1
ATOM 2840 C C . ARG A 1 401 ? 28.622 36.375 6.448 1.00 19.92 401 ARG A C 1
ATOM 2841 O O . ARG A 1 401 ? 29.730 36.474 5.914 1.00 20.18 401 ARG A O 1
ATOM 2849 N N . TYR A 1 402 ? 27.511 36.865 5.902 1.00 19.21 402 TYR A N 1
ATOM 2850 C CA . TYR A 1 402 ? 27.533 37.659 4.669 1.00 18.60 402 TYR A CA 1
ATOM 2851 C C . TYR A 1 402 ? 28.380 38.914 4.855 1.00 18.90 402 TYR A C 1
ATOM 2852 O O . TYR A 1 402 ? 29.165 39.255 3.984 1.00 18.21 402 TYR A O 1
ATOM 2861 N N . LEU A 1 403 ? 28.201 39.596 5.987 1.00 18.18 403 LEU A N 1
ATOM 2862 C CA . LEU A 1 403 ? 28.978 40.810 6.273 1.00 18.86 403 LEU A CA 1
ATOM 2863 C C . LEU A 1 403 ? 30.464 40.497 6.316 1.00 18.64 403 LEU A C 1
ATOM 2864 O O . LEU A 1 403 ? 31.273 41.159 5.664 1.00 18.97 403 LEU A O 1
ATOM 2869 N N . LEU A 1 404 ? 30.816 39.472 7.079 1.00 18.97 404 LEU A N 1
ATOM 2870 C CA . LEU A 1 404 ? 32.208 39.041 7.207 1.00 20.14 404 LEU A CA 1
ATOM 2871 C C . LEU A 1 404 ? 32.821 38.758 5.844 1.00 20.35 404 LEU A C 1
ATOM 2872 O O . LEU A 1 404 ? 33.990 39.129 5.558 1.00 20.01 404 LEU A O 1
ATOM 2877 N N . TYR A 1 405 ? 32.047 38.050 5.032 1.00 20.40 405 TYR A N 1
ATOM 2878 C CA . TYR A 1 405 ? 32.440 37.714 3.677 1.00 20.79 405 TYR A CA 1
ATOM 2879 C C . TYR A 1 405 ? 32.661 38.988 2.842 1.00 19.96 405 TYR A C 1
ATOM 2880 O O . TYR A 1 405 ? 33.733 39.183 2.222 1.00 20.10 405 TYR A O 1
ATOM 2889 N N . ALA A 1 406 ? 31.663 39.865 2.849 1.00 19.71 406 ALA A N 1
ATOM 2890 C CA . ALA A 1 406 ? 31.695 41.096 2.050 1.00 19.96 406 ALA A CA 1
ATOM 2891 C C . ALA A 1 406 ? 32.912 41.975 2.377 1.00 20.68 406 ALA A C 1
ATOM 2892 O O . ALA A 1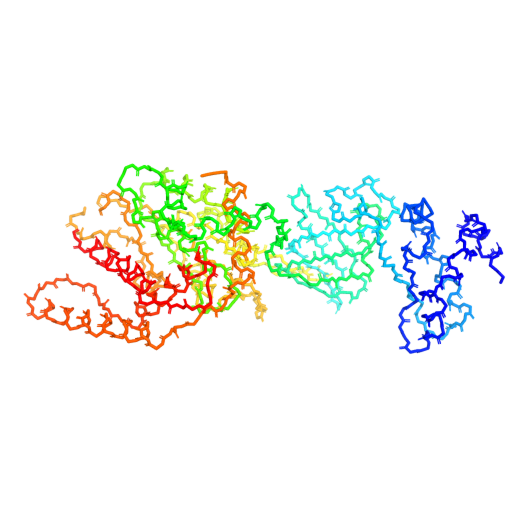 406 ? 33.559 42.508 1.468 1.00 20.61 406 ALA A O 1
ATOM 2894 N N . ILE A 1 407 ? 33.212 42.116 3.671 1.00 21.67 407 ILE A N 1
ATOM 2895 C CA . ILE A 1 407 ? 34.341 42.947 4.147 1.00 22.23 407 ILE A CA 1
ATOM 2896 C C . ILE A 1 407 ? 35.670 42.406 3.644 1.00 22.84 407 ILE A C 1
ATOM 2897 O O . ILE A 1 407 ? 36.535 43.173 3.195 1.00 22.57 407 ILE A O 1
ATOM 2902 N N . ARG A 1 408 ? 35.846 41.092 3.750 1.00 23.56 408 ARG A N 1
ATOM 2903 C CA . ARG A 1 408 ? 37.115 40.459 3.387 1.00 24.93 408 ARG A CA 1
ATOM 2904 C C . ARG A 1 408 ? 37.279 40.446 1.864 1.00 24.16 408 ARG A C 1
ATOM 2905 O O . ARG A 1 408 ? 38.383 40.635 1.345 1.00 23.35 408 ARG A O 1
ATOM 2913 N N . GLU A 1 409 ? 36.175 40.230 1.156 1.00 23.18 409 GLU A N 1
ATOM 2914 C CA . GLU A 1 409 ? 36.229 40.061 -0.289 1.00 24.09 409 GLU A CA 1
ATOM 2915 C C . GLU A 1 409 ? 36.192 41.371 -1.052 1.00 23.66 409 GLU A C 1
ATOM 2916 O O . GLU A 1 409 ? 36.647 41.428 -2.191 1.00 24.13 409 GLU A O 1
ATOM 2922 N N . HIS A 1 410 ? 35.633 42.415 -0.444 1.00 23.25 410 HIS A N 1
ATOM 2923 C CA . HIS A 1 410 ? 35.534 43.726 -1.108 1.00 23.01 410 HIS A CA 1
ATOM 2924 C C . HIS A 1 410 ? 36.025 44.883 -0.231 1.00 23.18 410 HIS A C 1
ATOM 2925 O O . HIS A 1 410 ? 35.265 45.808 0.058 1.00 22.48 410 HIS A O 1
ATOM 2932 N N . PRO A 1 411 ? 37.308 44.830 0.197 1.00 23.65 411 PRO A N 1
ATOM 2933 C CA . PRO A 1 411 ? 37.797 45.829 1.148 1.00 23.64 411 PRO A CA 1
ATOM 2934 C C . PRO A 1 411 ? 37.876 47.218 0.537 1.00 23.74 411 PRO A C 1
ATOM 2935 O O . PRO A 1 411 ? 37.754 48.213 1.258 1.00 23.60 411 PRO A O 1
ATOM 2939 N N . ALA A 1 412 ? 38.054 47.295 -0.777 1.00 23.21 412 ALA A N 1
ATOM 2940 C CA . ALA A 1 412 ? 38.410 48.573 -1.383 1.00 23.24 412 ALA A CA 1
ATOM 2941 C C . ALA A 1 412 ? 37.674 48.903 -2.678 1.00 23.23 412 ALA A C 1
ATOM 2942 O O . ALA A 1 412 ? 38.317 49.029 -3.729 1.00 23.44 412 ALA A O 1
ATOM 2944 N N . PRO A 1 413 ? 36.328 49.073 -2.621 1.00 22.63 413 PRO A N 1
ATOM 2945 C CA . PRO A 1 413 ? 35.656 49.457 -3.858 1.00 22.14 413 PRO A CA 1
ATOM 2946 C C . PRO A 1 413 ? 36.025 50.888 -4.225 1.00 22.56 413 PRO A C 1
ATOM 2947 O O . PRO A 1 413 ? 36.369 51.672 -3.342 1.00 21.23 413 PRO A O 1
ATOM 2951 N N . GLU A 1 414 ? 35.951 51.203 -5.518 1.00 22.91 414 GLU A N 1
ATOM 2952 C CA . GLU A 1 414 ? 36.361 52.509 -6.034 1.00 23.90 414 GLU A CA 1
ATOM 2953 C C . GLU A 1 414 ? 35.274 53.103 -6.920 1.00 23.60 414 GLU A C 1
ATOM 2954 O O . GLU A 1 414 ? 34.562 52.390 -7.619 1.00 21.42 414 GLU A O 1
ATOM 2960 N N . LEU A 1 415 ? 35.148 54.427 -6.871 1.00 23.80 415 LEU A N 1
ATOM 2961 C CA . LEU A 1 415 ? 34.237 55.141 -7.756 1.00 24.95 415 LEU A CA 1
ATOM 2962 C C . LEU A 1 415 ? 34.479 54.828 -9.225 1.00 25.78 415 LEU A C 1
ATOM 2963 O O . LEU A 1 415 ? 35.621 54.907 -9.686 1.00 25.80 415 LEU A O 1
ATOM 2968 N N . THR A 1 416 ? 33.408 54.490 -9.945 1.00 27.08 416 THR A N 1
ATOM 2969 C CA . THR A 1 416 ? 33.412 54.570 -11.402 1.00 28.11 416 THR A CA 1
ATOM 2970 C C . THR A 1 416 ? 33.387 56.041 -11.795 1.00 28.99 416 THR A C 1
ATOM 2971 O O . THR A 1 416 ? 33.066 56.922 -10.981 1.00 27.25 416 THR A O 1
ATOM 2975 N N . GLU A 1 417 ? 33.736 56.294 -13.054 1.00 29.91 417 GLU A N 1
ATOM 2976 C CA . GLU A 1 417 ? 33.735 57.640 -13.594 1.00 30.82 417 GLU A CA 1
ATOM 2977 C C . GLU A 1 417 ? 32.382 58.314 -13.366 1.00 30.29 417 GLU A C 1
ATOM 2978 O O . GLU A 1 417 ? 32.331 59.426 -12.844 1.00 29.89 417 GLU A O 1
ATOM 2984 N N . GLU A 1 418 ? 31.298 57.640 -13.736 1.00 30.32 418 GLU A N 1
ATOM 2985 C CA . GLU A 1 418 ? 29.957 58.199 -13.567 1.00 31.22 418 GLU A CA 1
ATOM 2986 C C . GLU A 1 418 ? 29.533 58.392 -12.102 1.00 30.46 418 GLU A C 1
ATOM 2987 O O . GLU A 1 418 ? 28.760 59.308 -11.798 1.00 29.99 418 GLU A O 1
ATOM 2993 N N . ALA A 1 419 ? 30.040 57.536 -11.209 1.00 29.92 419 ALA A N 1
ATOM 2994 C CA . ALA A 1 419 ? 29.802 57.688 -9.769 1.00 29.75 419 ALA A CA 1
ATOM 2995 C C . ALA A 1 419 ? 30.529 58.918 -9.233 1.00 29.92 419 ALA A C 1
ATOM 2996 O O . ALA A 1 419 ? 30.001 59.642 -8.384 1.00 29.41 419 ALA A O 1
ATOM 2998 N N . ARG A 1 420 ? 31.760 59.121 -9.701 1.00 30.27 420 ARG A N 1
ATOM 2999 C CA . ARG A 1 420 ? 32.538 60.297 -9.310 1.00 30.53 420 ARG A CA 1
ATOM 3000 C C . ARG A 1 420 ? 31.824 61.567 -9.748 1.00 30.04 420 ARG A C 1
ATOM 3001 O O . ARG A 1 420 ? 31.731 62.531 -8.979 1.00 29.35 420 ARG A O 1
ATOM 3009 N N . LYS A 1 421 ? 31.291 61.557 -10.968 1.00 29.70 421 LYS A N 1
ATOM 3010 C CA . LYS A 1 421 ? 30.530 62.710 -11.464 1.00 30.20 421 LYS A CA 1
ATOM 3011 C C . LYS A 1 421 ? 29.255 62.941 -10.651 1.00 29.54 421 LYS A C 1
ATOM 3012 O O . LYS A 1 421 ? 28.928 64.088 -10.312 1.00 29.22 421 LYS A O 1
ATOM 3018 N N . ARG A 1 422 ? 28.567 61.852 -10.317 1.00 28.69 422 ARG A N 1
ATOM 3019 C CA . ARG A 1 422 ? 27.354 61.909 -9.508 1.00 28.76 422 ARG A CA 1
ATOM 3020 C C . ARG A 1 422 ? 27.651 62.521 -8.130 1.00 28.27 422 ARG A C 1
ATOM 3021 O O . ARG A 1 422 ? 26.868 63.324 -7.605 1.00 27.70 422 ARG A O 1
ATOM 3029 N N . LEU A 1 423 ? 28.801 62.150 -7.574 1.00 28.15 423 LEU A N 1
ATOM 3030 C CA . LEU A 1 423 ? 29.215 62.609 -6.252 1.00 28.15 423 LEU A CA 1
ATOM 3031 C C . LEU A 1 423 ? 29.577 64.096 -6.284 1.00 28.97 423 LEU A C 1
ATOM 3032 O O . LEU A 1 423 ? 29.140 64.873 -5.431 1.00 28.73 423 LEU A O 1
ATOM 3037 N N . GLU A 1 424 ? 30.371 64.481 -7.276 1.00 29.52 424 GLU A N 1
ATOM 3038 C CA . GLU A 1 424 ? 30.781 65.884 -7.423 1.00 31.08 424 GLU A CA 1
ATOM 3039 C C . GLU A 1 424 ? 29.577 66.811 -7.665 1.00 30.56 424 GLU A C 1
ATOM 3040 O O . GLU A 1 424 ? 29.522 67.924 -7.115 1.00 30.87 424 GLU A O 1
ATOM 3046 N N . HIS A 1 425 ? 28.604 66.318 -8.430 1.00 30.25 425 HIS A N 1
ATOM 3047 C CA . HIS A 1 425 ? 27.362 67.039 -8.728 1.00 30.62 425 HIS A CA 1
ATOM 3048 C C . HIS A 1 425 ? 26.513 67.279 -7.481 1.00 29.75 425 HIS A C 1
ATOM 3049 O O . HIS A 1 425 ? 26.057 68.399 -7.243 1.00 28.81 425 HIS A O 1
ATOM 3056 N N . TRP A 1 426 ? 26.275 66.217 -6.707 1.00 28.36 426 TRP A N 1
ATOM 3057 C CA . TRP A 1 426 ? 25.604 66.357 -5.414 1.00 27.88 426 TRP A CA 1
ATOM 3058 C C . TRP A 1 426 ? 26.294 67.434 -4.573 1.00 27.83 426 TRP A C 1
ATOM 3059 O O . TRP A 1 426 ? 25.648 68.336 -4.055 1.00 27.57 426 TRP A O 1
ATOM 3070 N N . TYR A 1 427 ? 27.613 67.325 -4.451 1.00 28.21 427 TYR A N 1
ATOM 3071 C CA . TYR A 1 427 ? 28.389 68.202 -3.582 1.00 28.95 427 TYR A CA 1
ATOM 3072 C C . TYR A 1 427 ? 28.262 69.671 -3.967 1.00 30.06 427 TYR A C 1
ATOM 3073 O O . TYR A 1 427 ? 27.953 70.508 -3.119 1.00 29.50 427 TYR A O 1
ATOM 3082 N N . GLU A 1 428 ? 28.490 69.967 -5.245 1.00 31.27 428 GLU A N 1
ATOM 3083 C CA . GLU A 1 428 ? 28.402 71.335 -5.755 1.00 33.46 428 GLU A CA 1
ATOM 3084 C C . GLU A 1 428 ? 26.972 71.883 -5.652 1.00 32.64 428 GLU A C 1
ATOM 3085 O O . GLU A 1 428 ? 26.781 73.025 -5.250 1.00 33.29 428 GLU A O 1
ATOM 3091 N N . THR A 1 429 ? 25.979 71.058 -5.986 1.00 32.53 429 THR A N 1
ATOM 3092 C CA . THR A 1 429 ? 24.566 71.449 -5.914 1.00 32.23 429 THR A CA 1
ATOM 3093 C C . THR A 1 429 ? 24.160 71.790 -4.464 1.00 32.01 429 THR A C 1
ATOM 3094 O O . THR A 1 429 ? 23.487 72.800 -4.214 1.00 31.90 429 THR A O 1
ATOM 3098 N N . ARG A 1 430 ? 24.589 70.967 -3.508 1.00 31.01 430 ARG A N 1
ATOM 3099 C CA . ARG A 1 430 ? 24.264 71.212 -2.099 1.00 30.86 430 ARG A CA 1
ATOM 3100 C C . ARG A 1 430 ? 24.965 72.437 -1.519 1.00 30.47 430 ARG A C 1
ATOM 3101 O O . ARG A 1 430 ? 24.373 73.165 -0.733 1.00 30.20 430 ARG A O 1
ATOM 3109 N N . ARG A 1 431 ? 26.222 72.656 -1.896 1.00 30.34 431 ARG A N 1
ATOM 3110 C CA . ARG A 1 431 ? 26.959 73.836 -1.437 1.00 31.56 431 ARG A CA 1
ATOM 3111 C C . ARG A 1 431 ? 26.284 75.131 -1.905 1.00 31.32 431 ARG A C 1
ATOM 3112 O O . ARG A 1 431 ? 26.192 76.102 -1.146 1.00 31.13 431 ARG A O 1
ATOM 3120 N N . GLU A 1 432 ? 25.804 75.119 -3.143 1.00 31.90 432 GLU A N 1
ATOM 3121 C CA . GLU A 1 432 ? 25.052 76.239 -3.719 1.00 33.03 432 GLU A CA 1
ATOM 3122 C C . GLU A 1 432 ? 23.754 76.472 -2.943 1.00 32.83 432 GLU A C 1
ATOM 3123 O O . GLU A 1 432 ? 23.383 77.618 -2.655 1.00 32.78 432 GLU A O 1
ATOM 3129 N N . GLU A 1 433 ? 23.060 75.385 -2.618 1.00 32.71 433 GLU A N 1
ATOM 3130 C CA . GLU A 1 433 ? 21.825 75.487 -1.851 1.00 32.60 433 GLU A CA 1
ATOM 3131 C C . GLU A 1 433 ? 22.044 76.065 -0.450 1.00 32.45 433 GLU A C 1
ATOM 3132 O O . GLU A 1 433 ? 21.245 76.875 0.009 1.00 32.25 433 GLU A O 1
ATOM 3138 N N . VAL A 1 434 ? 23.116 75.644 0.226 1.00 31.81 434 VAL A N 1
ATOM 3139 C CA . VAL A 1 434 ? 23.451 76.171 1.548 1.00 31.57 434 VAL A CA 1
ATOM 3140 C C . VAL A 1 434 ? 23.720 77.683 1.461 1.00 32.23 434 VAL A C 1
ATOM 3141 O O . VAL A 1 434 ? 23.200 78.463 2.269 1.00 31.89 434 VAL A O 1
ATOM 3145 N N . GLU A 1 435 ? 24.523 78.084 0.478 1.00 32.70 435 GLU A N 1
ATOM 3146 C CA . GLU A 1 435 ? 24.808 79.504 0.256 1.00 34.15 435 GLU A CA 1
ATOM 3147 C C . GLU A 1 435 ? 23.536 80.293 0.040 1.00 33.84 435 GLU A C 1
ATOM 3148 O O . GLU A 1 435 ? 23.319 81.328 0.675 1.00 33.71 435 GLU A O 1
ATOM 3154 N N . GLU A 1 436 ? 22.675 79.763 -0.817 1.00 33.64 436 GLU A N 1
ATOM 3155 C CA . GLU A 1 436 ? 21.403 80.396 -1.091 1.00 34.10 436 GLU A CA 1
ATOM 3156 C C . GLU A 1 436 ? 20.540 80.514 0.165 1.00 33.15 436 GLU A C 1
ATOM 3157 O O . GLU A 1 436 ? 20.049 81.606 0.478 1.00 33.08 436 GLU A O 1
ATOM 3163 N N . ARG A 1 437 ? 20.369 79.409 0.890 1.00 31.85 437 ARG A N 1
ATOM 3164 C CA . ARG A 1 437 ? 19.625 79.417 2.155 1.00 30.96 437 ARG A CA 1
ATOM 3165 C C . ARG A 1 437 ? 20.184 80.382 3.202 1.00 31.19 437 ARG A C 1
ATOM 3166 O O . ARG A 1 437 ? 19.427 81.053 3.906 1.00 30.69 437 ARG A O 1
ATOM 3174 N N . LEU A 1 438 ? 21.506 80.452 3.315 1.00 31.07 438 LEU A N 1
ATOM 3175 C CA . LEU A 1 438 ? 22.108 81.411 4.235 1.00 31.32 438 LEU A CA 1
ATOM 3176 C C . LEU A 1 438 ? 21.803 82.835 3.752 1.00 31.29 438 LEU A C 1
ATOM 3177 O O . LEU A 1 438 ? 21.479 83.707 4.551 1.00 31.94 438 LEU A O 1
ATOM 3182 N N . GLY A 1 439 ? 21.876 83.050 2.441 1.00 31.05 439 GLY A N 1
ATOM 3183 C CA . GLY A 1 439 ? 21.500 84.339 1.849 1.00 31.56 439 GLY A CA 1
ATOM 3184 C C . GLY A 1 439 ? 20.075 84.769 2.166 1.00 31.00 439 GLY A C 1
ATOM 3185 O O . GLY A 1 439 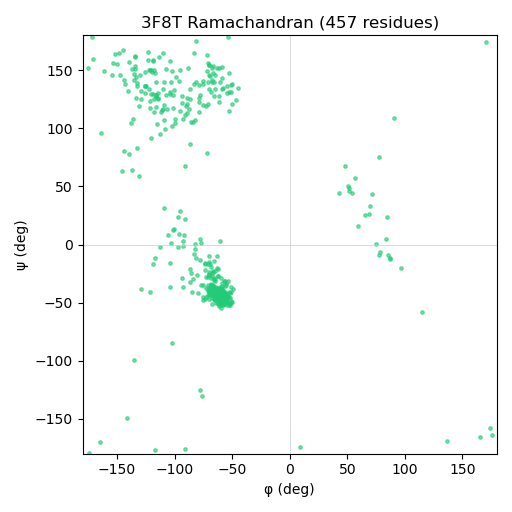? 19.803 85.964 2.284 1.00 31.20 439 GLY A O 1
ATOM 3186 N N . MET A 1 440 ? 19.181 83.791 2.331 1.00 30.46 440 MET A N 1
ATOM 3187 C CA . MET A 1 440 ? 17.773 84.024 2.671 1.00 30.66 440 MET A CA 1
ATOM 3188 C C . MET A 1 440 ? 17.550 84.216 4.179 1.00 30.11 440 MET A C 1
ATOM 3189 O O . MET A 1 440 ? 16.451 84.576 4.616 1.00 29.75 440 MET A O 1
ATOM 3194 N N . GLY A 1 441 ? 18.592 83.976 4.973 1.00 29.57 441 GLY A N 1
ATOM 3195 C CA . GLY A 1 441 ? 18.484 84.066 6.427 1.00 29.93 441 GLY A CA 1
ATOM 3196 C C . GLY A 1 441 ? 17.960 82.816 7.099 1.00 29.91 441 GLY A C 1
ATOM 3197 O O . GLY A 1 441 ? 17.407 82.876 8.200 1.00 29.79 441 GLY A O 1
ATOM 3198 N N . LEU A 1 442 ? 18.118 81.672 6.439 1.00 30.20 442 LEU A N 1
ATOM 3199 C CA . LEU A 1 442 ? 17.633 80.411 6.987 1.00 30.49 442 LEU A CA 1
ATOM 3200 C C . LEU A 1 442 ? 18.803 79.625 7.586 1.00 30.80 442 LEU A C 1
ATOM 3201 O O . LEU A 1 442 ? 19.731 79.277 6.862 1.00 30.51 442 LEU A O 1
ATOM 3206 N N . PRO A 1 443 ? 18.769 79.361 8.911 1.00 31.31 443 PRO A N 1
ATOM 3207 C CA . PRO A 1 443 ? 19.867 78.623 9.532 1.00 31.17 443 PRO A CA 1
ATOM 3208 C C . PRO A 1 443 ? 19.998 77.229 8.927 1.00 31.22 443 PRO A C 1
ATOM 3209 O O . PRO A 1 443 ? 19.014 76.493 8.817 1.00 30.38 443 PRO A O 1
ATOM 3213 N N . THR A 1 444 ? 21.215 76.906 8.498 1.00 31.45 444 THR A N 1
ATOM 3214 C CA . THR A 1 444 ? 21.491 75.634 7.844 1.00 31.70 444 THR A CA 1
ATOM 3215 C C . THR A 1 444 ? 22.900 75.173 8.183 1.00 31.21 444 THR A C 1
ATOM 3216 O O . THR A 1 444 ? 23.809 75.995 8.357 1.00 30.80 444 THR A O 1
ATOM 3220 N N . LEU A 1 445 ? 23.081 73.862 8.291 1.00 30.60 445 LEU A N 1
ATOM 3221 C CA . LEU A 1 445 ? 24.414 73.310 8.495 1.00 30.41 445 LEU A CA 1
ATOM 3222 C C . LEU A 1 445 ? 25.231 73.458 7.217 1.00 30.32 445 LEU A C 1
ATOM 3223 O O . LEU A 1 445 ? 24.693 73.275 6.117 1.00 29.82 445 LEU A O 1
ATOM 3228 N N . PRO A 1 446 ? 26.529 73.807 7.345 1.00 30.45 446 PRO A N 1
ATOM 3229 C CA . PRO A 1 446 ? 27.366 73.863 6.143 1.00 30.67 446 PRO A CA 1
ATOM 3230 C C . PRO A 1 446 ? 27.561 72.479 5.530 1.00 30.64 446 PRO A C 1
ATOM 3231 O O . PRO A 1 446 ? 27.474 71.477 6.238 1.00 30.80 446 PRO A O 1
ATOM 3235 N N . VAL A 1 447 ? 27.802 72.449 4.223 1.00 30.17 447 VAL A N 1
ATOM 3236 C CA . VAL A 1 447 ? 28.198 71.248 3.510 1.00 29.79 447 VAL A CA 1
ATOM 3237 C C . VAL A 1 447 ? 29.664 71.438 3.113 1.00 29.94 447 VAL A C 1
ATOM 3238 O O . VAL A 1 447 ? 29.998 72.254 2.232 1.00 29.66 447 VAL A O 1
ATOM 3242 N N . THR A 1 448 ? 30.528 70.703 3.812 1.00 29.68 448 THR A N 1
ATOM 3243 C CA . THR A 1 448 ? 31.980 70.845 3.702 1.00 30.01 448 THR A CA 1
ATOM 3244 C C . THR A 1 448 ? 32.637 69.566 3.165 1.00 29.76 448 THR A C 1
ATOM 3245 O O . THR A 1 448 ? 31.949 68.594 2.850 1.00 29.54 448 THR A O 1
ATOM 3249 N N . ARG A 1 449 ? 33.969 69.562 3.085 1.00 29.25 449 ARG A N 1
ATOM 3250 C CA . ARG A 1 449 ? 34.692 68.361 2.671 1.00 29.27 449 ARG A CA 1
ATOM 3251 C C . ARG A 1 449 ? 34.317 67.141 3.516 1.00 27.79 449 ARG A C 1
ATOM 3252 O O . ARG A 1 449 ? 34.345 66.028 3.003 1.00 27.48 449 ARG A O 1
ATOM 3260 N N . ARG A 1 450 ? 33.969 67.357 4.791 1.00 26.93 450 ARG A N 1
ATOM 3261 C CA . ARG A 1 450 ? 33.558 66.273 5.694 1.00 27.01 450 ARG A CA 1
ATOM 3262 C C . ARG A 1 450 ? 32.335 65.550 5.143 1.00 25.61 450 ARG A C 1
ATOM 3263 O O . ARG A 1 450 ? 32.269 64.320 5.181 1.00 24.69 450 ARG A O 1
ATOM 3271 N N . GLN A 1 451 ? 31.377 66.317 4.623 1.00 24.46 451 GLN A N 1
ATOM 3272 C CA . GLN A 1 451 ? 30.158 65.743 4.039 1.00 23.45 451 GLN A CA 1
ATOM 3273 C C . GLN A 1 451 ? 30.438 64.991 2.744 1.00 23.41 451 GLN A C 1
ATOM 3274 O O . GLN A 1 451 ? 29.865 63.925 2.513 1.00 22.52 451 GLN A O 1
ATOM 3280 N N . LEU A 1 452 ? 31.285 65.575 1.892 1.00 23.43 452 LEU A N 1
ATOM 3281 C CA . LEU A 1 452 ? 31.770 64.894 0.687 1.00 23.50 452 LEU A CA 1
ATOM 3282 C C . LEU A 1 452 ? 32.385 63.543 1.051 1.00 23.35 452 LEU A C 1
ATOM 3283 O O . LEU A 1 452 ? 32.029 62.512 0.469 1.00 23.13 452 LEU A O 1
ATOM 3288 N N . GLU A 1 453 ? 33.280 63.568 2.035 1.00 22.96 453 GLU A N 1
ATOM 3289 C CA . GLU A 1 453 ? 33.922 62.356 2.549 1.00 23.33 453 GLU A CA 1
ATOM 3290 C C . GLU A 1 453 ? 32.901 61.327 3.062 1.00 22.58 453 GLU A C 1
ATOM 3291 O O . GLU A 1 453 ? 33.017 60.132 2.763 1.00 21.92 453 GLU A O 1
ATOM 3297 N N . SER A 1 454 ? 31.888 61.783 3.795 1.00 21.06 454 SER A N 1
ATOM 3298 C CA . SER A 1 454 ? 30.875 60.861 4.343 1.00 20.84 454 SER A CA 1
ATOM 3299 C C . SER A 1 454 ? 30.051 60.190 3.250 1.00 20.99 454 SER A C 1
ATOM 3300 O O . SER A 1 454 ? 29.806 58.965 3.297 1.00 20.05 454 SER A O 1
ATOM 3303 N N . VAL A 1 455 ? 29.628 60.977 2.261 1.00 19.39 455 VAL A N 1
ATOM 3304 C CA . VAL A 1 455 ? 28.882 60.399 1.141 1.00 19.28 455 VAL A CA 1
ATOM 3305 C C . VAL A 1 455 ? 29.725 59.312 0.452 1.00 19.00 455 VAL A C 1
ATOM 3306 O O . VAL A 1 455 ? 29.223 58.219 0.173 1.00 18.50 455 VAL A O 1
ATOM 3310 N N . GLU A 1 456 ? 30.999 59.605 0.208 1.00 19.05 456 GLU A N 1
ATOM 3311 C CA . GLU A 1 456 ? 31.877 58.633 -0.450 1.00 19.54 456 GLU A CA 1
ATOM 3312 C C . GLU A 1 456 ? 32.025 57.349 0.370 1.00 19.12 456 GLU A C 1
ATOM 3313 O O . GLU A 1 456 ? 31.940 56.256 -0.182 1.00 18.17 456 GLU A O 1
ATOM 3319 N N . ARG A 1 457 ? 32.236 57.487 1.680 1.00 18.25 457 ARG A N 1
ATOM 3320 C CA . ARG A 1 457 ? 32.317 56.330 2.582 1.00 18.59 457 ARG A CA 1
ATOM 3321 C C . ARG A 1 457 ? 31.053 55.502 2.587 1.00 17.44 457 ARG A C 1
ATOM 3322 O O . ARG A 1 457 ? 31.118 54.267 2.544 1.00 16.79 457 ARG A O 1
ATOM 3330 N N . LEU A 1 458 ? 29.903 56.176 2.663 1.00 16.79 458 LEU A N 1
ATOM 3331 C CA . LEU A 1 458 ? 28.622 55.474 2.659 1.00 17.17 458 LEU A CA 1
ATOM 3332 C C . LEU A 1 458 ? 28.374 54.756 1.341 1.00 17.11 458 LEU A C 1
ATOM 3333 O O . LEU A 1 458 ? 27.781 53.664 1.326 1.00 17.41 458 LEU A O 1
ATOM 3338 N N . ALA A 1 459 ? 28.774 55.387 0.234 1.00 16.74 459 ALA A N 1
ATOM 3339 C CA . ALA A 1 459 ? 28.620 54.755 -1.090 1.00 17.58 459 ALA A CA 1
ATOM 3340 C C . ALA A 1 459 ? 29.504 53.513 -1.266 1.00 17.37 459 ALA A C 1
ATOM 3341 O O . ALA A 1 459 ? 29.064 52.515 -1.847 1.00 17.38 459 ALA A O 1
ATOM 3343 N N . LYS A 1 460 ? 30.744 53.585 -0.781 1.00 17.57 460 LYS A N 1
ATOM 3344 C CA . LYS A 1 460 ? 31.640 52.428 -0.761 1.00 18.33 460 LYS A CA 1
ATOM 3345 C C . LYS A 1 460 ? 31.027 51.299 0.090 1.00 18.03 460 LYS A C 1
ATOM 3346 O O . LYS A 1 460 ? 31.040 50.131 -0.308 1.00 17.11 460 LYS A O 1
ATOM 3352 N N . ALA A 1 461 ? 30.497 51.651 1.265 1.00 17.49 461 ALA A N 1
ATOM 3353 C CA . ALA A 1 461 ? 29.833 50.662 2.117 1.00 17.17 461 ALA A CA 1
ATOM 3354 C C . ALA A 1 461 ? 28.675 49.972 1.409 1.00 17.54 461 ALA A C 1
ATOM 3355 O O . ALA A 1 461 ? 28.530 48.736 1.487 1.00 18.24 461 ALA A O 1
ATOM 3357 N N . HIS A 1 462 ? 27.866 50.745 0.677 1.00 17.51 462 HIS A N 1
ATOM 3358 C CA . HIS A 1 462 ? 26.759 50.147 -0.044 1.00 17.39 462 HIS A CA 1
ATOM 3359 C C . HIS A 1 462 ? 27.266 49.240 -1.185 1.00 17.88 462 HIS A C 1
ATOM 3360 O O . HIS A 1 462 ? 26.676 48.194 -1.462 1.00 16.99 462 HIS A O 1
ATOM 3367 N N . ALA A 1 463 ? 28.364 49.628 -1.835 1.00 18.00 463 ALA A N 1
ATOM 3368 C CA . ALA A 1 463 ? 28.945 48.766 -2.876 1.00 18.92 463 ALA A CA 1
ATOM 3369 C C . ALA A 1 463 ? 29.431 47.441 -2.261 1.00 19.00 463 ALA A C 1
ATOM 3370 O O . ALA A 1 463 ? 29.223 46.368 -2.839 1.00 19.80 463 ALA A O 1
ATOM 3372 N N . ARG A 1 464 ? 30.049 47.494 -1.079 1.00 18.91 464 ARG A N 1
ATOM 3373 C CA . ARG A 1 464 ? 30.406 46.243 -0.373 1.00 20.43 464 ARG A CA 1
ATOM 3374 C C . ARG A 1 464 ? 29.176 45.369 -0.107 1.00 20.32 464 ARG A C 1
ATOM 3375 O O . ARG A 1 464 ? 29.224 44.133 -0.228 1.00 19.89 464 ARG A O 1
ATOM 3383 N N . MET A 1 465 ? 28.066 46.023 0.244 1.00 21.32 465 MET A N 1
ATOM 3384 C CA . MET A 1 465 ? 26.803 45.345 0.542 1.00 22.23 465 MET A CA 1
ATOM 3385 C C . MET A 1 465 ? 26.220 44.629 -0.677 1.00 22.71 465 MET A C 1
ATOM 3386 O O . MET A 1 465 ? 25.411 43.695 -0.533 1.00 23.15 465 MET A O 1
ATOM 3391 N N . ARG A 1 466 ? 26.614 45.083 -1.868 1.00 22.23 466 ARG A N 1
ATOM 3392 C CA . ARG A 1 466 ? 26.205 44.469 -3.135 1.00 22.78 466 ARG A CA 1
ATOM 3393 C C . ARG A 1 466 ? 27.275 43.502 -3.624 1.00 22.26 466 ARG A C 1
ATOM 3394 O O . ARG A 1 466 ? 27.204 43.018 -4.768 1.00 22.13 466 ARG A O 1
ATOM 3402 N N . LEU A 1 467 ? 28.260 43.235 -2.766 1.00 21.60 467 LEU A N 1
ATOM 3403 C CA . LEU A 1 467 ? 29.434 42.422 -3.093 1.00 22.36 467 LEU A CA 1
ATOM 3404 C C . LEU A 1 467 ? 30.145 42.953 -4.337 1.00 22.48 467 LEU A C 1
ATOM 3405 O O . LEU A 1 467 ? 30.556 42.186 -5.213 1.00 23.20 467 LEU A O 1
ATOM 3410 N N . SER A 1 468 ? 30.314 44.271 -4.406 1.00 23.27 468 SER A N 1
ATOM 3411 C CA . SER A 1 468 ? 30.933 44.873 -5.568 1.00 23.22 468 SER A CA 1
ATOM 3412 C C . SER A 1 468 ? 32.206 45.670 -5.258 1.00 24.05 468 SER A C 1
ATOM 3413 O O . SER A 1 468 ? 32.365 46.242 -4.168 1.00 23.48 468 SER A O 1
ATOM 3416 N N . ASP A 1 469 ? 33.109 45.703 -6.236 1.00 24.08 469 ASP A N 1
ATOM 3417 C CA . ASP A 1 469 ? 34.295 46.539 -6.149 1.00 25.05 469 ASP A CA 1
ATOM 3418 C C . ASP A 1 469 ? 34.128 47.872 -6.877 1.00 24.93 469 ASP A C 1
ATOM 3419 O O . ASP A 1 469 ? 35.037 48.700 -6.864 1.00 25.06 469 ASP A O 1
ATOM 3424 N N . ASP A 1 470 ? 32.977 48.058 -7.510 1.00 25.12 470 ASP A N 1
ATOM 3425 C CA . ASP A 1 470 ? 32.673 49.280 -8.236 1.00 25.62 470 ASP A CA 1
ATOM 3426 C C . ASP A 1 470 ? 31.582 50.084 -7.531 1.00 25.09 470 ASP A C 1
ATOM 3427 O O . ASP A 1 470 ? 30.447 49.624 -7.380 1.00 24.99 470 ASP A O 1
ATOM 3432 N N . VAL A 1 471 ? 31.936 51.280 -7.071 1.00 25.02 471 VAL A N 1
ATOM 3433 C CA . VAL A 1 471 ? 30.929 52.206 -6.544 1.00 24.39 471 VAL A CA 1
ATOM 3434 C C . VAL A 1 471 ? 30.219 52.867 -7.725 1.00 24.97 471 VAL A C 1
ATOM 3435 O O . VAL A 1 471 ? 30.867 53.497 -8.563 1.00 25.03 471 VAL A O 1
ATOM 3439 N N . GLU A 1 472 ? 28.895 52.725 -7.780 1.00 25.10 472 GLU A N 1
ATOM 3440 C CA . GLU A 1 472 ? 28.085 53.194 -8.917 1.00 26.37 472 GLU A CA 1
ATOM 3441 C C . GLU A 1 472 ? 27.227 54.394 -8.514 1.00 26.06 472 GLU A C 1
ATOM 3442 O O . GLU A 1 472 ? 27.068 54.654 -7.317 1.00 25.06 472 GLU A O 1
ATOM 3448 N N . PRO A 1 473 ? 26.673 55.143 -9.502 1.00 26.81 473 PRO A N 1
ATOM 3449 C CA . PRO A 1 473 ? 25.795 56.284 -9.156 1.00 27.21 473 PRO A CA 1
ATOM 3450 C C . PRO A 1 473 ? 24.665 55.949 -8.171 1.00 27.46 473 PRO A C 1
ATOM 3451 O O . PRO A 1 473 ? 24.312 56.771 -7.298 1.00 27.28 473 PRO A O 1
ATOM 3455 N N . GLU A 1 474 ? 24.116 54.750 -8.302 1.00 27.20 474 GLU A N 1
ATOM 3456 C CA . GLU A 1 474 ? 23.077 54.269 -7.405 1.00 27.16 474 GLU A CA 1
ATOM 3457 C C . GLU A 1 474 ? 23.538 54.219 -5.931 1.00 25.35 474 GLU A C 1
ATOM 3458 O O . GLU A 1 474 ? 22.742 54.520 -5.021 1.00 24.94 474 GLU A O 1
ATOM 3464 N N . ASP A 1 475 ? 24.804 53.850 -5.705 1.00 23.93 475 ASP A N 1
ATOM 3465 C CA . ASP A 1 475 ? 25.399 53.831 -4.354 1.00 22.28 475 ASP A CA 1
ATOM 3466 C C . ASP A 1 475 ? 25.574 55.253 -3.819 1.00 21.78 475 ASP A C 1
ATOM 3467 O O . ASP A 1 475 ? 25.425 55.492 -2.620 1.00 20.74 475 ASP A O 1
ATOM 3472 N N . VAL A 1 476 ? 25.944 56.173 -4.711 1.00 20.77 476 VAL A N 1
ATOM 3473 C CA . VAL A 1 476 ? 26.128 57.573 -4.351 1.00 20.41 476 VAL A CA 1
ATOM 3474 C C . VAL A 1 476 ? 24.793 58.173 -3.935 1.00 20.31 476 VAL A C 1
ATOM 3475 O O . VAL A 1 476 ? 24.720 58.889 -2.942 1.00 19.55 476 VAL A O 1
ATOM 3479 N N . ASP A 1 477 ? 23.743 57.834 -4.676 1.00 20.79 477 ASP A N 1
ATOM 3480 C CA . ASP A 1 477 ? 22.405 58.347 -4.429 1.00 22.13 477 ASP A CA 1
ATOM 3481 C C . ASP A 1 477 ? 21.883 57.939 -3.054 1.00 22.12 477 ASP A C 1
ATOM 3482 O O . ASP A 1 477 ? 21.271 58.747 -2.339 1.00 22.28 477 ASP A O 1
ATOM 3487 N N . ILE A 1 478 ? 22.106 56.682 -2.699 1.00 21.36 478 ILE A N 1
ATOM 3488 C CA . ILE A 1 478 ? 21.676 56.171 -1.400 1.00 21.87 478 ILE A CA 1
ATOM 3489 C C . ILE A 1 478 ? 22.428 56.869 -0.262 1.00 20.61 478 ILE A C 1
ATOM 3490 O O . ILE A 1 478 ? 21.825 57.305 0.722 1.00 20.54 478 ILE A O 1
ATOM 3495 N N . ALA A 1 479 ? 23.749 56.948 -0.408 1.00 19.68 479 ALA A N 1
ATOM 3496 C CA . ALA A 1 479 ? 24.627 57.667 0.526 1.00 19.17 479 ALA A CA 1
ATOM 3497 C C . ALA A 1 479 ? 24.210 59.146 0.720 1.00 19.81 479 ALA A C 1
ATOM 3498 O O . ALA A 1 479 ? 24.078 59.633 1.853 1.00 18.86 479 ALA A O 1
ATOM 3500 N N . ALA A 1 480 ? 23.990 59.845 -0.388 1.00 20.00 480 ALA A N 1
ATOM 3501 C CA . ALA A 1 480 ? 23.639 61.264 -0.354 1.00 20.15 480 ALA A CA 1
ATOM 3502 C C . ALA A 1 480 ? 22.302 61.505 0.331 1.00 21.07 480 ALA A C 1
ATOM 3503 O O . ALA A 1 480 ? 22.160 62.474 1.073 1.00 21.10 480 ALA A O 1
ATOM 3505 N N . GLU A 1 481 ? 21.327 60.628 0.091 1.00 21.42 481 GLU A N 1
ATOM 3506 C CA . GLU A 1 481 ? 20.019 60.728 0.761 1.00 22.86 481 GLU A CA 1
ATOM 3507 C C . GLU A 1 481 ? 20.171 60.646 2.280 1.00 22.42 481 GLU A C 1
ATOM 3508 O O . GLU A 1 481 ? 19.506 61.368 3.014 1.00 22.93 481 GLU A O 1
ATOM 3514 N N . LEU A 1 482 ? 21.064 59.780 2.756 1.00 21.56 482 LEU A N 1
ATOM 3515 C CA . LEU A 1 482 ? 21.296 59.670 4.205 1.00 21.03 482 LEU A CA 1
ATOM 3516 C C . LEU A 1 482 ? 21.994 60.876 4.795 1.00 20.77 482 LEU A C 1
ATOM 3517 O O . LEU A 1 482 ? 21.638 61.314 5.886 1.00 20.57 482 LEU A O 1
ATOM 3522 N N . VAL A 1 483 ? 22.994 61.412 4.091 1.00 20.84 483 VAL A N 1
ATOM 3523 C CA . VAL A 1 483 ? 23.690 62.606 4.574 1.00 21.48 483 VAL A CA 1
ATOM 3524 C C . VAL A 1 483 ? 22.707 63.782 4.584 1.00 22.20 483 VAL A C 1
ATOM 3525 O O . VAL A 1 483 ? 22.607 64.500 5.585 1.00 22.27 483 VAL A O 1
ATOM 3529 N N . ASP A 1 484 ? 21.959 63.941 3.495 1.00 22.40 484 ASP A N 1
ATOM 3530 C CA . ASP A 1 484 ? 20.910 64.979 3.415 1.00 23.81 484 ASP A CA 1
ATOM 3531 C C . ASP A 1 484 ? 19.865 64.880 4.532 1.00 23.78 484 ASP A C 1
ATOM 3532 O O . ASP A 1 484 ? 19.470 65.899 5.130 1.00 23.49 484 ASP A O 1
ATOM 3537 N N . TRP A 1 485 ? 19.436 63.656 4.823 1.00 24.59 485 TRP A N 1
ATOM 3538 C CA . TRP A 1 485 ? 18.464 63.412 5.895 1.00 25.20 485 TRP A CA 1
ATOM 3539 C C . TRP A 1 485 ? 19.022 63.884 7.236 1.00 25.42 485 TRP A C 1
ATOM 3540 O O . TRP A 1 485 ? 18.339 64.599 7.970 1.00 24.83 485 TRP A O 1
ATOM 3551 N N . TYR A 1 486 ? 20.262 63.494 7.537 1.00 25.07 486 TYR A N 1
ATOM 3552 C CA . TYR A 1 486 ? 21.002 63.974 8.716 1.00 25.48 486 TYR A CA 1
ATOM 3553 C C . TYR A 1 486 ? 21.084 65.503 8.781 1.00 25.76 486 TYR A C 1
ATOM 3554 O O . TYR A 1 486 ? 20.772 66.119 9.813 1.00 25.95 486 TYR A O 1
ATOM 3563 N N . LEU A 1 487 ? 21.533 66.117 7.691 1.00 25.87 487 LEU A N 1
ATOM 3564 C CA . LEU A 1 487 ? 21.705 67.573 7.658 1.00 26.32 487 LEU A CA 1
ATOM 3565 C C . LEU A 1 487 ? 20.378 68.320 7.851 1.00 26.73 487 LEU A C 1
ATOM 3566 O O . LEU A 1 487 ? 20.323 69.350 8.548 1.00 25.98 487 LEU A O 1
ATOM 3571 N N . GLU A 1 488 ? 19.325 67.786 7.247 1.00 27.43 488 GLU A N 1
ATOM 3572 C CA . GLU A 1 488 ? 18.009 68.405 7.287 1.00 29.80 488 GLU A CA 1
ATOM 3573 C C . GLU A 1 488 ? 17.318 68.211 8.622 1.00 29.16 488 GLU A C 1
ATOM 3574 O O . GLU A 1 488 ? 16.826 69.180 9.205 1.00 29.81 488 GLU A O 1
ATOM 3580 N N . THR A 1 489 ? 17.318 66.980 9.125 1.00 29.24 489 THR A N 1
ATOM 3581 C CA . THR A 1 489 ? 16.703 66.672 10.416 1.00 29.79 489 THR A CA 1
ATOM 3582 C C . THR A 1 489 ? 17.396 67.362 11.591 1.00 30.25 489 THR A C 1
ATOM 3583 O O . THR A 1 489 ? 16.742 67.710 12.582 1.00 30.37 489 THR A O 1
ATOM 3587 N N . ALA A 1 490 ? 18.708 67.579 11.468 1.00 30.72 490 ALA A N 1
ATOM 3588 C CA . ALA A 1 490 ? 19.494 68.285 12.491 1.00 31.62 490 ALA A CA 1
ATOM 3589 C C . ALA A 1 490 ? 18.954 69.684 12.806 1.00 32.44 490 ALA A C 1
ATOM 3590 O O . ALA A 1 490 ? 19.085 70.171 13.941 1.00 32.37 490 ALA A O 1
ATOM 3592 N N . MET A 1 491 ? 18.362 70.315 11.793 1.00 33.68 491 MET A N 1
ATOM 3593 C CA . MET A 1 491 ? 17.929 71.706 11.858 1.00 35.14 491 MET A CA 1
ATOM 3594 C C . MET A 1 491 ? 16.407 71.883 11.820 1.00 36.39 491 MET A C 1
ATOM 3595 O O . MET A 1 491 ? 15.920 73.006 11.913 1.00 36.84 491 MET A O 1
ATOM 3600 N N . GLN A 1 492 ? 15.655 70.794 11.686 1.00 37.71 492 GLN A N 1
ATOM 3601 C CA . GLN A 1 492 ? 14.196 70.905 11.555 1.00 39.00 492 GLN A CA 1
ATOM 3602 C C . GLN A 1 492 ? 13.470 71.152 12.884 1.00 39.17 492 GLN A C 1
ATOM 3603 O O . GLN A 1 492 ? 13.860 70.634 13.934 1.00 39.54 492 GLN A O 1
#

Sequence (459 aa):
RIGEVASRFGLPTRVLIEIVRTESFQRSLARVTSGKPVVLDLRELDSDLASWIATHARLVEPALRELVRTVAPDVEPRVRFRGLPHRFRRVERIRPMDGALISIEGVVREVRGAERLEHAIVDTGSELVAVRLHGHRLGPGLRVEILGIVRSATLDALEVHKKDPIPEVHPDPAELEEFRELADKDPLTTFARAIAPLPGAEEVGKMLALQLFSCVGKNSERLHVLLAGYPVVCSEILHHVLDHLAPRGVYVDLRRTELTDLTAVLKEDRGWALRAGAAVLADGGILAVDHLEGAPEPHRWALMEAMDKGTVTVDGIALNARCAVLAAINPGEPSDPPIARIDLDQDFLSHFDLIAFLGVPSYTLLRRYLLYAIREHPAPELTEE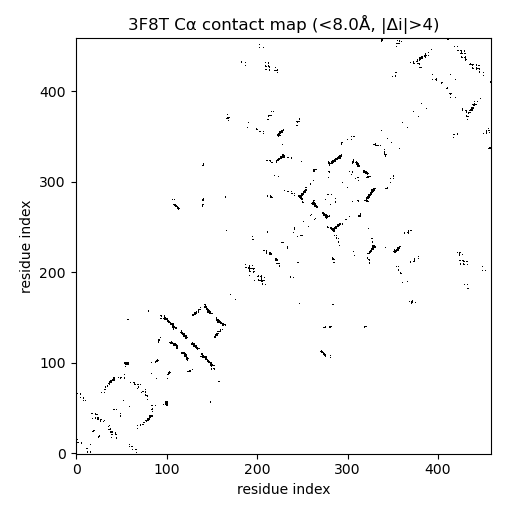ARKRLEHWYETRREEVEERLGMGLPTLPVTRRQLESVERLAKAHARMRLSDDVEPEDVDIAAELVDWYLETAMQ